Protein AF-A0A2N2A412-F1 (afdb_monomer)

Radius of gyration: 46.53 Å; Cα contacts (8 Å, |Δi|>4): 858; chains: 1; bounding box: 85×71×162 Å

Solvent-accessible surface area (backbone atoms only — not comparable to full-atom values): 24436 Å² total; per-residue (Å²): 136,87,82,82,90,84,81,96,78,81,93,72,87,88,82,90,75,84,87,86,87,90,86,88,86,92,84,86,84,90,85,89,88,82,86,82,78,84,78,79,77,82,75,81,74,80,73,76,74,82,49,76,47,76,49,75,80,42,80,36,63,72,84,63,70,86,76,56,57,92,44,52,41,78,51,91,58,94,54,83,54,59,37,30,27,35,27,17,28,69,79,60,46,82,46,29,35,18,29,21,34,32,41,35,19,53,73,82,41,82,62,61,74,49,73,44,36,29,50,21,45,96,87,46,50,69,40,94,83,56,85,58,65,58,63,75,90,76,54,61,57,12,61,48,50,73,46,82,79,51,85,66,48,32,66,36,91,62,41,45,80,43,98,73,58,28,32,40,35,84,87,73,48,41,27,28,38,21,22,36,96,82,50,82,68,44,46,26,45,27,48,99,84,45,42,45,40,51,6,49,52,73,57,88,68,85,54,58,43,57,45,71,56,76,85,71,76,54,92,47,67,72,40,55,38,38,38,36,17,59,58,38,19,17,36,36,34,30,30,18,52,94,63,35,73,39,88,73,45,72,31,36,17,12,38,16,58,45,82,89,46,32,77,73,49,81,45,38,31,68,47,37,30,60,68,36,78,68,58,66,59,98,90,37,76,26,24,26,46,21,28,36,29,47,54,96,90,32,29,39,20,13,45,50,16,36,76,81,64,29,93,41,61,89,52,15,64,52,15,22,35,42,75,58,53,76,38,54,53,35,66,64,31,94,18,32,41,33,25,49,40,41,54,15,40,46,47,58,74,73,53,54,74,62,30,42,33,39,29,42,75,51,59,51,61,83,38,62,83,77,80,82,86,60,93,43,78,93,41,22,45,100,79,63,53,28,10,48,54,69,53,39,31,54,78,84,44,73,40,52,84,80,45,82,64,95,50,68,58,91,64,84,80,78,68,57,66,66,127

pLDDT: mean 87.72, std 16.96, range [28.75, 98.81]

Sequence (419 aa):
MERKFDWKRILVIALGLALAFALAACSLTAEAPVVEEPTPSPVPIPTAEPVITIGDAVTMPLVDASQVPAAYTRVETEDPNLSLYVFTDADGVLQYRVFGGYTEFTDGVPGEIYTGFYPSDETGAILADAKSFVDPVTEAFGVAAVTPLPDTLRLRAKYTLQENGVITGDDGGTYVYGSFNGGEGAFYLADGSGKMIAGSLPTSENIAVPSYTPDSVPAADGDRMIVTYIGSQSVVVYKAVDGEWTEERVMICSTGRSKDLTPRGTFHLVRQYPYKKMGEIRGENVYSQYASRIVGSYLFHSVPIGGEKRQVQEYGKKQMFVKYYESLGTIASGGCVRLRCVDAYWLYMNCVVGTEIIITDDTGPTPPTPPALIYEEPYMDARHEYGWDPSDPDPENPYHAIYPPEYVLDGPVIDKSKD

Structure (mmCIF, N/CA/C/O backbone):
data_AF-A0A2N2A412-F1
#
_entry.id   AF-A0A2N2A412-F1
#
loop_
_atom_site.group_PDB
_atom_site.id
_atom_site.type_symbol
_atom_site.label_atom_id
_atom_site.label_alt_id
_atom_site.label_comp_id
_atom_site.label_asym_id
_atom_site.label_entity_id
_atom_site.label_seq_id
_atom_site.pdbx_PDB_ins_code
_atom_site.Cartn_x
_atom_site.Cartn_y
_atom_site.Cartn_z
_atom_site.occupancy
_atom_site.B_iso_or_equiv
_atom_site.auth_seq_id
_atom_site.auth_comp_id
_atom_site.auth_asym_id
_atom_site.auth_atom_id
_atom_site.pdbx_PDB_model_num
ATOM 1 N N . MET A 1 1 ? -55.586 -44.632 125.308 1.00 36.00 1 MET A N 1
ATOM 2 C CA . MET A 1 1 ? -55.095 -44.420 123.931 1.00 36.00 1 MET A CA 1
ATOM 3 C C . MET A 1 1 ? -54.338 -43.103 123.942 1.00 36.00 1 MET A C 1
ATOM 5 O O . MET A 1 1 ? -54.967 -42.062 123.970 1.00 36.00 1 MET A O 1
ATOM 9 N N . GLU A 1 2 ? -53.101 -43.112 124.445 1.00 33.56 2 GLU A N 1
ATOM 10 C CA . GLU A 1 2 ? -51.845 -43.282 123.676 1.00 33.56 2 GLU A CA 1
ATOM 11 C C . GLU A 1 2 ? -51.579 -42.068 122.761 1.00 33.56 2 GLU A C 1
ATOM 13 O O . GLU A 1 2 ? -52.364 -41.828 121.862 1.00 33.56 2 GLU A O 1
ATOM 18 N N . ARG A 1 3 ? -50.524 -41.253 122.912 1.00 33.53 3 ARG A N 1
ATOM 19 C CA . ARG A 1 3 ? -49.247 -41.410 123.631 1.00 33.53 3 ARG A CA 1
ATOM 20 C C . ARG A 1 3 ? -48.622 -40.043 123.986 1.00 33.53 3 ARG A C 1
ATOM 22 O O . ARG A 1 3 ? -48.469 -39.187 123.129 1.00 33.53 3 ARG A O 1
ATOM 29 N N . LYS A 1 4 ? -48.218 -3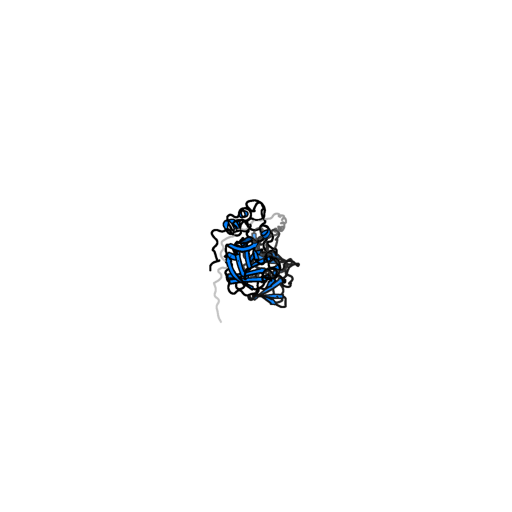9.950 125.259 1.00 35.03 4 LYS A N 1
ATOM 30 C CA . LYS A 1 4 ? -47.007 -39.349 125.859 1.00 35.03 4 LYS A CA 1
ATOM 31 C C . LYS A 1 4 ? -46.501 -37.962 125.416 1.00 35.03 4 LYS A C 1
ATOM 33 O O . LYS A 1 4 ? -45.922 -37.782 124.355 1.00 35.03 4 LYS A O 1
ATOM 38 N N . PHE A 1 5 ? -46.574 -37.070 126.402 1.00 39.25 5 PHE A N 1
ATOM 39 C CA . PHE A 1 5 ? -45.683 -35.946 126.689 1.00 39.25 5 PHE A CA 1
ATOM 40 C C . PHE A 1 5 ? -44.206 -36.391 126.777 1.00 39.25 5 PHE A C 1
ATOM 42 O O . PHE A 1 5 ? -43.929 -37.390 127.445 1.00 39.25 5 PHE A O 1
ATOM 49 N N . ASP A 1 6 ? -43.274 -35.616 126.209 1.00 44.06 6 ASP A N 1
ATOM 50 C CA . ASP A 1 6 ? -41.908 -35.522 126.738 1.00 44.06 6 ASP A CA 1
ATOM 51 C C . ASP A 1 6 ? -41.338 -34.101 126.598 1.00 44.06 6 ASP A C 1
ATOM 53 O O . ASP A 1 6 ? -41.569 -33.365 125.641 1.00 44.06 6 ASP A O 1
ATOM 57 N N . TRP A 1 7 ? -40.648 -33.744 127.665 1.00 41.00 7 TRP A N 1
ATOM 58 C CA . TRP A 1 7 ? -40.154 -32.471 128.143 1.00 41.00 7 TRP A CA 1
ATOM 59 C C . TRP A 1 7 ? -38.788 -32.113 127.510 1.00 41.00 7 TRP A C 1
ATOM 61 O O . TRP A 1 7 ? -38.094 -32.938 126.927 1.00 41.00 7 TRP A O 1
ATOM 71 N N . LYS A 1 8 ? -38.301 -30.900 127.803 1.00 35.06 8 LYS A N 1
ATOM 72 C CA . LYS A 1 8 ? -36.861 -30.615 128.016 1.00 35.06 8 LYS A CA 1
ATOM 73 C C . LYS A 1 8 ? -35.888 -30.457 126.836 1.00 35.06 8 LYS A C 1
ATOM 75 O O . LYS A 1 8 ? -34.694 -30.361 127.106 1.00 35.06 8 LYS A O 1
ATOM 80 N N . ARG A 1 9 ? -36.313 -30.293 125.581 1.00 40.25 9 ARG A N 1
ATOM 81 C CA . ARG A 1 9 ? -35.456 -29.751 124.493 1.00 40.25 9 ARG A CA 1
ATOM 82 C C . ARG A 1 9 ? -36.376 -29.076 123.471 1.00 40.25 9 ARG A C 1
ATOM 84 O O . ARG A 1 9 ? -37.036 -29.766 122.719 1.00 40.25 9 ARG A O 1
ATOM 91 N N . ILE A 1 10 ? -36.608 -27.770 123.465 1.00 41.06 10 ILE A N 1
ATOM 92 C CA . ILE A 1 10 ? -35.721 -26.744 122.906 1.00 41.06 10 ILE A CA 1
ATOM 93 C C . ILE A 1 10 ? -36.170 -25.424 123.556 1.00 41.06 10 ILE A C 1
ATOM 95 O O . ILE A 1 10 ? -36.939 -24.634 123.024 1.00 41.06 10 ILE A O 1
ATOM 99 N N . LEU A 1 11 ? -35.727 -25.264 124.801 1.00 38.91 11 LEU A N 1
ATOM 100 C CA . LEU A 1 11 ? -35.691 -24.016 125.566 1.00 38.91 11 LEU A CA 1
ATOM 101 C C . LEU A 1 11 ? -34.238 -23.499 125.563 1.00 38.91 11 LEU A C 1
ATOM 103 O O . LEU A 1 11 ? -33.710 -23.035 126.563 1.00 38.91 11 LEU A O 1
ATOM 107 N N . VAL A 1 12 ? -33.547 -23.687 124.435 1.00 47.12 12 VAL A N 1
ATOM 108 C CA . VAL A 1 12 ? -32.124 -23.398 124.246 1.00 47.12 12 VAL A CA 1
ATOM 109 C C . VAL A 1 12 ? -31.986 -22.836 122.833 1.00 47.12 12 VAL A C 1
ATOM 111 O O . VAL A 1 12 ? -32.308 -23.539 121.882 1.00 47.12 12 VAL A O 1
ATOM 114 N N . ILE A 1 13 ? -31.533 -21.578 122.747 1.00 41.06 13 ILE A N 1
ATOM 115 C CA . ILE A 1 13 ? -31.083 -20.782 121.576 1.00 41.06 13 ILE A CA 1
ATOM 116 C C . ILE A 1 13 ? -31.861 -19.471 121.317 1.00 41.06 13 ILE A C 1
ATOM 118 O O . ILE A 1 13 ? -31.334 -18.613 120.623 1.00 41.06 13 ILE A O 1
ATOM 122 N N . ALA A 1 14 ? -33.018 -19.198 121.936 1.00 41.41 14 ALA A N 1
ATOM 123 C CA . ALA A 1 14 ? -33.706 -17.916 121.674 1.00 41.41 14 ALA A CA 1
ATOM 124 C C . ALA A 1 14 ? -33.537 -16.814 122.738 1.00 41.41 14 ALA A C 1
ATOM 126 O O . ALA A 1 14 ? -33.780 -15.655 122.421 1.00 41.41 14 ALA A O 1
ATOM 127 N N . LEU A 1 15 ? -33.135 -17.111 123.983 1.00 37.66 15 LEU A N 1
ATOM 128 C CA . LEU A 1 15 ? -33.042 -16.067 125.015 1.00 37.66 15 LEU A CA 1
ATOM 129 C C . LEU A 1 15 ? -32.153 -16.499 126.195 1.00 37.66 15 LEU A C 1
ATOM 131 O O . LEU A 1 15 ? -32.608 -17.194 127.100 1.00 37.66 15 LEU A O 1
ATOM 135 N N . GLY A 1 16 ? -30.875 -16.110 126.189 1.00 28.97 16 GLY A N 1
ATOM 136 C CA . GLY A 1 16 ? -29.989 -16.340 127.334 1.00 28.97 16 GLY A CA 1
ATOM 137 C C . GLY A 1 16 ? -28.505 -16.307 126.997 1.00 28.97 16 GLY A C 1
ATOM 138 O O . GLY A 1 16 ? -27.927 -17.361 126.766 1.00 28.97 16 GLY A O 1
ATOM 139 N N . LEU A 1 17 ? -27.946 -15.092 127.004 1.00 32.28 17 LEU A N 1
ATOM 140 C CA . LEU A 1 17 ? -26.557 -14.659 127.266 1.00 32.28 17 LEU A CA 1
ATOM 141 C C . LEU A 1 17 ? -26.304 -13.444 126.354 1.00 32.28 17 LEU A C 1
ATOM 143 O O . LEU A 1 17 ? -26.089 -13.595 125.162 1.00 32.28 17 LEU A O 1
ATOM 147 N N . ALA A 1 18 ? -26.583 -12.207 126.772 1.00 34.03 18 ALA A N 1
ATOM 148 C CA . ALA A 1 18 ? -25.795 -11.429 127.736 1.00 34.03 18 ALA A CA 1
ATOM 149 C C . ALA A 1 18 ? -24.286 -11.441 127.405 1.00 34.03 18 ALA A C 1
ATOM 151 O O . ALA A 1 18 ? -23.687 -12.510 127.394 1.00 34.03 18 ALA A O 1
ATOM 152 N N . LEU A 1 19 ? -23.717 -10.232 127.238 1.00 34.09 19 LEU A N 1
ATOM 153 C CA . LEU A 1 19 ? -22.356 -9.851 126.789 1.00 34.09 19 LEU A CA 1
ATOM 154 C C . LEU A 1 19 ? -22.154 -9.975 125.269 1.00 34.09 19 LEU A C 1
ATOM 156 O O . LEU A 1 19 ? -22.143 -11.073 124.745 1.00 34.09 19 LEU A O 1
ATOM 160 N N . ALA A 1 20 ? -21.931 -8.939 124.465 1.00 34.91 20 ALA A N 1
ATOM 161 C CA . ALA A 1 20 ? -21.643 -7.517 124.635 1.00 34.91 20 ALA A CA 1
ATOM 162 C C . ALA A 1 20 ? -22.248 -6.835 123.387 1.00 34.91 20 ALA A C 1
ATOM 164 O O . ALA A 1 20 ? -22.207 -7.402 122.304 1.00 34.91 20 ALA A O 1
ATOM 165 N N . PHE A 1 21 ? -22.963 -5.723 123.452 1.00 35.06 21 PHE A N 1
ATOM 166 C CA . PHE A 1 21 ? -22.397 -4.386 123.552 1.00 35.06 21 PHE A CA 1
ATOM 167 C C . PHE A 1 21 ? -23.564 -3.438 123.855 1.00 35.06 21 PHE A C 1
ATOM 169 O O . PHE A 1 21 ? -24.346 -3.086 122.977 1.00 35.06 21 PHE A O 1
ATOM 176 N N . ALA A 1 22 ? -23.691 -3.045 125.118 1.00 31.80 22 ALA A N 1
ATOM 177 C CA . ALA A 1 22 ? -24.456 -1.878 125.523 1.00 31.80 22 ALA A CA 1
ATOM 178 C C . ALA A 1 22 ? -23.434 -0.802 125.893 1.00 31.80 22 ALA A C 1
ATOM 180 O O . ALA A 1 22 ? -22.746 -0.966 126.894 1.00 31.80 22 ALA A O 1
ATOM 181 N N . LEU A 1 23 ? -23.293 0.227 125.053 1.00 34.53 23 LEU A N 1
ATOM 182 C CA . LEU A 1 23 ? -22.714 1.546 125.359 1.00 34.53 23 LEU A CA 1
ATOM 183 C C . LEU A 1 23 ? -22.800 2.415 124.093 1.00 34.53 23 LEU A C 1
ATOM 185 O O . LEU A 1 23 ? -21.810 2.657 123.415 1.00 34.53 23 LEU A O 1
ATOM 189 N N . ALA A 1 24 ? -24.012 2.835 123.731 1.00 36.84 24 ALA A N 1
ATOM 190 C CA . ALA A 1 24 ? -24.222 3.865 122.712 1.00 36.84 24 ALA A CA 1
ATOM 191 C C . ALA A 1 24 ? -25.623 4.474 122.863 1.00 36.84 24 ALA A C 1
ATOM 193 O O . ALA A 1 24 ? -26.505 4.266 122.037 1.00 36.84 24 ALA A O 1
ATOM 194 N N . ALA A 1 25 ? -25.848 5.189 123.964 1.00 32.47 25 ALA A N 1
ATOM 195 C CA . ALA A 1 25 ? -26.981 6.095 124.104 1.00 32.47 25 ALA A CA 1
ATOM 196 C C . ALA A 1 25 ? -26.639 7.171 125.140 1.00 32.47 25 ALA A C 1
ATOM 198 O O . ALA A 1 25 ? -26.439 6.835 126.306 1.00 32.47 25 ALA A O 1
ATOM 199 N N . CYS A 1 26 ? -26.529 8.425 124.683 1.00 28.75 26 CYS A N 1
ATOM 200 C CA . CYS A 1 26 ? -27.066 9.651 125.302 1.00 28.75 26 CYS A CA 1
ATOM 201 C C . CYS A 1 26 ? -26.231 10.897 124.955 1.00 28.75 26 CYS A C 1
ATOM 203 O O . CYS A 1 26 ? -25.237 11.169 125.620 1.00 28.75 26 CYS A O 1
ATOM 205 N N . SER A 1 27 ? -26.713 11.691 123.993 1.00 37.25 27 SER A N 1
ATOM 206 C CA . SER A 1 27 ? -26.733 13.172 124.016 1.00 37.25 27 SER A CA 1
ATOM 207 C C . SER A 1 27 ? -27.412 13.666 122.720 1.00 37.25 27 SER A C 1
ATOM 209 O O . SER A 1 27 ? -26.941 13.382 121.629 1.00 37.25 27 SER A O 1
ATOM 211 N N . LEU A 1 28 ? -28.685 14.076 122.742 1.00 36.84 28 LEU A N 1
ATOM 212 C CA . LEU A 1 28 ? -29.246 15.399 123.088 1.00 36.84 28 LEU A CA 1
ATOM 213 C C . LEU A 1 28 ? -29.001 16.520 122.046 1.00 36.84 28 LEU A C 1
ATOM 215 O O . LEU A 1 28 ? -27.882 16.981 121.865 1.00 36.84 28 LEU A O 1
ATOM 219 N N . THR A 1 29 ? -30.138 16.992 121.503 1.00 36.28 29 THR A N 1
ATOM 220 C CA . THR A 1 29 ? -30.549 18.382 121.165 1.00 36.28 29 THR A CA 1
ATOM 221 C C . THR A 1 29 ? -29.951 19.159 119.974 1.00 36.28 29 THR A C 1
ATOM 223 O O . THR A 1 29 ? -28.800 19.566 120.000 1.00 36.28 29 THR A O 1
ATOM 226 N N . ALA A 1 30 ? -30.849 19.398 118.997 1.00 41.72 30 ALA A N 1
ATOM 227 C CA . ALA A 1 30 ? -31.133 20.567 118.131 1.00 41.72 30 ALA A CA 1
ATOM 228 C C . ALA A 1 30 ? -30.086 21.685 117.915 1.00 41.72 30 ALA A C 1
ATOM 230 O O . ALA A 1 30 ? -29.628 22.241 118.902 1.00 41.72 30 ALA A O 1
ATOM 231 N N . GLU A 1 31 ? -29.867 22.122 116.650 1.00 35.06 31 GLU A N 1
ATOM 232 C CA . GLU A 1 31 ? -30.357 23.418 116.094 1.00 35.06 31 GLU A CA 1
ATOM 233 C C . GLU A 1 31 ? -30.037 23.655 114.582 1.00 35.06 31 GLU A C 1
ATOM 235 O O . GLU A 1 31 ? -28.961 23.307 114.110 1.00 35.06 31 GLU A O 1
ATOM 240 N N . ALA A 1 32 ? -30.989 24.320 113.896 1.00 42.97 32 ALA A N 1
ATOM 241 C CA . ALA A 1 32 ? -30.957 25.178 112.682 1.00 42.97 32 ALA A CA 1
ATOM 242 C C . ALA A 1 32 ? -30.649 24.643 111.243 1.00 42.97 32 ALA A C 1
ATOM 244 O O . ALA A 1 32 ? -29.847 23.732 111.065 1.00 42.97 32 ALA A O 1
ATOM 245 N N . PRO A 1 33 ? -31.302 25.214 110.191 1.00 50.78 33 PRO A N 1
ATOM 246 C CA . PRO A 1 33 ? -31.459 24.596 108.867 1.00 50.78 33 PRO A CA 1
ATOM 247 C C . PRO A 1 33 ? -30.391 25.024 107.844 1.00 50.78 33 PRO A C 1
ATOM 249 O O . PRO A 1 33 ? -29.885 26.144 107.892 1.00 50.78 33 PRO A O 1
ATOM 252 N N . VAL A 1 34 ? -30.117 24.161 106.859 1.00 48.22 34 VAL A N 1
ATOM 253 C CA . VAL A 1 34 ? -29.280 24.477 105.689 1.00 48.22 34 VAL A CA 1
ATOM 254 C C . VAL A 1 34 ? -30.181 24.694 104.472 1.00 48.22 34 VAL A C 1
ATOM 256 O O . VAL A 1 34 ? -31.043 23.874 104.168 1.00 48.22 34 VAL A O 1
ATOM 259 N N . VAL A 1 35 ? -29.986 25.832 103.810 1.00 56.06 35 VAL A N 1
ATOM 260 C CA . VAL A 1 35 ? -30.582 26.192 102.519 1.00 56.06 35 VAL A CA 1
ATOM 261 C C . VAL A 1 35 ? -29.932 25.323 101.437 1.00 56.06 35 VAL A C 1
ATOM 263 O O . VAL A 1 35 ? -28.723 25.408 101.246 1.00 56.06 35 VAL A O 1
ATOM 266 N N . GLU A 1 36 ? -30.707 24.486 100.745 1.00 55.97 36 GLU A N 1
ATOM 267 C CA . GLU A 1 36 ? -30.238 23.786 99.541 1.00 55.97 36 GLU A CA 1
ATOM 268 C C . GLU A 1 36 ? -30.325 24.727 98.331 1.00 55.97 36 GLU A C 1
ATOM 270 O O . GLU A 1 36 ? -31.406 25.190 97.959 1.00 55.97 36 GLU A O 1
ATOM 275 N N . GLU A 1 37 ? -29.180 25.021 97.713 1.00 58.75 37 GLU A N 1
ATOM 276 C CA . GLU A 1 37 ? -29.126 25.647 96.391 1.00 58.75 37 GLU A CA 1
ATOM 277 C C . GLU A 1 37 ? -29.569 24.643 95.309 1.00 58.75 37 GLU A C 1
ATOM 279 O O . GLU A 1 37 ? -29.203 23.465 95.377 1.00 58.75 37 GLU A O 1
ATOM 284 N N . PRO A 1 38 ? -30.332 25.068 94.283 1.00 56.16 38 PRO A N 1
ATOM 285 C CA . PRO A 1 38 ? -30.736 24.178 93.204 1.00 56.16 38 PRO A CA 1
ATOM 286 C C . PRO A 1 38 ? -29.520 23.795 92.352 1.00 56.16 38 PRO A C 1
ATOM 288 O O . PRO A 1 38 ? -28.815 24.649 91.816 1.00 56.16 38 PRO A O 1
ATOM 291 N N . THR A 1 39 ? -29.294 22.493 92.191 1.00 56.19 39 THR A N 1
ATOM 292 C CA . THR A 1 39 ? -28.287 21.958 91.270 1.00 56.19 39 THR A CA 1
ATOM 293 C C . THR A 1 39 ? -28.655 22.318 89.823 1.00 56.19 39 THR A C 1
ATOM 295 O O . THR A 1 39 ? -29.798 22.101 89.408 1.00 56.19 39 THR A O 1
ATOM 298 N N . PRO A 1 40 ? -27.729 22.871 89.015 1.00 55.59 40 PRO A N 1
ATOM 299 C CA . PRO A 1 40 ? -28.011 23.128 87.610 1.00 55.59 40 PRO A CA 1
ATOM 300 C C . PRO A 1 40 ? -28.176 21.793 86.873 1.00 55.59 40 PRO A C 1
ATOM 302 O O . PRO A 1 40 ? -27.334 20.901 86.985 1.00 55.59 40 PRO A O 1
ATOM 305 N N . SER A 1 41 ? -29.262 21.653 86.107 1.00 60.34 41 SER A N 1
ATOM 306 C CA . SER A 1 41 ? -29.414 20.533 85.170 1.00 60.34 41 SER A CA 1
ATOM 307 C C . SER A 1 41 ? -28.258 20.555 84.160 1.00 60.34 41 SER A C 1
ATOM 309 O O . SER A 1 41 ? -27.926 21.638 83.668 1.00 60.34 41 SER A O 1
ATOM 311 N N . PRO A 1 42 ? -27.633 19.407 83.837 1.00 57.38 42 PRO A N 1
ATOM 312 C CA . PRO A 1 42 ? -26.548 19.374 82.869 1.00 57.38 42 PRO A CA 1
ATOM 313 C C . PRO A 1 42 ? -27.075 19.846 81.512 1.00 57.38 42 PRO A C 1
ATOM 315 O O . PRO A 1 42 ? -28.007 19.265 80.955 1.00 57.38 42 PRO A O 1
ATOM 318 N N . VAL A 1 43 ? -26.488 20.922 80.989 1.00 59.41 43 VAL A N 1
ATOM 319 C CA . VAL A 1 43 ? -26.696 21.340 79.601 1.00 59.41 43 VAL A CA 1
ATOM 320 C C . VAL A 1 43 ? -26.102 20.233 78.721 1.00 59.41 43 VAL A C 1
ATOM 322 O O . VAL A 1 43 ? -24.934 19.894 78.927 1.00 59.41 43 VAL A O 1
ATOM 325 N N . PRO A 1 44 ? -26.853 19.629 77.780 1.00 54.75 44 PRO A N 1
ATOM 326 C CA . PRO A 1 44 ? -26.277 18.656 76.863 1.00 54.75 44 PRO A CA 1
ATOM 327 C C . PRO A 1 44 ? -25.170 19.348 76.066 1.00 54.75 44 PRO A C 1
ATOM 329 O O . PRO A 1 44 ? -25.413 20.337 75.374 1.00 54.75 44 PRO A O 1
ATOM 332 N N . ILE A 1 45 ? -23.941 18.855 76.207 1.00 56.00 45 ILE A N 1
ATOM 333 C CA . ILE A 1 45 ? -22.822 19.275 75.365 1.00 56.00 45 ILE A CA 1
ATOM 334 C C . ILE A 1 45 ? -23.187 18.815 73.947 1.00 56.00 45 ILE A C 1
ATOM 336 O O . ILE A 1 45 ? -23.438 17.617 73.780 1.00 56.00 45 ILE A O 1
ATOM 340 N N . PRO A 1 46 ? -23.265 19.703 72.937 1.00 53.41 46 PRO A N 1
ATOM 341 C CA . PRO A 1 46 ? -23.468 19.255 71.568 1.00 53.41 46 PRO A CA 1
ATOM 342 C C . PRO A 1 46 ? -22.298 18.334 71.224 1.00 53.41 46 PRO A C 1
ATOM 344 O O . PRO A 1 46 ? -21.143 18.758 71.223 1.00 53.41 46 PRO A O 1
ATOM 347 N N . THR A 1 47 ? -22.581 17.046 71.027 1.00 59.50 47 THR A N 1
ATOM 348 C CA . THR A 1 47 ? -21.593 16.124 70.464 1.00 59.50 47 THR A CA 1
ATOM 349 C C . THR A 1 47 ? -21.317 16.657 69.067 1.00 59.50 47 THR A C 1
ATOM 351 O O . THR A 1 47 ? -22.265 16.815 68.299 1.00 59.50 47 THR A O 1
ATOM 354 N N . ALA A 1 48 ? -20.074 17.061 68.791 1.00 69.00 48 ALA A N 1
ATOM 355 C CA . ALA A 1 48 ? -19.714 17.551 67.467 1.00 69.00 48 ALA A CA 1
ATOM 356 C C . ALA A 1 48 ? -20.140 16.493 66.444 1.00 69.00 48 ALA A C 1
ATOM 358 O O . ALA A 1 48 ? -19.883 15.306 66.655 1.00 69.00 48 ALA A O 1
ATOM 359 N N . GLU A 1 49 ? -20.865 16.910 65.406 1.00 75.69 49 GLU A N 1
ATOM 360 C CA . GLU A 1 49 ? -21.251 15.988 64.343 1.00 75.69 49 GLU A CA 1
ATOM 361 C C . GLU A 1 49 ? -19.973 15.392 63.727 1.00 75.69 49 GLU A C 1
ATOM 363 O O . GLU A 1 49 ? -19.007 16.138 63.528 1.00 75.69 49 GLU A O 1
ATOM 368 N N . PRO A 1 50 ? -19.938 14.070 63.479 1.00 78.25 50 PRO A N 1
ATOM 369 C CA . PRO A 1 50 ? -18.757 13.412 62.937 1.00 78.25 50 PRO A CA 1
ATOM 370 C C . PRO A 1 50 ? -18.383 14.039 61.593 1.00 78.25 50 PRO A C 1
ATOM 372 O O . PRO A 1 50 ? -19.235 14.219 60.719 1.00 78.25 50 PRO A O 1
ATOM 375 N N . VAL A 1 51 ? -17.106 14.382 61.423 1.00 84.88 51 VAL A N 1
ATOM 376 C CA . VAL A 1 51 ? -16.615 14.997 60.187 1.00 84.88 51 VAL A CA 1
ATOM 377 C C . VAL A 1 51 ? -16.241 13.890 59.213 1.00 84.88 51 VAL A C 1
ATOM 379 O O . VAL A 1 51 ? -15.294 13.138 59.447 1.00 84.88 51 VAL A O 1
ATOM 382 N N . ILE A 1 52 ? -16.983 13.804 58.111 1.00 86.69 52 ILE A N 1
ATOM 383 C CA . ILE A 1 52 ? -16.706 12.865 57.024 1.00 86.69 52 ILE A CA 1
ATOM 384 C C . ILE A 1 52 ? -15.804 13.547 55.988 1.00 86.69 52 ILE A C 1
ATOM 386 O O . ILE A 1 52 ? -16.154 14.603 55.457 1.00 86.69 52 ILE A O 1
ATOM 390 N N . THR A 1 53 ? -14.651 12.947 55.682 1.00 87.88 53 THR A N 1
ATOM 391 C CA . THR A 1 53 ? -13.769 13.374 54.581 1.00 87.88 53 THR A CA 1
ATOM 392 C C . THR A 1 53 ? -13.502 12.227 53.613 1.00 87.88 53 THR A C 1
ATOM 394 O O . THR A 1 53 ? -13.487 11.067 54.006 1.00 87.88 53 THR A O 1
ATOM 397 N N . ILE A 1 54 ? -13.261 12.545 52.343 1.00 88.56 54 ILE A N 1
ATOM 398 C CA . ILE A 1 54 ? -12.999 11.566 51.280 1.00 88.56 54 ILE A CA 1
ATOM 399 C C . ILE A 1 54 ? -11.507 11.599 50.941 1.00 88.56 54 ILE A C 1
ATOM 401 O O . ILE A 1 54 ? -10.945 12.680 50.764 1.00 88.56 54 ILE A O 1
ATOM 405 N N . GLY A 1 55 ? -10.867 10.429 50.904 1.00 86.38 55 GLY A N 1
ATOM 406 C CA . GLY A 1 55 ? -9.487 10.281 50.441 1.00 86.38 55 GLY A CA 1
ATOM 407 C C . GLY A 1 55 ? -9.347 10.451 48.930 1.00 86.38 55 GLY A C 1
ATOM 408 O O . GLY A 1 55 ? -10.335 10.447 48.198 1.00 86.38 55 GLY A O 1
ATOM 409 N N . ASP A 1 56 ? -8.106 10.565 48.465 1.00 89.81 56 ASP A N 1
ATOM 410 C CA . ASP A 1 56 ? -7.820 10.668 47.035 1.00 89.81 56 ASP A CA 1
ATOM 411 C C . ASP A 1 56 ? -8.279 9.409 46.285 1.00 89.81 56 ASP A C 1
ATOM 413 O O . ASP A 1 56 ? -8.183 8.286 46.792 1.00 89.81 56 ASP A O 1
ATOM 417 N N . ALA A 1 57 ? -8.768 9.606 45.061 1.00 92.06 57 ALA A N 1
ATOM 418 C CA . ALA A 1 57 ? -9.130 8.510 44.177 1.00 92.06 57 ALA A CA 1
ATOM 419 C C . ALA A 1 57 ? -7.873 7.750 43.735 1.00 92.06 57 ALA A C 1
ATOM 421 O O . ALA A 1 57 ? -6.886 8.351 43.305 1.00 92.06 57 ALA A O 1
ATOM 422 N N . VAL A 1 58 ? -7.925 6.423 43.811 1.00 91.94 58 VAL A N 1
ATOM 423 C CA . VAL A 1 58 ? -6.828 5.536 43.410 1.00 91.94 58 VAL A CA 1
ATOM 424 C C . VAL A 1 58 ? -7.334 4.436 42.486 1.00 91.94 58 VAL A C 1
ATOM 426 O O . VAL A 1 58 ? -8.477 3.993 42.595 1.00 91.94 58 VAL A O 1
ATOM 429 N N . THR A 1 59 ? -6.483 3.980 41.568 1.00 93.88 59 THR A N 1
ATOM 430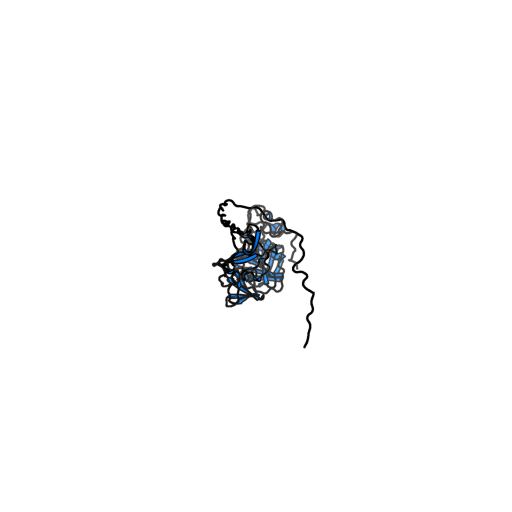 C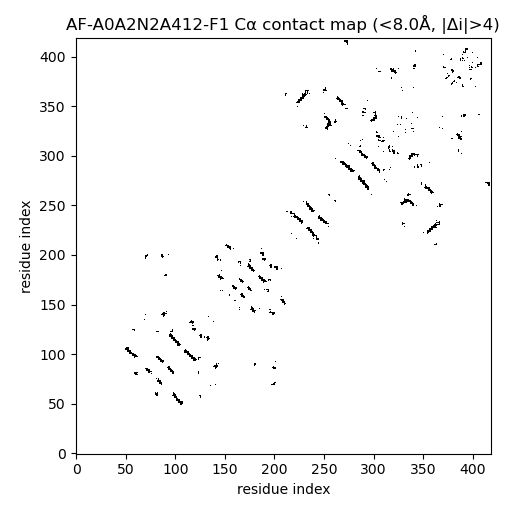 CA . THR A 1 59 ? -6.782 2.828 40.709 1.00 93.88 59 THR A CA 1
ATOM 431 C C . THR A 1 59 ? -6.699 1.529 41.509 1.00 93.88 59 THR A C 1
ATOM 433 O O . THR A 1 59 ? -5.929 1.412 42.466 1.00 93.88 59 THR A O 1
ATOM 436 N N . MET A 1 60 ? -7.527 0.547 41.150 1.00 92.75 60 MET A N 1
ATOM 437 C CA . MET A 1 60 ? -7.620 -0.733 41.853 1.00 92.75 60 MET A CA 1
ATOM 438 C C . MET A 1 60 ? -7.861 -1.882 40.862 1.00 92.75 60 MET A C 1
ATOM 440 O O . MET A 1 60 ? -8.518 -1.678 39.837 1.00 92.75 60 MET A O 1
ATOM 444 N N . PRO A 1 61 ? -7.391 -3.107 41.157 1.00 92.81 61 PRO A N 1
ATOM 445 C CA . PRO A 1 61 ? -7.735 -4.269 40.352 1.00 92.81 61 PRO A CA 1
ATOM 446 C C . PRO A 1 61 ? -9.211 -4.636 40.533 1.00 92.81 61 PRO A C 1
ATOM 448 O O . PRO A 1 61 ? -9.708 -4.735 41.657 1.00 92.81 61 PRO A O 1
ATOM 451 N N . LEU A 1 62 ? -9.902 -4.901 39.426 1.00 92.19 62 LEU A N 1
ATOM 452 C CA . LEU A 1 62 ? -11.243 -5.466 39.434 1.00 92.19 62 LEU A CA 1
ATOM 453 C C . LEU A 1 62 ? -11.158 -6.996 39.442 1.00 92.19 62 LEU A C 1
ATOM 455 O O . LEU A 1 62 ? -10.727 -7.609 38.468 1.00 92.19 62 LEU A O 1
ATOM 459 N N . VAL A 1 63 ? -11.577 -7.609 40.549 1.00 86.00 63 VAL A N 1
ATOM 460 C CA . VAL A 1 63 ? -11.516 -9.071 40.738 1.00 86.00 63 VAL A CA 1
ATOM 461 C C . VAL A 1 63 ? -12.757 -9.773 40.179 1.00 86.00 63 VAL A C 1
ATOM 463 O O . VAL A 1 63 ? -12.662 -10.891 39.676 1.00 86.00 63 VAL A O 1
ATOM 466 N N . ASP A 1 64 ? -13.920 -9.122 40.252 1.00 87.75 64 ASP A N 1
ATOM 467 C CA . ASP A 1 64 ? -15.188 -9.654 39.755 1.00 87.75 64 ASP A CA 1
ATOM 468 C C . ASP A 1 64 ? -15.537 -9.037 38.397 1.00 87.75 64 ASP A C 1
ATOM 470 O O . ASP A 1 64 ? -16.085 -7.938 38.305 1.00 87.75 64 ASP A O 1
ATOM 474 N N . ALA A 1 65 ? -15.234 -9.772 37.327 1.00 83.31 65 ALA A N 1
ATOM 475 C CA . ALA A 1 65 ? -15.508 -9.338 35.962 1.00 83.31 65 ALA A CA 1
ATOM 476 C C . ALA A 1 65 ? -17.010 -9.163 35.660 1.00 83.31 65 ALA A C 1
ATOM 478 O O . ALA A 1 65 ? -17.347 -8.501 34.683 1.00 83.31 65 ALA A O 1
ATOM 479 N N . SER A 1 66 ? -17.923 -9.702 36.482 1.00 87.00 66 SER A N 1
ATOM 480 C CA . SER A 1 66 ? -19.368 -9.500 36.286 1.00 87.00 66 SER A CA 1
ATOM 481 C C . SER A 1 66 ? -19.819 -8.056 36.532 1.00 87.00 66 SER A C 1
ATOM 483 O O . SER A 1 66 ? -20.903 -7.669 36.101 1.00 87.00 66 SER A O 1
ATOM 485 N N . GLN A 1 67 ? -18.972 -7.248 37.178 1.00 86.62 67 GLN A N 1
ATOM 486 C CA . GLN A 1 67 ? -19.193 -5.816 37.373 1.00 86.62 67 GLN A CA 1
ATOM 487 C C . GLN A 1 67 ? -18.833 -4.982 36.135 1.00 86.62 67 GLN A C 1
ATOM 489 O O . GLN A 1 67 ? -19.163 -3.797 36.089 1.00 86.62 67 GLN A O 1
ATOM 494 N N . VAL A 1 68 ? -18.155 -5.569 35.140 1.00 90.00 68 VAL A N 1
ATOM 495 C CA . VAL A 1 68 ? -17.787 -4.867 33.907 1.00 90.00 68 VAL A CA 1
ATOM 496 C C . VAL A 1 68 ? -19.031 -4.699 33.033 1.00 90.00 68 VAL A C 1
ATOM 498 O O . VAL A 1 68 ? -19.671 -5.692 32.676 1.00 90.00 68 VAL A O 1
ATOM 501 N N . PRO A 1 69 ? -19.382 -3.463 32.648 1.00 90.19 69 PRO A N 1
ATOM 502 C CA . PRO A 1 69 ? -20.443 -3.218 31.681 1.00 90.19 69 PRO A CA 1
ATOM 503 C C . PRO A 1 69 ? -20.170 -3.952 30.368 1.00 90.19 69 PRO A C 1
ATOM 505 O O . PRO A 1 69 ? -19.052 -3.928 29.867 1.00 90.19 69 PRO A O 1
ATOM 508 N N . ALA A 1 70 ? -21.194 -4.547 29.755 1.00 87.94 70 ALA A N 1
ATOM 509 C CA . ALA A 1 70 ? -21.017 -5.328 28.525 1.00 87.94 70 ALA A CA 1
ATOM 510 C C . ALA A 1 70 ? -20.416 -4.525 27.351 1.00 87.94 70 ALA A C 1
ATOM 512 O O . ALA A 1 70 ? -19.794 -5.107 26.470 1.00 87.94 70 ALA A O 1
ATOM 513 N N . ALA A 1 71 ? -20.602 -3.201 27.339 1.00 90.81 71 ALA A N 1
ATOM 514 C CA . ALA A 1 71 ? -20.057 -2.302 26.321 1.00 90.81 71 ALA A CA 1
ATOM 515 C C . ALA A 1 71 ? -18.594 -1.887 26.578 1.00 90.81 71 ALA A C 1
ATOM 517 O O . ALA A 1 71 ? -17.982 -1.248 25.725 1.00 90.81 71 ALA A O 1
ATOM 518 N N . TYR A 1 72 ? -18.024 -2.216 27.742 1.00 93.44 72 TYR A N 1
ATOM 519 C CA . TYR A 1 72 ? -16.638 -1.899 28.075 1.00 93.44 72 TYR A CA 1
ATOM 520 C C . TYR A 1 72 ? -15.711 -2.987 27.538 1.00 93.44 72 TYR A C 1
ATOM 522 O O . TYR A 1 72 ? -15.802 -4.153 27.919 1.00 93.44 72 TYR A O 1
ATOM 530 N N . THR A 1 73 ? -14.770 -2.586 26.690 1.00 94.06 73 THR A N 1
ATOM 531 C CA . THR A 1 73 ? -13.714 -3.469 26.191 1.00 94.06 73 THR A CA 1
ATOM 532 C C . THR A 1 73 ? -12.480 -3.307 27.066 1.00 94.06 73 THR A C 1
ATOM 534 O O . THR A 1 73 ? -12.019 -2.187 27.270 1.00 94.06 73 THR A O 1
ATOM 537 N N . ARG A 1 74 ? -11.944 -4.403 27.611 1.00 94.06 74 ARG A N 1
ATOM 538 C CA . ARG A 1 74 ? -10.725 -4.363 28.433 1.00 94.06 74 ARG A CA 1
ATOM 539 C C . ARG A 1 74 ? -9.520 -3.955 27.581 1.00 94.06 74 ARG A C 1
ATOM 541 O O . ARG A 1 74 ? -9.346 -4.471 26.480 1.00 94.06 74 ARG A O 1
ATOM 548 N N . VAL A 1 75 ? -8.690 -3.061 28.112 1.00 94.38 75 VAL A N 1
ATOM 549 C CA . VAL A 1 75 ? -7.403 -2.677 27.523 1.00 94.38 75 VAL A CA 1
ATOM 550 C C . VAL A 1 75 ? -6.303 -3.478 28.212 1.00 94.38 75 VAL A C 1
ATOM 552 O O . VAL A 1 75 ? -6.213 -3.479 29.438 1.00 94.38 75 VAL A O 1
ATOM 555 N N . GLU A 1 76 ? -5.475 -4.171 27.432 1.00 91.81 76 GLU A N 1
ATOM 556 C CA . GLU A 1 76 ? -4.302 -4.871 27.959 1.00 91.81 76 GLU A CA 1
ATOM 557 C C . GLU A 1 76 ? -3.168 -3.872 28.218 1.00 91.81 76 GLU A C 1
ATOM 559 O O . GLU A 1 76 ? -2.801 -3.088 27.341 1.00 91.81 76 GLU A O 1
ATOM 564 N N . THR A 1 77 ? -2.618 -3.896 29.431 1.00 92.12 77 THR A N 1
ATOM 565 C CA . THR A 1 77 ? -1.617 -2.935 29.913 1.00 92.12 77 THR A CA 1
ATOM 566 C C . THR A 1 77 ? -0.408 -3.648 30.508 1.00 92.12 77 THR A C 1
ATOM 568 O O . THR A 1 77 ? -0.499 -4.798 30.935 1.00 92.12 77 THR A O 1
ATOM 571 N N . GLU A 1 78 ? 0.738 -2.962 30.577 1.00 92.25 78 GLU A N 1
ATOM 572 C CA . GLU A 1 78 ? 1.954 -3.521 31.194 1.00 92.25 78 GLU A CA 1
ATOM 573 C C . GLU A 1 78 ? 1.776 -3.815 32.694 1.00 92.25 78 GLU A C 1
ATOM 575 O O . GLU A 1 78 ? 2.371 -4.763 33.209 1.00 92.25 78 GLU A O 1
ATOM 580 N N . ASP A 1 79 ? 0.947 -3.029 33.393 1.00 91.44 79 ASP A N 1
ATOM 581 C CA . ASP A 1 79 ? 0.523 -3.328 34.762 1.00 91.44 79 ASP A CA 1
ATOM 582 C C . ASP A 1 79 ? -0.715 -4.240 34.739 1.00 91.44 79 ASP A C 1
ATOM 584 O O . ASP A 1 79 ? -1.800 -3.777 34.379 1.00 91.44 79 ASP A O 1
ATOM 588 N N . PRO A 1 80 ? -0.608 -5.516 35.152 1.00 86.06 80 PRO A N 1
ATOM 589 C CA . PRO A 1 80 ? -1.738 -6.442 35.145 1.00 86.06 80 PRO A CA 1
ATOM 590 C C . PRO A 1 80 ? -2.809 -6.106 36.196 1.00 86.06 80 PRO A C 1
ATOM 592 O O . PRO A 1 80 ? -3.913 -6.652 36.137 1.00 86.06 80 PRO A O 1
ATOM 595 N N . ASN A 1 81 ? -2.502 -5.241 37.170 1.00 89.56 81 ASN A N 1
ATOM 596 C CA . ASN A 1 81 ? -3.460 -4.818 38.194 1.00 89.56 81 ASN A CA 1
ATOM 597 C C . ASN A 1 81 ? -4.310 -3.629 37.742 1.00 89.56 81 ASN A C 1
ATOM 599 O O . ASN A 1 81 ? -5.339 -3.345 38.361 1.00 89.56 81 ASN A O 1
ATOM 603 N N . LEU A 1 82 ? -3.912 -2.946 36.669 1.00 94.75 82 LEU A N 1
ATOM 604 C CA . LEU A 1 82 ? -4.685 -1.854 36.115 1.00 94.75 82 LEU A CA 1
ATOM 605 C C . LEU A 1 82 ? -5.907 -2.420 35.387 1.00 94.75 82 LEU A C 1
ATOM 607 O O . LEU A 1 82 ? -5.816 -3.247 34.484 1.00 94.75 82 LEU A O 1
ATOM 611 N N . SER A 1 83 ? -7.086 -1.995 35.824 1.00 96.31 83 SER A N 1
ATOM 612 C CA . SER A 1 83 ? -8.357 -2.414 35.236 1.00 96.31 83 SER A CA 1
ATOM 613 C C . SER A 1 83 ? -8.899 -1.286 34.373 1.00 96.31 83 SER A C 1
ATOM 615 O O . SER A 1 83 ? -9.788 -0.545 34.791 1.00 96.31 83 SER A O 1
ATOM 617 N N . LEU A 1 84 ? -8.293 -1.143 33.195 1.00 96.94 84 LEU A N 1
ATOM 618 C CA . LEU A 1 84 ? -8.617 -0.135 32.194 1.00 96.94 84 LEU A CA 1
ATOM 619 C C . LEU A 1 84 ? -9.561 -0.702 31.131 1.00 96.94 84 LEU A C 1
ATOM 621 O O . LEU A 1 84 ? -9.391 -1.823 30.647 1.00 96.94 84 LEU A O 1
ATOM 625 N N . TYR A 1 85 ? -10.543 0.105 30.757 1.00 96.25 85 TYR A N 1
ATOM 626 C CA . TYR A 1 85 ? -11.559 -0.221 29.774 1.00 96.25 85 TYR A CA 1
ATOM 627 C C . TYR A 1 85 ? -11.756 0.936 28.808 1.00 96.25 85 TYR A C 1
ATOM 629 O O . TYR A 1 85 ? -11.544 2.095 29.160 1.00 96.25 85 TYR A O 1
ATOM 637 N N . VAL A 1 86 ? -12.197 0.611 27.602 1.00 97.06 86 VAL A N 1
ATOM 638 C CA . VAL A 1 86 ? -12.459 1.568 26.534 1.00 97.06 86 VAL A CA 1
ATOM 639 C C . VAL A 1 86 ? -13.782 1.247 25.845 1.00 97.06 86 VAL A C 1
ATOM 641 O O . VAL A 1 86 ? -14.198 0.087 25.765 1.00 97.06 86 VAL A O 1
ATOM 644 N N . PHE A 1 87 ? -14.446 2.281 25.347 1.00 96.50 87 PHE A N 1
ATOM 645 C CA . PHE A 1 87 ? -15.618 2.173 24.486 1.00 96.50 87 PHE A CA 1
ATOM 646 C C . PHE A 1 87 ? -15.703 3.388 23.560 1.00 96.50 87 PHE A C 1
ATOM 648 O O . PHE A 1 87 ? -15.039 4.399 23.780 1.00 96.50 87 PHE A O 1
ATOM 655 N N . THR A 1 88 ? -16.532 3.293 22.527 1.00 95.88 88 THR A N 1
ATOM 656 C CA . THR A 1 88 ? -16.834 4.410 21.623 1.00 95.88 88 THR A CA 1
ATOM 657 C C . THR A 1 88 ? -18.101 5.132 22.082 1.00 95.88 88 THR A C 1
ATOM 659 O O . THR A 1 88 ? -19.125 4.488 22.319 1.00 95.88 88 THR A O 1
ATOM 662 N N . ASP A 1 89 ? -18.061 6.454 22.222 1.00 94.69 89 ASP A N 1
ATOM 663 C CA . ASP A 1 89 ? -19.229 7.259 22.591 1.00 94.69 89 ASP A CA 1
ATOM 664 C C . ASP A 1 89 ? -20.140 7.598 21.396 1.00 94.69 89 ASP A C 1
ATOM 666 O O . ASP A 1 89 ? -19.888 7.209 20.254 1.00 94.69 89 ASP A O 1
ATOM 670 N N . ALA A 1 90 ? -21.231 8.319 21.666 1.00 93.00 90 ALA A N 1
ATOM 671 C CA . ALA A 1 90 ? -22.220 8.739 20.673 1.00 93.00 90 ALA A CA 1
ATOM 672 C C . ALA A 1 90 ? -21.643 9.523 19.481 1.00 93.00 90 ALA A C 1
ATOM 674 O O . ALA A 1 90 ? -22.235 9.486 18.401 1.00 93.00 90 ALA A O 1
ATOM 675 N N . ASP A 1 91 ? -20.502 10.191 19.656 1.00 91.81 91 ASP A N 1
ATOM 676 C CA . ASP A 1 91 ? -19.839 10.975 18.616 1.00 91.81 91 ASP A CA 1
ATOM 677 C C . ASP A 1 91 ? -18.752 10.186 17.873 1.00 91.81 91 ASP A C 1
ATOM 679 O O . ASP A 1 91 ? -18.164 10.697 16.915 1.00 91.81 91 ASP A O 1
ATOM 683 N N . GLY A 1 92 ? -18.512 8.931 18.260 1.00 91.75 92 GLY A N 1
ATOM 684 C CA . GLY A 1 92 ? -17.473 8.089 17.679 1.00 91.75 92 GLY A CA 1
ATOM 685 C C . GLY A 1 92 ? -16.108 8.247 18.350 1.00 91.75 92 GLY A C 1
ATOM 686 O O . GLY A 1 92 ? -15.113 7.766 17.807 1.00 91.75 92 GLY A O 1
ATOM 687 N N . VAL A 1 93 ? -16.031 8.924 19.499 1.00 93.50 93 VAL A N 1
ATOM 688 C CA . VAL A 1 93 ? -14.776 9.183 20.213 1.00 93.50 93 VAL A CA 1
ATOM 689 C C . VAL A 1 93 ? -14.529 8.088 21.247 1.00 93.50 93 VAL A C 1
ATOM 691 O O . VAL A 1 93 ? -15.448 7.614 21.915 1.00 93.50 93 VAL A O 1
ATOM 694 N N . LEU A 1 94 ? -13.268 7.667 21.376 1.00 95.00 94 LEU A N 1
ATOM 695 C CA . LEU A 1 94 ? -12.878 6.686 22.383 1.00 95.00 94 LEU A CA 1
ATOM 696 C C . LEU A 1 94 ? -12.878 7.314 23.775 1.00 95.00 94 LEU A C 1
ATOM 698 O O . LEU A 1 94 ? -12.229 8.331 24.018 1.00 95.00 94 LEU A O 1
ATOM 702 N N . GLN A 1 95 ? -13.581 6.664 24.692 1.00 96.25 95 GLN A N 1
ATOM 703 C CA . GLN A 1 95 ? -13.664 7.023 26.097 1.00 96.25 95 GLN A CA 1
ATOM 704 C C . GLN A 1 95 ? -13.024 5.927 26.936 1.00 96.25 95 GLN A C 1
ATOM 706 O O . GLN A 1 95 ? -13.288 4.744 26.715 1.00 96.25 95 GLN A O 1
ATOM 711 N N . TYR A 1 96 ? -12.222 6.321 27.925 1.00 96.88 96 TYR A N 1
ATOM 712 C CA . TYR A 1 96 ? -11.525 5.389 28.807 1.00 96.88 96 TYR A CA 1
ATOM 713 C C . TYR A 1 96 ? -12.081 5.437 30.226 1.00 96.88 96 TYR A C 1
ATOM 715 O O . TYR A 1 96 ? -12.476 6.494 30.738 1.00 96.88 96 TYR A O 1
ATOM 723 N N . ARG A 1 97 ? -12.151 4.265 30.855 1.00 96.38 97 ARG A N 1
ATOM 724 C CA . ARG A 1 97 ? -12.614 4.087 32.227 1.00 96.38 97 ARG A CA 1
ATOM 725 C C . ARG A 1 97 ? -11.668 3.181 32.976 1.00 96.38 97 ARG A C 1
ATOM 727 O O . ARG A 1 97 ? -11.404 2.064 32.541 1.00 96.38 97 ARG A O 1
ATOM 734 N N . VAL A 1 98 ? -11.220 3.631 34.137 1.00 96.38 98 VAL A N 1
ATOM 735 C CA . VAL A 1 98 ? -10.393 2.826 35.032 1.00 96.38 98 VAL A CA 1
ATOM 736 C C . VAL A 1 98 ? -11.193 2.451 36.268 1.00 96.38 98 VAL A C 1
ATOM 738 O O . VAL A 1 98 ? -11.913 3.279 36.830 1.00 96.38 98 VAL A O 1
ATOM 741 N N . PHE A 1 99 ? -11.096 1.195 36.690 1.00 96.25 99 PHE A N 1
ATOM 742 C CA . PHE A 1 99 ? -11.655 0.778 37.967 1.00 96.25 99 PHE A CA 1
ATOM 743 C C . PHE A 1 99 ? -10.767 1.272 39.113 1.00 96.25 99 PHE A C 1
ATOM 745 O O . PHE A 1 99 ? -9.537 1.182 39.069 1.00 96.25 99 PHE A O 1
ATOM 752 N N . GLY A 1 100 ? -11.397 1.813 40.145 1.00 94.69 100 GLY A N 1
ATOM 753 C CA . GLY A 1 100 ? -10.711 2.411 41.274 1.00 94.69 100 GLY A CA 1
ATOM 754 C C . GLY A 1 100 ? -11.610 2.544 42.486 1.00 94.69 100 GLY A C 1
ATOM 755 O O . GLY A 1 100 ? -12.717 2.006 42.531 1.00 94.69 100 GLY A O 1
ATOM 756 N N . GLY A 1 101 ? -11.127 3.281 43.475 1.00 94.06 101 GLY A N 1
ATOM 757 C CA . GLY A 1 101 ? -11.871 3.545 44.690 1.00 94.06 101 GLY A CA 1
ATOM 758 C C . GLY A 1 101 ? -11.298 4.687 45.509 1.00 94.06 101 GLY A C 1
ATOM 759 O O . GLY A 1 101 ? -10.246 5.243 45.195 1.00 94.06 101 GLY A O 1
ATOM 760 N N . TYR A 1 102 ? -12.014 5.018 46.574 1.00 93.44 102 TYR A N 1
ATOM 761 C CA . TYR A 1 102 ? -11.582 5.964 47.593 1.00 93.44 102 TYR A CA 1
ATOM 762 C C . TYR A 1 102 ? -11.984 5.455 48.975 1.00 93.44 102 TYR A C 1
ATOM 764 O O . TYR A 1 102 ? -12.943 4.694 49.128 1.00 93.44 102 TYR A O 1
ATOM 772 N N . THR A 1 103 ? -11.256 5.912 49.989 1.00 94.06 103 THR A N 1
ATOM 773 C CA . THR A 1 103 ? -11.559 5.618 51.392 1.00 94.06 103 THR A CA 1
ATOM 774 C C . THR A 1 103 ? -12.316 6.789 51.999 1.00 94.06 103 THR A C 1
ATOM 776 O O . THR A 1 103 ? -11.871 7.935 51.905 1.00 94.06 103 THR A O 1
ATOM 779 N N . GLU A 1 104 ? -13.450 6.516 52.632 1.00 92.94 104 GLU A N 1
ATOM 780 C CA . GLU A 1 104 ? -14.123 7.492 53.483 1.00 92.94 104 GLU A CA 1
ATOM 781 C C . GLU A 1 104 ? -13.453 7.525 54.858 1.00 92.94 104 GLU A C 1
ATOM 783 O O . GLU A 1 104 ? -13.072 6.490 55.396 1.00 92.94 104 GLU A O 1
ATOM 788 N N . PHE A 1 105 ? -13.300 8.708 55.440 1.00 91.12 105 PHE A N 1
ATOM 789 C CA . PHE A 1 105 ? -12.736 8.892 56.769 1.00 91.12 105 PHE A CA 1
ATOM 790 C C . PHE A 1 105 ? -13.771 9.542 57.674 1.00 91.12 105 PHE A C 1
ATOM 792 O O . PHE A 1 105 ? -14.320 10.586 57.330 1.00 91.12 105 PHE A O 1
ATOM 799 N N . THR A 1 106 ? -13.988 8.970 58.854 1.00 90.81 106 THR A N 1
ATOM 800 C CA . THR A 1 106 ? -14.798 9.581 59.915 1.00 90.81 106 THR A CA 1
ATOM 801 C C . THR A 1 106 ? -13.859 10.075 61.003 1.00 90.81 106 THR A C 1
ATOM 803 O O . THR A 1 106 ? -13.122 9.285 61.590 1.00 90.81 106 THR A O 1
ATOM 806 N N . ASP A 1 107 ? -13.825 11.388 61.231 1.00 89.31 107 ASP A N 1
ATOM 807 C CA . ASP A 1 107 ? -12.913 12.039 62.182 1.00 89.31 107 ASP A CA 1
ATOM 808 C C . ASP A 1 107 ? -11.430 11.660 61.958 1.00 89.31 107 ASP A C 1
ATOM 810 O O . ASP A 1 107 ? -10.643 11.499 62.893 1.00 89.31 107 ASP A O 1
ATOM 814 N N . GLY A 1 108 ? -11.041 11.495 60.687 1.00 85.44 108 GLY A N 1
ATOM 815 C CA . GLY A 1 108 ? -9.685 11.118 60.272 1.00 85.44 108 GLY A CA 1
ATOM 816 C C . GLY A 1 108 ? -9.355 9.625 60.394 1.00 85.44 108 GLY A C 1
ATOM 817 O O . GLY A 1 108 ? -8.236 9.226 60.072 1.00 85.44 108 GLY A O 1
ATOM 818 N N . VAL A 1 109 ? -10.304 8.787 60.821 1.00 88.88 109 VAL A N 1
ATOM 819 C CA . VAL A 1 109 ? -10.147 7.327 60.868 1.00 88.88 109 VAL A CA 1
ATOM 820 C C . VAL A 1 109 ? -10.654 6.719 59.558 1.00 88.88 109 VAL A C 1
ATOM 822 O O . VAL A 1 109 ? -11.794 7.001 59.190 1.00 88.88 109 VAL A O 1
ATOM 825 N N . PRO A 1 110 ? -9.856 5.894 58.851 1.00 89.62 110 PRO A N 1
ATOM 826 C CA . PRO A 1 110 ? -10.298 5.244 57.621 1.00 89.62 110 PRO A CA 1
ATOM 827 C C . PRO A 1 110 ? -11.463 4.292 57.906 1.00 89.62 110 PRO A C 1
ATOM 829 O O . PRO A 1 110 ? -11.381 3.438 58.791 1.00 89.62 110 PRO A O 1
ATOM 832 N N . GLY A 1 111 ? -12.536 4.467 57.150 1.00 89.31 111 GLY A N 1
ATOM 833 C CA . GLY A 1 111 ? -13.763 3.691 57.194 1.00 89.31 111 GLY A CA 1
ATOM 834 C C . GLY A 1 111 ? -13.905 2.804 55.961 1.00 89.31 111 GLY A C 1
ATOM 835 O O . GLY A 1 111 ? -13.001 2.041 55.616 1.00 89.31 111 GLY A O 1
ATOM 836 N N . GLU A 1 112 ? -15.072 2.872 55.328 1.00 91.31 112 GLU A N 1
ATOM 837 C CA . GLU A 1 112 ? -15.424 2.041 54.179 1.00 91.31 112 GLU A CA 1
ATOM 838 C C . GLU A 1 112 ? -14.679 2.477 52.906 1.00 91.31 112 GLU A C 1
ATOM 840 O O . GLU A 1 112 ? -14.407 3.663 52.689 1.00 91.31 112 GLU A O 1
ATOM 845 N N . ILE A 1 113 ? -14.330 1.495 52.071 1.00 91.38 113 ILE A N 1
ATOM 846 C CA . ILE A 1 113 ? -13.767 1.728 50.740 1.00 91.38 113 ILE A CA 1
ATOM 847 C C . ILE A 1 113 ? -14.901 1.595 49.740 1.00 91.38 113 ILE A C 1
ATOM 849 O O . ILE A 1 113 ? -15.513 0.534 49.619 1.00 91.38 113 ILE A O 1
ATOM 853 N N . TYR A 1 114 ? -15.124 2.658 48.985 1.00 92.75 114 TYR A N 1
ATOM 854 C CA . TYR A 1 114 ? -16.061 2.656 47.878 1.00 92.75 114 TYR A CA 1
ATOM 855 C C . TYR A 1 114 ? -15.294 2.419 46.585 1.00 92.75 114 TYR A C 1
ATOM 857 O O . TYR A 1 114 ? -14.192 2.939 46.414 1.00 92.75 114 TYR A O 1
ATOM 865 N N . THR A 1 115 ? -15.870 1.636 45.676 1.00 94.12 115 THR A N 1
ATOM 866 C CA . THR A 1 115 ? -15.235 1.288 44.399 1.00 94.12 115 THR A CA 1
ATOM 867 C C . THR A 1 115 ? -16.176 1.527 43.232 1.00 94.12 115 THR A C 1
ATOM 869 O O . THR A 1 115 ? -17.398 1.498 43.386 1.00 94.12 115 THR A O 1
ATOM 872 N N . GLY A 1 116 ? -15.601 1.785 42.064 1.00 94.31 116 GLY A N 1
ATOM 873 C CA . GLY A 1 116 ? -16.346 2.072 40.850 1.00 94.31 116 GLY A CA 1
ATOM 874 C C . GLY A 1 116 ? -15.434 2.473 39.697 1.00 94.31 116 GLY A C 1
ATOM 875 O O . GLY A 1 116 ? -14.209 2.405 39.790 1.00 94.31 116 GLY A O 1
ATOM 876 N N . PHE A 1 117 ? -16.047 2.892 38.593 1.00 95.56 117 PHE A N 1
ATOM 877 C CA . PHE A 1 117 ? -15.327 3.333 37.402 1.00 95.56 117 PHE A CA 1
ATOM 878 C C . PHE A 1 117 ? -15.144 4.845 37.403 1.00 95.56 117 PHE A C 1
ATOM 880 O O . PHE A 1 117 ? -16.114 5.586 37.546 1.00 95.56 117 PHE A O 1
ATOM 887 N N . TYR A 1 118 ? -13.918 5.299 37.175 1.00 96.25 118 TYR A N 1
ATOM 888 C CA . TYR A 1 118 ? -13.602 6.701 36.931 1.00 96.25 118 TYR A CA 1
ATOM 889 C C . TYR A 1 118 ? -13.364 6.958 35.443 1.00 96.25 118 TYR A C 1
ATOM 891 O O . TYR A 1 118 ? -12.807 6.089 34.769 1.00 96.25 118 TYR A O 1
ATOM 899 N N . PRO A 1 119 ? -13.701 8.155 34.929 1.00 96.19 119 PRO A N 1
ATOM 900 C CA . PRO A 1 119 ? -13.105 8.670 33.704 1.00 96.19 119 PRO A CA 1
ATOM 901 C C . PRO A 1 119 ? -11.581 8.664 33.824 1.00 96.19 119 PRO A C 1
ATOM 903 O O . PRO A 1 119 ? -11.025 9.158 34.810 1.00 96.19 119 PRO A O 1
ATOM 906 N N . SER A 1 120 ? -10.914 8.110 32.820 1.00 96.44 120 SER A N 1
ATOM 907 C CA . SER A 1 120 ? -9.458 8.095 32.730 1.00 96.44 120 SER A CA 1
ATOM 908 C C . SER A 1 120 ? -8.992 8.553 31.357 1.00 96.44 120 SER A C 1
ATOM 910 O O . SER A 1 120 ? -9.791 8.689 30.429 1.00 96.44 120 SER A O 1
ATOM 912 N N . ASP A 1 121 ? -7.690 8.773 31.223 1.00 96.19 121 ASP A N 1
ATOM 913 C CA . ASP A 1 121 ? -7.039 8.777 29.919 1.00 96.19 121 ASP A CA 1
ATOM 914 C C . ASP A 1 121 ? -6.714 7.344 29.448 1.00 96.19 121 ASP A C 1
ATOM 916 O O . ASP A 1 121 ? -7.038 6.352 30.115 1.00 96.19 121 ASP A O 1
ATOM 920 N N . GLU A 1 122 ? -6.072 7.243 28.284 1.00 95.50 122 GLU A N 1
ATOM 921 C CA . GLU A 1 122 ? -5.661 5.982 27.652 1.00 95.50 122 GLU A CA 1
ATOM 922 C C . GLU A 1 122 ? -4.585 5.207 28.427 1.00 95.50 122 GLU A C 1
ATOM 924 O O . GLU A 1 122 ? -4.384 4.022 28.180 1.00 95.50 122 GLU A O 1
ATOM 929 N N . THR A 1 123 ? -3.905 5.851 29.381 1.00 95.50 123 THR A N 1
ATOM 930 C CA . THR A 1 123 ? -2.914 5.208 30.257 1.00 95.50 123 THR A CA 1
ATOM 931 C C . THR A 1 123 ? -3.544 4.658 31.537 1.00 95.50 123 THR A C 1
ATOM 933 O O . THR A 1 123 ? -2.883 3.966 32.309 1.00 95.50 123 THR A O 1
ATOM 936 N N . GLY A 1 124 ? -4.827 4.958 31.767 1.00 94.94 124 GLY A N 1
ATOM 937 C CA . GLY A 1 124 ? -5.555 4.625 32.987 1.00 94.94 124 GLY A CA 1
ATOM 938 C C . GLY A 1 124 ? -5.350 5.620 34.126 1.00 94.94 124 GLY A C 1
ATOM 939 O O . GLY A 1 124 ? -5.768 5.337 35.251 1.00 94.94 124 GLY A O 1
ATOM 940 N N . ALA A 1 125 ? -4.759 6.791 33.867 1.00 95.12 125 ALA A N 1
ATOM 941 C CA . ALA A 1 125 ? -4.708 7.858 34.856 1.00 95.12 125 ALA A CA 1
ATOM 942 C C . ALA A 1 125 ? -6.097 8.494 35.006 1.00 95.12 125 ALA A C 1
ATOM 944 O O . ALA A 1 125 ? -6.732 8.870 34.020 1.00 95.12 125 ALA A O 1
ATOM 945 N N . ILE A 1 126 ? -6.577 8.610 36.246 1.00 96.12 126 ILE A N 1
ATOM 946 C CA . ILE A 1 126 ? -7.871 9.233 36.554 1.00 96.12 126 ILE A CA 1
ATOM 947 C C . ILE A 1 126 ? -7.824 10.707 36.138 1.00 96.12 126 ILE A C 1
ATOM 949 O O . ILE A 1 126 ? -6.886 11.426 36.494 1.00 96.12 126 ILE A O 1
ATOM 953 N N . LEU A 1 127 ? -8.833 11.162 35.390 1.00 95.31 127 LEU A N 1
ATOM 954 C CA . LEU A 1 127 ? -8.886 12.549 34.927 1.00 95.31 127 LEU A CA 1
ATOM 955 C C . LEU A 1 127 ? -8.988 13.515 36.114 1.00 95.31 127 LEU A C 1
ATOM 957 O O . LEU A 1 127 ? -9.693 13.262 37.087 1.00 95.31 127 LEU A O 1
ATOM 961 N N . ALA A 1 128 ? -8.311 14.661 36.034 1.00 90.50 128 ALA A N 1
ATOM 962 C CA . ALA A 1 128 ? -8.243 15.613 37.148 1.00 90.50 128 ALA A CA 1
ATOM 963 C C . ALA A 1 128 ? -9.613 16.204 37.551 1.00 90.50 128 ALA A C 1
ATOM 965 O O . ALA A 1 128 ? -9.787 16.677 38.674 1.00 90.50 128 ALA A O 1
ATOM 966 N N . ASP A 1 129 ? -10.582 16.207 36.637 1.00 89.75 129 ASP A N 1
ATOM 967 C CA . ASP A 1 129 ? -11.954 16.662 36.851 1.00 89.75 129 ASP A CA 1
ATOM 968 C C . ASP A 1 129 ? -12.929 15.533 37.237 1.00 89.75 129 ASP A C 1
ATOM 970 O O . ASP A 1 129 ? -14.079 15.818 37.586 1.00 89.75 129 ASP A O 1
ATOM 974 N N . ALA A 1 130 ? -12.478 14.274 37.261 1.00 89.38 130 ALA A N 1
ATOM 975 C CA . ALA A 1 130 ? -13.256 13.129 37.716 1.00 89.38 130 ALA A CA 1
ATOM 976 C C . ALA A 1 130 ? -13.433 13.143 39.242 1.00 89.38 130 ALA A C 1
ATOM 978 O O . ALA A 1 130 ? -12.612 12.632 40.002 1.00 89.38 130 ALA A O 1
ATOM 979 N N . LYS A 1 131 ? -14.540 13.728 39.707 1.00 84.00 131 LYS A N 1
ATOM 980 C CA . LYS A 1 131 ? -14.845 13.860 41.146 1.00 84.00 131 LYS A CA 1
ATOM 981 C C . LYS A 1 131 ? -15.639 12.696 41.738 1.00 84.00 131 LYS A C 1
ATOM 983 O O . LYS A 1 131 ? -15.789 12.628 42.954 1.00 84.00 131 LYS A O 1
ATOM 988 N N . SER A 1 132 ? -16.186 11.819 40.905 1.00 88.81 132 SER A N 1
ATOM 989 C CA . SER A 1 132 ? -17.043 10.709 41.325 1.00 88.81 132 SER A CA 1
ATOM 990 C C . SER A 1 132 ? -16.951 9.547 40.346 1.00 88.81 132 SER A C 1
ATOM 992 O O . SER A 1 132 ? -16.498 9.720 39.212 1.00 88.81 132 SER A O 1
ATOM 994 N N . PHE A 1 133 ? -17.433 8.380 40.773 1.00 94.06 133 PHE A N 1
ATOM 995 C CA . PHE A 1 133 ? -17.654 7.267 39.859 1.00 94.06 133 PHE A CA 1
ATOM 996 C C . PHE A 1 133 ? -18.683 7.640 38.792 1.00 94.06 133 PHE A C 1
ATOM 998 O O . PHE A 1 133 ? -19.581 8.453 39.035 1.00 94.06 133 PHE A O 1
ATOM 1005 N N . VAL A 1 134 ? -18.565 7.007 37.632 1.00 93.00 134 VAL A N 1
ATOM 1006 C CA . VAL A 1 134 ? -19.599 7.039 36.601 1.00 93.00 134 VAL A CA 1
ATOM 1007 C C . VAL A 1 134 ? -20.535 5.859 36.797 1.00 93.00 134 VAL A C 1
ATOM 1009 O O . VAL A 1 134 ? -20.086 4.757 37.113 1.00 93.00 134 VAL A O 1
ATOM 1012 N N . ASP A 1 135 ? -21.829 6.090 36.588 1.00 89.94 135 ASP A N 1
ATOM 1013 C CA . ASP A 1 135 ? -22.804 5.018 36.425 1.00 89.94 135 ASP A CA 1
ATOM 1014 C C . ASP A 1 135 ? -22.789 4.562 34.957 1.00 89.94 135 ASP A C 1
ATOM 1016 O O . ASP A 1 135 ? -23.239 5.320 34.087 1.00 89.94 135 ASP A O 1
ATOM 1020 N N . PRO A 1 136 ? -22.319 3.338 34.656 1.00 84.69 136 PRO A N 1
ATOM 1021 C CA . PRO A 1 136 ? -22.247 2.849 33.286 1.00 84.69 136 PRO A CA 1
ATOM 1022 C C . PRO A 1 136 ? -23.592 2.798 32.559 1.00 84.69 136 PRO A C 1
ATOM 1024 O O . PRO A 1 136 ? -23.621 2.790 31.334 1.00 84.69 136 PRO A O 1
ATOM 1027 N N . VAL A 1 137 ? -24.718 2.771 33.281 1.00 85.25 137 VAL A N 1
ATOM 1028 C CA . VAL A 1 137 ? -26.062 2.782 32.678 1.00 85.25 137 VAL A CA 1
ATOM 1029 C C . VAL A 1 137 ? -26.392 4.147 32.062 1.00 85.25 137 VAL A C 1
ATOM 1031 O O . VAL A 1 137 ? -27.234 4.240 31.170 1.00 85.25 137 VAL A O 1
ATOM 1034 N N . THR A 1 138 ? -25.728 5.207 32.525 1.00 87.81 138 THR A N 1
ATOM 1035 C CA . THR A 1 138 ? -25.913 6.578 32.029 1.00 87.81 138 THR A CA 1
ATOM 1036 C C . THR A 1 138 ? -24.952 6.954 30.902 1.00 87.81 138 THR A C 1
ATOM 1038 O O . THR A 1 138 ? -25.098 8.025 30.313 1.00 87.81 138 THR A O 1
ATOM 1041 N N . GLU A 1 139 ? -23.991 6.083 30.586 1.00 90.00 139 GLU A N 1
ATOM 1042 C CA . GLU A 1 139 ? -23.010 6.310 29.527 1.00 90.00 139 GLU A CA 1
ATOM 1043 C C . GLU A 1 139 ? -23.672 6.316 28.146 1.00 90.00 139 GLU A C 1
ATOM 1045 O O . GLU A 1 139 ? -24.496 5.463 27.802 1.00 90.00 139 GLU A O 1
ATOM 1050 N N . ALA A 1 140 ? -23.279 7.282 27.319 1.00 90.19 140 ALA A N 1
ATOM 1051 C CA . ALA A 1 140 ? -23.786 7.432 25.962 1.00 90.19 140 ALA A CA 1
ATOM 1052 C C . ALA A 1 140 ? -22.995 6.547 24.985 1.00 90.19 140 ALA A C 1
ATOM 1054 O O . ALA A 1 140 ? -22.209 7.046 24.181 1.00 90.19 140 ALA A O 1
ATOM 1055 N N . PHE A 1 141 ? -23.190 5.228 25.064 1.00 94.81 141 PHE A N 1
ATOM 1056 C CA . PHE A 1 141 ? -22.541 4.278 24.157 1.00 94.81 141 PHE A CA 1
ATOM 1057 C C . PHE A 1 141 ? -22.932 4.526 22.697 1.00 94.81 141 PHE A C 1
ATOM 1059 O O . PHE A 1 141 ? -24.113 4.553 22.342 1.00 94.81 141 PHE A O 1
ATOM 1066 N N . GLY A 1 142 ? -21.923 4.674 21.844 1.00 93.94 142 GLY A N 1
ATOM 1067 C CA . GLY A 1 142 ? -22.090 4.980 20.434 1.00 93.94 142 GLY A CA 1
ATOM 1068 C C . GLY A 1 142 ? -22.589 3.814 19.604 1.00 93.94 142 GLY A C 1
ATOM 1069 O O . GLY A 1 142 ? -22.210 2.665 19.825 1.00 93.94 142 GLY A O 1
ATOM 1070 N N . VAL A 1 143 ? -23.399 4.129 18.595 1.00 95.00 143 VAL A N 1
ATOM 1071 C CA . VAL A 1 143 ? -23.811 3.196 17.542 1.00 95.00 143 VAL A CA 1
ATOM 1072 C C . VAL A 1 143 ? -23.606 3.891 16.201 1.00 95.00 143 VAL A C 1
ATOM 1074 O O . VAL A 1 143 ? -24.319 4.843 15.881 1.00 95.00 143 VAL A O 1
ATOM 1077 N N . ALA A 1 144 ? -22.636 3.418 15.420 1.00 94.06 144 ALA A N 1
ATOM 1078 C CA . ALA A 1 144 ? -22.373 3.928 14.082 1.00 94.06 144 ALA A CA 1
ATOM 1079 C C . ALA A 1 144 ? -23.595 3.727 13.178 1.00 94.06 144 ALA A C 1
ATOM 1081 O O . ALA A 1 144 ? -24.297 2.711 13.255 1.00 94.06 144 ALA A O 1
ATOM 1082 N N . ALA A 1 145 ? -23.819 4.673 12.269 1.00 93.44 145 ALA A N 1
ATOM 1083 C CA . ALA A 1 145 ? -24.777 4.473 11.198 1.00 93.44 145 ALA A CA 1
ATOM 1084 C C . ALA A 1 145 ? -24.198 3.442 10.225 1.00 93.44 145 ALA A C 1
ATOM 1086 O O . ALA A 1 145 ? -23.147 3.672 9.628 1.00 93.44 145 ALA A O 1
ATOM 1087 N N . VAL A 1 146 ? -24.880 2.306 10.071 1.00 92.44 146 VAL A N 1
ATOM 1088 C CA . VAL A 1 146 ? -24.490 1.278 9.100 1.00 92.44 146 VAL A CA 1
ATOM 1089 C C . VAL A 1 146 ? -24.654 1.844 7.695 1.00 92.44 146 VAL A C 1
ATOM 1091 O O . VAL A 1 146 ? -25.721 2.349 7.335 1.00 92.44 146 VAL A O 1
ATOM 1094 N N . THR A 1 147 ? -23.590 1.761 6.906 1.00 91.50 147 THR A N 1
ATOM 1095 C CA . THR A 1 147 ? -23.542 2.237 5.525 1.00 91.50 147 THR A CA 1
ATOM 1096 C C . THR A 1 147 ? -23.159 1.087 4.593 1.00 91.50 147 THR A C 1
ATOM 1098 O O . THR A 1 147 ? -22.539 0.114 5.026 1.00 91.50 147 THR A O 1
ATOM 1101 N N . PRO A 1 148 ? -23.536 1.147 3.303 1.00 90.94 148 PRO A N 1
ATOM 1102 C CA . PRO A 1 148 ? -23.052 0.176 2.329 1.00 90.94 148 PRO A CA 1
ATOM 1103 C C . PRO A 1 148 ? -21.521 0.157 2.282 1.00 90.94 148 PRO A C 1
ATOM 1105 O O . PRO A 1 148 ? -20.886 1.210 2.377 1.00 90.94 148 PRO A O 1
ATOM 1108 N N . LEU A 1 149 ? -20.939 -1.031 2.090 1.00 93.62 149 LEU A N 1
ATOM 1109 C CA . LEU A 1 149 ? -19.505 -1.160 1.841 1.00 93.62 149 LEU A CA 1
ATOM 1110 C C . LEU A 1 149 ? -19.152 -0.355 0.574 1.00 93.62 149 LEU A C 1
ATOM 1112 O O . LEU A 1 149 ? -19.808 -0.551 -0.452 1.00 93.62 149 LEU A O 1
ATOM 1116 N N . PRO A 1 150 ? -18.168 0.558 0.620 1.00 93.38 150 PRO A N 1
ATOM 1117 C CA . PRO A 1 150 ? -17.818 1.372 -0.534 1.00 93.38 150 PRO A CA 1
ATOM 1118 C C . PRO A 1 150 ? -17.191 0.514 -1.637 1.00 93.38 150 PRO A C 1
ATOM 1120 O O . PRO A 1 150 ? -16.441 -0.414 -1.349 1.00 93.38 150 PRO A O 1
ATOM 1123 N N . ASP A 1 151 ? -17.404 0.892 -2.901 1.00 93.12 151 ASP A N 1
ATOM 1124 C CA . ASP A 1 151 ? -16.849 0.192 -4.077 1.00 93.12 151 ASP A CA 1
ATOM 1125 C C . ASP A 1 151 ? -15.305 0.175 -4.115 1.00 93.12 151 ASP A C 1
ATOM 1127 O O . ASP A 1 151 ? -14.688 -0.556 -4.892 1.00 93.12 151 ASP A O 1
ATOM 1131 N N . THR A 1 152 ? -14.652 0.995 -3.286 1.00 92.25 152 THR A N 1
ATOM 1132 C CA . THR A 1 152 ? -13.195 1.010 -3.091 1.00 92.25 152 THR A CA 1
ATOM 1133 C C . THR A 1 152 ? -12.693 -0.133 -2.210 1.00 92.25 152 THR A C 1
ATOM 1135 O O . THR A 1 152 ? -11.485 -0.355 -2.148 1.00 92.25 152 THR A O 1
ATOM 1138 N N . LEU A 1 153 ? -13.588 -0.860 -1.539 1.00 94.69 153 LEU A N 1
ATOM 1139 C CA . LEU A 1 153 ? -13.276 -1.995 -0.681 1.00 94.69 153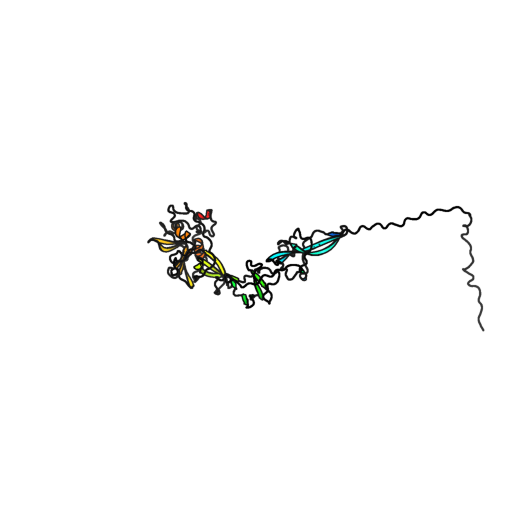 LEU A CA 1
ATOM 1140 C C . LEU A 1 153 ? -13.929 -3.269 -1.214 1.00 94.69 153 LEU A C 1
ATOM 1142 O O . LEU A 1 153 ? -15.039 -3.271 -1.740 1.00 94.69 153 LEU A O 1
ATOM 1146 N N . ARG A 1 154 ? -13.233 -4.384 -1.026 1.00 93.50 154 ARG A N 1
ATOM 1147 C CA . ARG A 1 154 ? -13.723 -5.732 -1.294 1.00 93.50 154 ARG A CA 1
ATOM 1148 C C . ARG A 1 154 ? -13.487 -6.586 -0.061 1.00 93.50 154 ARG A C 1
ATOM 1150 O O . ARG A 1 154 ? -12.406 -6.541 0.520 1.00 93.50 154 ARG A O 1
ATOM 1157 N N . LEU A 1 155 ? -14.484 -7.373 0.333 1.00 94.38 155 LEU A N 1
ATOM 1158 C CA . LEU A 1 155 ? -14.318 -8.322 1.431 1.00 94.38 155 LEU A CA 1
ATOM 1159 C C . LEU A 1 155 ? -13.255 -9.369 1.088 1.00 94.38 155 LEU A C 1
ATOM 1161 O O . LEU A 1 155 ? -13.166 -9.839 -0.052 1.00 94.38 155 LEU A O 1
ATOM 1165 N N . ARG A 1 156 ? -12.455 -9.731 2.091 1.00 92.12 156 ARG A N 1
ATOM 1166 C CA . ARG A 1 156 ? -11.568 -10.897 2.012 1.00 92.12 156 ARG A CA 1
ATOM 1167 C C . ARG A 1 156 ? -12.387 -12.179 1.919 1.00 92.12 156 ARG A C 1
ATOM 1169 O O . ARG A 1 156 ? -13.552 -12.196 2.310 1.00 92.12 156 ARG A O 1
ATOM 1176 N N . ALA A 1 157 ? -11.783 -13.250 1.409 1.00 88.81 157 ALA A N 1
ATOM 1177 C CA . ALA A 1 157 ? -12.516 -14.461 1.041 1.00 88.81 157 ALA A CA 1
ATOM 1178 C C . ALA A 1 157 ? -13.216 -15.124 2.240 1.00 88.81 157 ALA A C 1
ATOM 1180 O O . ALA A 1 157 ? -14.281 -15.712 2.071 1.00 88.81 157 ALA A O 1
ATOM 1181 N N . LYS A 1 158 ? -12.652 -14.967 3.447 1.00 90.38 158 LYS A N 1
ATOM 1182 C CA . LYS A 1 158 ? -13.216 -15.484 4.705 1.00 90.38 158 LYS A CA 1
ATOM 1183 C C . LYS A 1 158 ? -14.446 -14.727 5.226 1.00 90.38 158 LYS A C 1
ATOM 1185 O O . LYS A 1 158 ? -14.971 -15.096 6.274 1.00 90.38 158 LYS A O 1
ATOM 1190 N N . TYR A 1 159 ? -14.877 -13.652 4.557 1.00 93.75 159 TYR A N 1
ATOM 1191 C CA . TYR A 1 159 ? -16.042 -12.868 4.965 1.00 93.75 159 TYR A CA 1
ATOM 1192 C C . TYR A 1 159 ? -17.118 -12.841 3.892 1.00 93.75 159 TYR A C 1
ATOM 1194 O O . TYR A 1 159 ? -16.854 -12.674 2.703 1.00 93.75 159 TYR A O 1
ATOM 1202 N N . THR A 1 160 ? -18.366 -12.925 4.340 1.00 94.31 160 THR A N 1
ATOM 1203 C CA . THR A 1 160 ? -19.546 -12.877 3.476 1.00 94.31 160 THR A CA 1
ATOM 1204 C C . THR A 1 160 ? -20.440 -11.711 3.873 1.00 94.31 160 THR A C 1
ATOM 1206 O O . THR A 1 160 ? -20.813 -11.590 5.039 1.00 94.31 160 THR A O 1
ATOM 1209 N N . LEU A 1 161 ? -20.812 -10.873 2.899 1.00 93.94 161 LEU A N 1
ATOM 1210 C CA . LEU A 1 161 ? -21.833 -9.839 3.070 1.00 93.94 161 LEU A CA 1
ATOM 1211 C C . LEU A 1 161 ? -23.226 -10.451 2.885 1.00 93.94 161 LEU A C 1
ATOM 1213 O O . LEU A 1 161 ? -23.534 -11.004 1.831 1.00 93.94 161 LEU A O 1
ATOM 1217 N N . GLN A 1 162 ? -24.067 -10.324 3.901 1.00 91.25 162 GLN A N 1
ATOM 1218 C CA . GLN A 1 162 ? -25.461 -10.756 3.904 1.00 91.25 162 GLN A CA 1
ATOM 1219 C C . GLN A 1 162 ? -26.378 -9.645 3.363 1.00 91.25 162 GLN A C 1
ATOM 1221 O O . GLN A 1 162 ? -26.042 -8.460 3.407 1.00 91.25 162 GLN A O 1
ATOM 1226 N N . GLU A 1 163 ? -27.583 -10.003 2.906 1.00 85.19 163 GLU A N 1
ATOM 1227 C CA . GLU A 1 163 ? -28.551 -9.043 2.337 1.00 85.19 163 GLU A CA 1
ATOM 1228 C C . GLU A 1 163 ? -28.970 -7.927 3.312 1.00 85.19 163 GLU A C 1
ATOM 1230 O O . GLU A 1 163 ? -29.345 -6.836 2.888 1.00 85.19 163 GLU A O 1
ATOM 1235 N N . ASN A 1 164 ? -28.894 -8.179 4.620 1.00 82.19 164 ASN A N 1
ATOM 1236 C CA . ASN A 1 164 ? -29.213 -7.210 5.670 1.00 82.19 164 ASN A CA 1
ATOM 1237 C C . ASN A 1 164 ? -28.033 -6.285 6.043 1.00 82.19 164 ASN A C 1
ATOM 1239 O O . ASN A 1 164 ? -28.152 -5.529 7.003 1.00 82.19 164 ASN A O 1
ATOM 1243 N N . GLY A 1 165 ? -26.908 -6.347 5.319 1.00 83.94 165 GLY A N 1
ATOM 1244 C CA . GLY A 1 165 ? -25.712 -5.533 5.570 1.00 83.94 165 GLY A CA 1
ATOM 1245 C C . GLY A 1 165 ? -24.754 -6.102 6.623 1.00 83.94 165 GLY A C 1
ATOM 1246 O O . GLY A 1 165 ? -23.708 -5.506 6.873 1.00 83.94 165 GLY A O 1
ATOM 1247 N N . VAL A 1 166 ? -25.082 -7.253 7.220 1.00 92.81 166 VAL A N 1
ATOM 1248 C CA . VAL A 1 166 ? -24.195 -7.975 8.140 1.00 92.81 166 VAL A CA 1
ATOM 1249 C C . VAL A 1 166 ? -23.046 -8.615 7.370 1.00 92.81 166 VAL A C 1
ATOM 1251 O O . VAL A 1 166 ? -23.255 -9.241 6.336 1.00 92.81 166 VAL A O 1
ATOM 1254 N N . ILE A 1 167 ? -21.842 -8.526 7.918 1.00 96.06 167 ILE A N 1
ATOM 1255 C CA . ILE A 1 167 ? -20.653 -9.224 7.444 1.00 96.06 167 ILE A CA 1
ATOM 1256 C C . ILE A 1 167 ? -20.344 -10.347 8.432 1.00 96.06 167 ILE A C 1
ATOM 1258 O O . ILE A 1 167 ? -20.101 -10.089 9.607 1.00 96.06 167 ILE A O 1
ATOM 1262 N N . THR A 1 168 ? -20.350 -11.592 7.969 1.00 94.94 168 THR A N 1
ATOM 1263 C CA . THR A 1 168 ? -20.011 -12.763 8.793 1.00 94.94 168 THR A CA 1
ATOM 1264 C C . THR A 1 168 ? -18.653 -13.312 8.394 1.00 94.94 168 THR A C 1
ATOM 1266 O O . THR A 1 168 ? -18.423 -13.506 7.199 1.00 94.94 168 THR A O 1
ATOM 1269 N N . GLY A 1 169 ? -17.784 -13.566 9.371 1.00 91.31 169 GLY A N 1
ATOM 1270 C CA . GLY A 1 169 ? -16.505 -14.247 9.176 1.00 91.31 169 GLY A CA 1
ATOM 1271 C C . GLY A 1 169 ? -16.586 -15.747 9.466 1.00 91.31 169 GLY A C 1
ATOM 1272 O O . GLY A 1 169 ? -17.418 -16.194 10.258 1.00 91.31 169 GLY A O 1
ATOM 1273 N N . ASP A 1 170 ? -15.693 -16.528 8.858 1.00 87.06 170 ASP A N 1
ATOM 1274 C CA . ASP A 1 170 ? -15.537 -17.965 9.148 1.00 87.06 170 ASP A CA 1
ATOM 1275 C C . ASP A 1 170 ? -15.087 -18.251 10.598 1.00 87.06 170 ASP A C 1
ATOM 1277 O O . ASP A 1 170 ? -15.223 -19.369 11.096 1.00 87.06 170 ASP A O 1
ATOM 1281 N N . ASP A 1 171 ? -14.581 -17.233 11.297 1.00 80.56 171 ASP A N 1
ATOM 1282 C CA . ASP A 1 171 ? -14.256 -17.237 12.729 1.00 80.56 171 ASP A CA 1
ATOM 1283 C C . ASP A 1 171 ? -15.495 -17.162 13.644 1.00 80.56 171 ASP A C 1
ATOM 1285 O O . ASP A 1 171 ? -15.376 -17.283 14.865 1.00 80.56 171 ASP A O 1
ATOM 1289 N N . GLY A 1 172 ? -16.689 -16.987 13.068 1.00 84.44 172 GLY A N 1
ATOM 1290 C CA . GLY A 1 172 ? -17.939 -16.779 13.795 1.00 84.44 172 GLY A CA 1
ATOM 1291 C C . GLY A 1 172 ? -18.180 -15.323 14.206 1.00 84.44 172 GLY A C 1
ATOM 1292 O O . GLY A 1 172 ? -19.182 -15.039 14.866 1.00 84.44 172 GLY A O 1
ATOM 1293 N N . GLY A 1 173 ? -17.297 -14.400 13.815 1.00 89.88 173 GLY A N 1
ATOM 1294 C CA . GLY A 1 173 ? -17.454 -12.968 14.027 1.00 89.88 173 GLY A CA 1
ATOM 1295 C C . GLY A 1 173 ? -18.573 -12.379 13.167 1.00 89.88 173 GLY A C 1
ATOM 1296 O O . GLY A 1 173 ? -18.825 -12.810 12.039 1.00 89.88 173 GLY A O 1
ATOM 1297 N N . THR A 1 174 ? -19.268 -11.381 13.712 1.00 95.12 174 THR A N 1
ATOM 1298 C CA . THR A 1 174 ? -20.336 -10.642 13.028 1.00 95.12 174 THR A CA 1
ATOM 1299 C C . THR A 1 174 ? -19.999 -9.159 13.064 1.00 95.12 174 THR A C 1
ATOM 1301 O O . THR A 1 174 ? -19.739 -8.607 14.133 1.00 95.12 174 THR A O 1
ATOM 1304 N N . TYR A 1 175 ? -19.992 -8.518 11.899 1.00 96.38 175 TYR A N 1
ATOM 1305 C CA . TYR A 1 175 ? -19.520 -7.151 11.718 1.00 96.38 175 TYR A CA 1
ATOM 1306 C C . TYR A 1 175 ? -20.467 -6.341 10.833 1.00 96.38 175 TYR A C 1
ATOM 1308 O O . TYR A 1 175 ? -21.263 -6.889 10.074 1.00 96.38 175 TYR A O 1
ATOM 1316 N N . VAL A 1 176 ? -20.350 -5.021 10.897 1.00 96.25 176 VAL A N 1
ATOM 1317 C CA . VAL A 1 176 ? -20.966 -4.075 9.957 1.00 96.25 176 VAL A CA 1
ATOM 1318 C C . VAL A 1 176 ? -19.945 -3.023 9.558 1.00 96.25 176 VAL A C 1
ATOM 1320 O O . VAL A 1 176 ? -19.052 -2.698 10.339 1.00 96.25 176 VAL A O 1
ATOM 1323 N N . TYR A 1 177 ? -20.093 -2.475 8.356 1.00 96.38 177 TYR A N 1
ATOM 1324 C CA . TYR A 1 177 ? -19.399 -1.255 7.960 1.00 96.38 177 TYR A CA 1
ATOM 1325 C C . TYR A 1 177 ? -20.293 -0.050 8.269 1.00 96.38 177 TYR A C 1
ATOM 1327 O O . TYR A 1 177 ? -21.494 -0.069 7.990 1.00 96.38 177 TYR A O 1
ATOM 1335 N N . GLY A 1 178 ? -19.738 0.988 8.879 1.00 95.00 178 GLY A N 1
ATOM 1336 C CA . GLY A 1 178 ? -20.513 2.167 9.245 1.00 95.00 178 GLY A CA 1
ATOM 1337 C C . GLY A 1 178 ? -19.640 3.343 9.630 1.00 95.00 178 GLY A C 1
ATOM 1338 O O . GLY A 1 178 ? -18.426 3.209 9.752 1.00 95.00 178 GLY A O 1
ATOM 1339 N N . SER A 1 179 ? -20.259 4.503 9.826 1.00 95.00 179 SER A N 1
ATOM 1340 C CA . SER A 1 179 ? -19.558 5.703 10.281 1.00 95.00 179 SER A CA 1
ATOM 1341 C C . SER A 1 179 ? -20.348 6.484 11.326 1.00 95.00 179 SER A C 1
ATOM 1343 O O . SER A 1 179 ? -21.579 6.424 11.403 1.00 95.00 179 SER A O 1
ATOM 1345 N N . PHE A 1 180 ? -19.615 7.237 12.141 1.00 94.31 180 PHE A N 1
ATOM 1346 C CA . PHE A 1 180 ? -20.171 8.224 13.060 1.00 94.31 180 PHE A CA 1
ATOM 1347 C C . PHE A 1 180 ? -20.224 9.585 12.375 1.00 94.31 180 PHE A C 1
ATOM 1349 O O . PHE A 1 180 ? -19.276 9.977 11.695 1.00 94.31 180 PHE A O 1
ATOM 1356 N N . ASN A 1 181 ? -21.339 10.304 12.529 1.00 90.25 181 ASN A N 1
ATOM 1357 C CA . ASN A 1 181 ? -21.504 11.682 12.050 1.00 90.25 181 ASN A CA 1
ATOM 1358 C C . ASN A 1 181 ? -21.148 11.908 10.557 1.00 90.25 181 ASN A C 1
ATOM 1360 O O . ASN A 1 181 ? -20.787 13.013 10.159 1.00 90.25 181 ASN A O 1
ATOM 1364 N N . GLY A 1 182 ? -21.260 10.869 9.715 1.00 86.50 182 GLY A N 1
ATOM 1365 C CA . GLY A 1 182 ? -20.898 10.930 8.292 1.00 86.50 182 GLY A CA 1
ATOM 1366 C C . GLY A 1 182 ? -19.391 11.008 8.013 1.00 86.50 182 GLY A C 1
ATOM 1367 O O . GLY A 1 182 ? -19.008 11.383 6.907 1.00 86.50 182 GLY A O 1
ATOM 1368 N N . GLY A 1 183 ? -18.552 10.688 9.001 1.00 89.38 183 GLY A N 1
ATOM 1369 C CA . GLY A 1 183 ? -17.101 10.600 8.864 1.00 89.38 183 GLY A CA 1
ATOM 1370 C C . GLY A 1 183 ? -16.634 9.373 8.073 1.00 89.38 183 GLY A C 1
ATOM 1371 O O . GLY A 1 183 ? -17.422 8.696 7.405 1.00 89.38 183 GLY A O 1
ATOM 1372 N N . GLU A 1 184 ? -15.334 9.089 8.160 1.00 90.00 184 GLU A N 1
ATOM 1373 C CA . GLU A 1 184 ? -14.732 7.893 7.567 1.00 90.00 184 GLU A CA 1
ATOM 1374 C C . GLU A 1 184 ? -15.347 6.626 8.171 1.00 90.00 184 GLU A C 1
ATOM 1376 O O . GLU A 1 184 ? -15.580 6.544 9.379 1.00 90.00 184 GLU A O 1
ATOM 1381 N N . GLY A 1 185 ? -15.678 5.662 7.314 1.00 93.38 185 GLY A N 1
ATOM 1382 C CA . GLY A 1 185 ? -16.300 4.424 7.757 1.00 93.38 185 GLY A CA 1
ATOM 1383 C C . GLY A 1 185 ? -15.275 3.397 8.216 1.00 93.38 185 GLY A C 1
ATOM 1384 O O . GLY A 1 185 ? -14.204 3.264 7.625 1.00 93.38 185 GLY A O 1
ATOM 1385 N N . ALA A 1 186 ? -15.646 2.630 9.233 1.00 95.62 186 ALA A N 1
ATOM 1386 C CA . ALA A 1 186 ? -14.867 1.531 9.775 1.00 95.62 186 ALA A CA 1
ATOM 1387 C C . ALA A 1 186 ? -15.748 0.292 9.969 1.00 95.62 186 ALA A C 1
ATOM 1389 O O . ALA A 1 186 ? -16.977 0.346 9.860 1.00 95.62 186 ALA A O 1
ATOM 1390 N N . PHE A 1 187 ? -15.105 -0.838 10.246 1.00 96.50 187 PHE A N 1
ATOM 1391 C CA . PHE A 1 187 ? -15.804 -2.065 10.599 1.00 96.50 187 PHE A CA 1
ATOM 1392 C C . PHE A 1 187 ? -15.983 -2.152 12.113 1.00 96.50 187 PHE A C 1
ATOM 1394 O O . PHE A 1 187 ? -15.033 -1.941 12.866 1.00 96.50 187 PHE A O 1
ATOM 1401 N N . TYR A 1 188 ? -17.183 -2.504 12.557 1.00 95.56 188 TYR A N 1
ATOM 1402 C CA . TYR A 1 188 ? -17.530 -2.642 13.971 1.00 95.56 188 TYR A CA 1
ATOM 1403 C C . TYR A 1 188 ? -18.177 -3.996 14.224 1.00 95.56 188 TYR A C 1
ATOM 1405 O O . TYR A 1 188 ? -18.837 -4.537 13.336 1.00 95.56 188 TYR A O 1
ATOM 1413 N N . LEU A 1 189 ? -18.030 -4.521 15.443 1.00 94.44 189 LEU A N 1
ATOM 1414 C CA . LEU A 1 189 ? -18.789 -5.693 15.878 1.00 94.44 189 LEU A CA 1
ATOM 1415 C C . LEU A 1 189 ? -20.289 -5.408 15.810 1.00 94.44 189 LEU A C 1
ATOM 1417 O O . LEU A 1 189 ? -20.746 -4.322 16.176 1.00 94.44 189 LEU A O 1
ATOM 1421 N N . ALA A 1 190 ? -21.048 -6.398 15.358 1.00 93.88 190 ALA A N 1
ATOM 1422 C CA . ALA A 1 190 ? -22.478 -6.288 15.145 1.00 93.88 190 ALA A CA 1
ATOM 1423 C C . ALA A 1 190 ? -23.256 -7.416 15.817 1.00 93.88 190 ALA A C 1
ATOM 1425 O O . ALA A 1 190 ? -22.765 -8.530 15.993 1.00 93.88 190 ALA A O 1
ATOM 1426 N N . ASP A 1 191 ? -24.499 -7.114 16.178 1.00 89.12 191 ASP A N 1
ATOM 1427 C CA . ASP A 1 191 ? -25.457 -8.119 16.606 1.00 89.12 191 ASP A CA 1
ATOM 1428 C C . ASP A 1 191 ? -26.059 -8.866 15.400 1.00 89.12 191 ASP A C 1
ATOM 1430 O O . ASP A 1 191 ? -25.924 -8.467 14.239 1.00 89.12 191 ASP A O 1
ATOM 1434 N N . GLY A 1 192 ? -26.788 -9.953 15.671 1.00 81.38 192 GLY A N 1
ATOM 1435 C CA . GLY A 1 192 ? -27.453 -10.743 14.627 1.00 81.38 192 GLY A CA 1
ATOM 1436 C C . GLY A 1 192 ? -28.557 -9.997 13.859 1.00 81.38 192 GLY A C 1
ATOM 1437 O O . GLY A 1 192 ? -29.112 -10.550 12.912 1.00 81.38 192 GLY A O 1
ATOM 1438 N N . SER A 1 193 ? -28.898 -8.764 14.253 1.00 85.75 193 SER A N 1
ATOM 1439 C CA . SER A 1 193 ? -29.867 -7.913 13.555 1.00 85.75 193 SER A CA 1
ATOM 1440 C C . SER A 1 193 ? -29.226 -6.974 12.528 1.00 85.75 193 SER A C 1
ATOM 1442 O O . SER A 1 193 ? -29.955 -6.344 11.762 1.00 85.75 193 SER A O 1
ATOM 1444 N N . GLY A 1 194 ? -27.890 -6.897 12.480 1.00 86.06 194 GLY A N 1
ATOM 1445 C CA . GLY A 1 194 ? -27.165 -5.993 11.584 1.00 86.06 194 GLY A CA 1
ATOM 1446 C C . GLY A 1 194 ? -26.997 -4.585 12.117 1.00 86.06 194 GLY A C 1
ATOM 1447 O O . GLY A 1 194 ? -26.865 -3.645 11.337 1.00 86.06 194 GLY A O 1
ATOM 1448 N N . LYS A 1 195 ? -26.981 -4.428 13.441 1.00 90.88 195 LYS A N 1
ATOM 1449 C CA . LYS A 1 195 ? -26.584 -3.180 14.091 1.00 90.88 195 LYS A CA 1
ATOM 1450 C C . LYS A 1 195 ? -25.242 -3.348 14.771 1.00 90.88 195 LYS A C 1
ATOM 1452 O O . LYS A 1 195 ? -24.969 -4.397 15.347 1.00 90.88 195 LYS A O 1
ATOM 1457 N N . MET A 1 196 ? -24.441 -2.286 14.750 1.00 94.12 196 MET A N 1
ATOM 1458 C CA . MET A 1 196 ? -23.254 -2.194 15.592 1.00 94.12 196 MET A CA 1
ATOM 1459 C C . MET A 1 196 ? -23.645 -2.423 17.059 1.00 94.12 196 MET A C 1
ATOM 1461 O O . MET A 1 196 ? -24.609 -1.829 17.549 1.00 94.12 196 MET A O 1
ATOM 1465 N N . ILE A 1 197 ? -22.883 -3.260 17.762 1.00 93.94 197 ILE A N 1
ATOM 1466 C CA . ILE A 1 197 ? -23.009 -3.419 19.211 1.00 93.94 197 ILE A CA 1
ATOM 1467 C C . ILE A 1 197 ? -22.566 -2.104 19.859 1.00 93.94 197 ILE A C 1
ATOM 1469 O O . ILE A 1 197 ? -21.451 -1.636 19.617 1.00 93.94 197 ILE A O 1
ATOM 1473 N N . ALA A 1 198 ? -23.438 -1.504 20.669 1.00 94.50 198 ALA A N 1
ATOM 1474 C CA . ALA A 1 198 ? -23.203 -0.186 21.252 1.00 94.50 198 ALA A CA 1
ATOM 1475 C C . ALA A 1 198 ? -21.884 -0.130 22.039 1.00 94.50 198 ALA A C 1
ATOM 1477 O O . ALA A 1 198 ? -21.584 -1.028 22.823 1.00 94.50 198 ALA A O 1
ATOM 1478 N N . GLY A 1 199 ? -21.101 0.925 21.818 1.00 94.75 199 GLY A N 1
ATOM 1479 C CA . GLY A 1 199 ? -19.807 1.125 22.468 1.00 94.75 199 GLY A CA 1
ATOM 1480 C C . GLY A 1 199 ? -18.641 0.356 21.843 1.00 94.75 199 GLY A C 1
ATOM 1481 O O . GLY A 1 199 ? -17.501 0.588 22.243 1.00 94.75 199 GLY A O 1
ATOM 1482 N N . SER A 1 200 ? -18.885 -0.509 20.850 1.00 94.88 200 SER A N 1
ATOM 1483 C CA . SER A 1 200 ? -17.817 -1.295 20.221 1.00 94.88 200 SER A CA 1
ATOM 1484 C C . SER A 1 200 ? -16.760 -0.415 19.567 1.00 94.88 200 SER A C 1
ATOM 1486 O O . SER A 1 200 ? -17.055 0.628 18.989 1.00 94.88 200 SER A O 1
ATOM 1488 N N . LEU A 1 201 ? -15.517 -0.870 19.623 1.00 95.12 201 LEU A N 1
ATOM 1489 C CA . LEU A 1 201 ? -14.404 -0.238 18.927 1.00 95.12 201 LEU A CA 1
ATOM 1490 C C . LEU A 1 201 ? -14.427 -0.599 17.434 1.00 95.12 201 LEU A C 1
ATOM 1492 O O . LEU A 1 201 ? -14.969 -1.653 17.070 1.00 95.12 201 LEU A O 1
ATOM 1496 N N . PRO A 1 202 ? -13.792 0.215 16.573 1.00 94.06 202 PRO A N 1
ATOM 1497 C CA . PRO A 1 202 ? -13.360 -0.254 15.266 1.00 94.06 202 PRO A CA 1
ATOM 1498 C C . PRO A 1 202 ? -12.55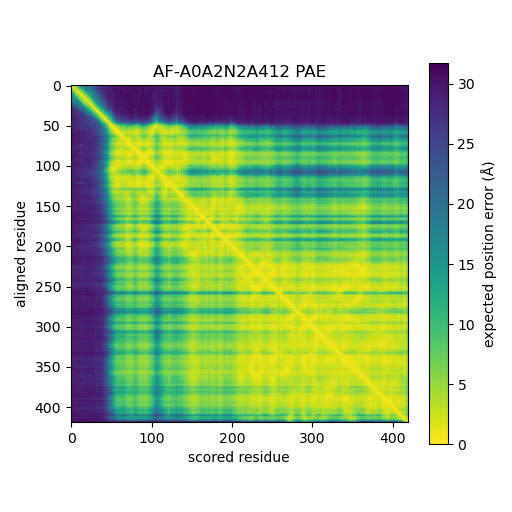0 -1.543 15.431 1.00 94.06 202 PRO A C 1
ATOM 1500 O O . PRO A 1 202 ? -11.638 -1.613 16.257 1.00 94.06 202 PRO A O 1
ATOM 1503 N N . THR A 1 203 ? -12.898 -2.580 14.680 1.00 92.56 203 THR A N 1
ATOM 1504 C CA . THR A 1 203 ? -12.178 -3.850 14.757 1.00 92.56 203 THR A CA 1
ATOM 1505 C C . THR A 1 203 ? -10.793 -3.734 14.123 1.00 92.56 203 THR A C 1
ATOM 1507 O O . THR A 1 203 ? -10.615 -3.073 13.100 1.00 92.56 203 THR A O 1
ATOM 1510 N N . SER A 1 204 ? -9.814 -4.412 14.719 1.00 90.06 204 SER A N 1
ATOM 1511 C CA . SER A 1 204 ? -8.492 -4.633 14.127 1.00 90.06 204 SER A CA 1
ATOM 1512 C C . SER A 1 204 ? -8.478 -5.783 13.119 1.00 90.06 204 SER A C 1
ATOM 1514 O O . SER A 1 204 ? -7.440 -6.053 12.517 1.00 90.06 204 SER A O 1
ATOM 1516 N N . GLU A 1 205 ? -9.598 -6.493 12.957 1.00 90.56 205 GLU A N 1
ATOM 1517 C CA . GLU A 1 205 ? -9.702 -7.564 11.979 1.00 90.56 205 GLU A CA 1
ATOM 1518 C C . GLU A 1 205 ? -9.545 -7.013 10.564 1.00 90.56 205 GLU A C 1
ATOM 1520 O O . GLU A 1 205 ? -10.222 -6.075 10.137 1.00 90.56 205 GLU A O 1
ATOM 1525 N N . ASN A 1 206 ? -8.674 -7.657 9.792 1.00 89.88 206 ASN A N 1
ATOM 1526 C CA . ASN A 1 206 ? -8.536 -7.380 8.373 1.00 89.88 206 ASN A CA 1
ATOM 1527 C C . ASN A 1 206 ? -9.764 -7.950 7.657 1.00 89.88 206 ASN A C 1
ATOM 1529 O O . ASN A 1 206 ? -9.742 -9.105 7.247 1.00 89.88 206 ASN A O 1
ATOM 1533 N N . ILE A 1 207 ? -10.852 -7.182 7.567 1.00 93.75 207 ILE A N 1
ATOM 1534 C CA . ILE A 1 207 ? -12.129 -7.637 6.982 1.00 93.75 207 ILE A CA 1
ATOM 1535 C C . ILE A 1 207 ? -12.173 -7.454 5.465 1.00 93.75 207 ILE A C 1
ATOM 1537 O O . ILE A 1 207 ? -12.698 -8.291 4.726 1.00 93.75 207 ILE A O 1
ATOM 1541 N N . ALA A 1 208 ? -11.584 -6.365 4.987 1.00 94.31 208 ALA A N 1
ATOM 1542 C CA . ALA A 1 208 ? -11.576 -6.003 3.582 1.00 94.31 208 ALA A CA 1
ATOM 1543 C C . ALA A 1 208 ? -10.164 -5.675 3.092 1.00 94.31 208 ALA A C 1
ATOM 1545 O O . ALA A 1 208 ? -9.233 -5.456 3.868 1.00 94.31 208 ALA A O 1
ATOM 1546 N N . VAL A 1 209 ? -10.033 -5.647 1.774 1.00 93.56 209 VAL A N 1
ATOM 1547 C CA . VAL A 1 209 ? -8.879 -5.161 1.020 1.00 93.56 209 VAL A CA 1
ATOM 1548 C C . VAL A 1 209 ? -9.340 -4.082 0.045 1.00 93.56 209 VAL A C 1
ATOM 1550 O O . VAL A 1 209 ? -10.529 -4.037 -0.292 1.00 93.56 209 VAL A O 1
ATOM 1553 N N . PRO A 1 210 ? -8.437 -3.222 -0.453 1.00 94.19 210 PRO A N 1
ATOM 1554 C CA . PRO A 1 210 ? -8.760 -2.350 -1.572 1.00 94.19 210 PRO A CA 1
ATOM 1555 C C . PRO A 1 210 ? -9.315 -3.158 -2.749 1.00 94.19 210 PRO A C 1
ATOM 1557 O O . PRO A 1 210 ? -8.781 -4.220 -3.078 1.00 94.19 210 PRO A O 1
ATOM 1560 N N . SER A 1 211 ? -10.372 -2.672 -3.396 1.00 94.00 211 SER A N 1
ATOM 1561 C CA . SER A 1 211 ? -11.108 -3.433 -4.415 1.00 94.00 211 SER A CA 1
ATOM 1562 C C . SER A 1 211 ? -10.288 -3.785 -5.657 1.00 94.00 211 SER A C 1
ATOM 1564 O O . SER A 1 211 ? -10.593 -4.776 -6.315 1.00 94.00 211 SER A O 1
ATOM 1566 N N . TYR A 1 212 ? -9.212 -3.043 -5.936 1.00 93.56 212 TYR A N 1
ATOM 1567 C CA . TYR A 1 212 ? -8.264 -3.361 -7.005 1.00 93.56 212 TYR A CA 1
ATOM 1568 C C . TYR A 1 212 ? -7.368 -4.573 -6.691 1.00 93.56 212 TYR A C 1
ATOM 1570 O O . TYR A 1 212 ? -6.742 -5.106 -7.599 1.00 93.56 212 TYR A O 1
ATOM 1578 N N . THR A 1 213 ? -7.285 -5.027 -5.434 1.00 94.00 213 THR A N 1
ATOM 1579 C CA . THR A 1 213 ? -6.467 -6.189 -5.041 1.00 94.00 213 THR A CA 1
ATOM 1580 C C . THR A 1 213 ? -6.915 -7.440 -5.805 1.00 94.00 213 THR A C 1
ATOM 1582 O O . THR A 1 213 ? -8.122 -7.714 -5.805 1.00 94.00 213 THR A O 1
ATOM 1585 N N . PRO A 1 214 ? -5.992 -8.239 -6.385 1.00 92.44 214 PRO A N 1
ATOM 1586 C CA . PRO A 1 214 ? -6.331 -9.445 -7.139 1.00 92.44 214 PRO A CA 1
ATOM 1587 C C . PRO A 1 214 ? -7.282 -10.387 -6.395 1.00 92.44 214 PRO A C 1
ATOM 1589 O O . PRO A 1 214 ? -7.128 -10.640 -5.199 1.00 92.44 214 PRO A O 1
ATOM 1592 N N . ASP A 1 215 ? -8.273 -10.910 -7.112 1.00 89.62 215 ASP A N 1
ATOM 1593 C CA . ASP A 1 215 ? -9.280 -11.853 -6.610 1.00 89.62 215 ASP A CA 1
ATOM 1594 C C . ASP A 1 215 ? -8.877 -13.326 -6.784 1.00 89.62 215 ASP A C 1
ATOM 1596 O O . ASP A 1 215 ? -9.483 -14.212 -6.183 1.00 89.62 215 ASP A O 1
ATOM 1600 N N . SER A 1 216 ? -7.833 -13.589 -7.574 1.00 91.69 216 SER A N 1
ATOM 1601 C CA . SER A 1 216 ? -7.234 -14.916 -7.720 1.00 91.69 216 SER A CA 1
ATOM 1602 C C . SER A 1 216 ? -6.744 -15.478 -6.383 1.00 91.69 216 SER A C 1
ATOM 1604 O O . SER A 1 216 ? -6.252 -14.741 -5.528 1.00 91.69 216 SER A O 1
ATOM 1606 N N . VAL A 1 217 ? -6.813 -16.799 -6.232 1.00 89.62 217 VAL A N 1
ATOM 1607 C CA . VAL A 1 217 ? -6.273 -17.500 -5.062 1.00 89.62 217 VAL A CA 1
ATOM 1608 C C . VAL A 1 217 ? -4.781 -17.784 -5.294 1.00 89.62 217 VAL A C 1
ATOM 1610 O O . VAL A 1 217 ? -4.453 -18.392 -6.318 1.00 89.62 217 VAL A O 1
ATOM 1613 N N . PRO A 1 218 ? -3.874 -17.367 -4.390 1.00 93.31 218 PRO A N 1
ATOM 1614 C CA . PRO A 1 218 ? -2.462 -17.728 -4.468 1.00 93.31 218 PRO A CA 1
ATOM 1615 C C . PRO A 1 218 ? -2.242 -19.245 -4.453 1.00 93.31 218 PRO A C 1
ATOM 1617 O O . PRO A 1 218 ? -2.980 -19.984 -3.802 1.00 93.31 218 PRO A O 1
ATOM 1620 N N . ALA A 1 219 ? -1.204 -19.722 -5.143 1.00 92.56 219 ALA A N 1
ATOM 1621 C CA . ALA A 1 219 ? -0.887 -21.150 -5.177 1.00 92.56 219 ALA A CA 1
ATOM 1622 C C . ALA A 1 219 ? -0.184 -21.622 -3.892 1.00 92.56 219 ALA A C 1
ATOM 1624 O O . ALA A 1 219 ? -0.495 -22.703 -3.385 1.00 92.56 219 ALA A O 1
ATOM 1625 N N . ALA A 1 220 ? 0.747 -20.824 -3.365 1.00 94.69 220 ALA A N 1
ATOM 1626 C CA . ALA A 1 220 ? 1.416 -21.064 -2.094 1.00 94.69 220 ALA A CA 1
ATOM 1627 C C . ALA A 1 220 ? 1.785 -19.751 -1.387 1.00 94.69 220 ALA A C 1
ATOM 1629 O O . ALA A 1 220 ? 2.028 -18.726 -2.024 1.00 94.69 220 ALA A O 1
ATOM 1630 N N . ASP A 1 221 ? 1.888 -19.796 -0.059 1.00 95.56 221 ASP A N 1
ATOM 1631 C CA . ASP A 1 221 ? 2.399 -18.667 0.719 1.00 95.56 221 ASP A CA 1
ATOM 1632 C C . ASP A 1 221 ? 3.831 -18.309 0.313 1.00 95.56 221 ASP A C 1
ATOM 1634 O O . ASP A 1 221 ? 4.678 -19.166 0.051 1.00 95.56 221 ASP A O 1
ATOM 1638 N N . GLY A 1 222 ? 4.113 -17.009 0.286 1.00 94.81 222 GLY A N 1
ATOM 1639 C CA . GLY A 1 222 ? 5.378 -16.465 -0.191 1.00 94.81 222 GLY A CA 1
ATOM 1640 C C . GLY A 1 222 ? 5.469 -16.288 -1.708 1.00 94.81 222 GLY A C 1
ATOM 1641 O O . GLY A 1 222 ? 6.389 -15.591 -2.148 1.00 94.81 222 GLY A O 1
ATOM 1642 N N . ASP A 1 223 ? 4.527 -16.830 -2.490 1.00 96.31 223 ASP A N 1
ATOM 1643 C CA . ASP A 1 223 ? 4.413 -16.516 -3.914 1.00 96.31 223 ASP A CA 1
ATOM 1644 C C . ASP A 1 223 ? 4.196 -15.017 -4.120 1.00 96.31 223 ASP A C 1
ATOM 1646 O O . ASP A 1 223 ? 3.673 -14.306 -3.258 1.00 96.31 223 ASP A O 1
ATOM 1650 N N . ARG A 1 224 ? 4.605 -14.528 -5.290 1.00 97.94 224 ARG A N 1
ATOM 1651 C CA . ARG A 1 224 ? 4.441 -13.129 -5.679 1.00 97.94 224 ARG A CA 1
ATOM 1652 C C . ARG A 1 224 ? 3.672 -13.009 -6.979 1.00 97.94 224 ARG A C 1
ATOM 1654 O O . ARG A 1 224 ? 3.830 -13.841 -7.872 1.00 97.94 224 ARG A O 1
ATOM 1661 N N . MET A 1 225 ? 2.921 -11.922 -7.094 1.00 98.25 225 MET A N 1
ATOM 1662 C CA . MET A 1 225 ? 2.247 -11.484 -8.312 1.00 98.25 225 MET A CA 1
ATOM 1663 C C . MET A 1 225 ? 2.579 -10.016 -8.564 1.00 98.25 225 MET A C 1
ATOM 1665 O O . MET A 1 225 ? 2.605 -9.209 -7.638 1.00 98.25 225 MET A O 1
ATOM 1669 N N . ILE A 1 226 ? 2.821 -9.658 -9.821 1.00 98.69 226 ILE A N 1
ATOM 1670 C CA . ILE A 1 226 ? 3.059 -8.276 -10.239 1.00 98.69 226 ILE A CA 1
ATOM 1671 C C . ILE A 1 226 ? 1.822 -7.785 -10.984 1.00 98.69 226 ILE A C 1
ATOM 1673 O O . ILE A 1 226 ? 1.457 -8.354 -12.007 1.00 98.69 226 ILE A O 1
ATOM 1677 N N . VAL A 1 227 ? 1.212 -6.691 -10.547 1.00 98.69 227 VAL A N 1
ATOM 1678 C CA . VAL A 1 227 ? 0.096 -6.060 -11.260 1.00 98.69 227 VAL A CA 1
ATOM 1679 C C . VAL A 1 227 ? 0.492 -4.660 -11.696 1.00 98.69 227 VAL A C 1
ATOM 1681 O O . VAL A 1 227 ? 0.939 -3.847 -10.896 1.00 98.69 227 VAL A O 1
ATOM 1684 N N . THR A 1 228 ? 0.351 -4.368 -12.985 1.00 98.62 228 THR A N 1
ATOM 1685 C CA . THR A 1 228 ? 0.528 -3.029 -13.551 1.00 98.62 228 THR A CA 1
ATOM 1686 C C . THR A 1 228 ? -0.838 -2.414 -13.812 1.00 98.62 228 THR A C 1
ATOM 1688 O O . THR A 1 228 ? -1.556 -2.857 -14.712 1.00 98.62 228 THR A O 1
ATOM 1691 N N . TYR A 1 229 ? -1.156 -1.367 -13.060 1.00 98.00 229 TYR A N 1
ATOM 1692 C CA . TYR A 1 229 ? -2.366 -0.568 -13.204 1.00 98.00 229 TYR A CA 1
ATOM 1693 C C . TYR A 1 229 ? -2.077 0.639 -14.095 1.00 98.00 229 TYR A C 1
ATOM 1695 O O . TYR A 1 229 ? -1.435 1.611 -13.682 1.00 98.00 229 TYR A O 1
ATOM 1703 N N . ILE A 1 230 ? -2.527 0.583 -15.350 1.00 97.12 230 ILE A N 1
ATOM 1704 C CA . ILE A 1 230 ? -2.319 1.678 -16.305 1.00 97.12 230 ILE A CA 1
ATOM 1705 C C . ILE A 1 230 ? -3.117 2.920 -15.877 1.00 97.12 230 ILE A C 1
ATOM 1707 O O . ILE A 1 230 ? -2.623 4.031 -16.066 1.00 97.12 230 ILE A O 1
ATOM 1711 N N . GLY A 1 231 ? -4.293 2.767 -15.257 1.00 95.88 231 GLY A N 1
ATOM 1712 C CA . GLY A 1 231 ? -5.125 3.896 -14.826 1.00 95.88 231 GLY A CA 1
ATOM 1713 C C . GLY A 1 231 ? -4.427 4.829 -13.830 1.00 95.88 231 GLY A C 1
ATOM 1714 O O . GLY A 1 231 ? -4.536 6.048 -13.945 1.00 95.88 231 GLY A O 1
ATOM 1715 N N . SER A 1 232 ? -3.642 4.267 -12.909 1.00 97.19 232 SER A N 1
ATOM 1716 C CA . SER A 1 232 ? -2.896 4.991 -11.865 1.00 97.19 232 SER A CA 1
ATOM 1717 C C . SER A 1 232 ? -1.397 5.147 -12.151 1.00 97.19 232 SER A C 1
ATOM 1719 O O . SER A 1 232 ? -0.701 5.793 -11.371 1.00 97.19 232 SER A O 1
ATOM 1721 N N . GLN A 1 233 ? -0.878 4.545 -13.231 1.00 98.25 233 GLN A N 1
ATOM 1722 C CA . GLN A 1 233 ? 0.567 4.421 -13.490 1.00 98.25 233 GLN A CA 1
ATOM 1723 C C . GLN A 1 233 ? 1.337 3.859 -12.281 1.00 98.25 233 GLN A C 1
ATOM 1725 O O . GLN A 1 233 ? 2.418 4.337 -11.919 1.00 98.25 233 GLN A O 1
ATOM 1730 N N . SER A 1 234 ? 0.778 2.812 -11.671 1.00 98.44 234 SER A N 1
ATOM 1731 C CA . SER A 1 234 ? 1.403 2.085 -10.568 1.00 98.44 234 SER A CA 1
ATOM 1732 C C . SER A 1 234 ? 1.667 0.627 -10.931 1.00 98.44 234 SER A C 1
ATOM 1734 O O . SER A 1 234 ? 0.902 -0.018 -11.648 1.00 98.44 234 SER A O 1
ATOM 1736 N N . VAL A 1 235 ? 2.798 0.110 -10.460 1.00 98.81 235 VAL A N 1
ATOM 1737 C CA . VAL A 1 235 ? 3.079 -1.327 -10.411 1.00 98.81 235 VAL A CA 1
ATOM 1738 C C . VAL A 1 235 ? 3.011 -1.745 -8.955 1.00 98.81 235 VAL A C 1
ATOM 1740 O O . VAL A 1 235 ? 3.700 -1.167 -8.119 1.00 98.81 235 VAL A O 1
ATOM 1743 N N . VAL A 1 236 ? 2.188 -2.738 -8.654 1.00 98.75 236 VAL A N 1
ATOM 1744 C CA . VAL A 1 236 ? 2.059 -3.309 -7.317 1.00 98.75 236 VAL A CA 1
ATOM 1745 C C . VAL A 1 236 ? 2.586 -4.728 -7.347 1.00 98.75 236 VAL A C 1
ATOM 1747 O O . VAL A 1 236 ? 2.233 -5.511 -8.228 1.00 98.75 236 VAL A O 1
ATOM 1750 N N . VAL A 1 237 ? 3.441 -5.057 -6.391 1.00 98.62 237 VAL A N 1
ATOM 1751 C CA . VAL A 1 237 ? 3.819 -6.437 -6.118 1.00 98.62 237 VAL A CA 1
ATOM 1752 C C . VAL A 1 237 ? 3.032 -6.898 -4.910 1.00 98.62 237 VAL A C 1
ATOM 1754 O O . VAL A 1 237 ? 3.116 -6.290 -3.841 1.00 98.62 237 VAL A O 1
ATOM 1757 N N . TYR A 1 238 ? 2.267 -7.962 -5.104 1.00 98.25 238 TYR A N 1
ATOM 1758 C CA . TYR A 1 238 ? 1.561 -8.668 -4.050 1.00 98.25 238 TYR A CA 1
ATOM 1759 C C . TYR A 1 238 ? 2.371 -9.884 -3.627 1.00 98.25 238 TYR A C 1
ATOM 1761 O O . TYR A 1 238 ? 3.011 -10.529 -4.461 1.00 98.25 238 TYR A O 1
ATOM 1769 N N . LYS A 1 239 ? 2.294 -10.215 -2.343 1.00 97.62 239 LYS A N 1
ATOM 1770 C CA . LYS A 1 239 ? 2.836 -11.434 -1.758 1.00 97.62 239 LYS A CA 1
ATOM 1771 C C . LYS A 1 239 ? 1.709 -12.240 -1.130 1.00 97.62 239 LYS A C 1
ATOM 1773 O O . LYS A 1 239 ? 0.851 -11.677 -0.452 1.00 97.62 239 LYS A O 1
ATOM 1778 N N . ALA A 1 240 ? 1.730 -13.544 -1.352 1.00 96.50 240 ALA A N 1
ATOM 1779 C CA . ALA A 1 240 ? 0.824 -14.479 -0.713 1.00 96.50 240 ALA A CA 1
ATOM 1780 C C . ALA A 1 240 ? 1.169 -14.609 0.778 1.00 96.50 240 ALA A C 1
ATOM 1782 O O . ALA A 1 240 ? 2.310 -14.934 1.129 1.00 96.50 240 ALA A O 1
ATOM 1783 N N . VAL A 1 241 ? 0.198 -14.321 1.639 1.00 92.88 241 VAL A N 1
ATOM 1784 C CA . VAL A 1 241 ? 0.281 -14.456 3.096 1.00 92.88 241 VAL A CA 1
ATOM 1785 C C . VAL A 1 241 ? -1.037 -15.053 3.570 1.00 92.88 241 VAL A C 1
ATOM 1787 O O . VAL A 1 241 ? -2.094 -14.503 3.259 1.00 92.88 241 VAL A O 1
ATOM 1790 N N . ASP A 1 242 ? -0.970 -16.173 4.288 1.00 89.56 242 ASP A N 1
ATOM 1791 C CA . ASP A 1 242 ? -2.131 -16.895 4.816 1.00 89.56 242 ASP A CA 1
ATOM 1792 C C . ASP A 1 242 ? -3.180 -17.222 3.733 1.00 89.56 242 ASP A C 1
ATOM 1794 O O . ASP A 1 242 ? -4.388 -17.122 3.949 1.00 89.56 242 ASP A O 1
ATOM 1798 N N . GLY A 1 243 ? -2.717 -17.595 2.535 1.00 88.38 243 GLY A N 1
ATOM 1799 C CA . GLY A 1 243 ? -3.580 -17.937 1.403 1.00 88.38 243 GLY A CA 1
ATOM 1800 C C . GLY A 1 243 ? -4.259 -16.750 0.707 1.00 88.38 243 GLY A C 1
ATOM 1801 O O . GLY A 1 243 ? -5.113 -16.975 -0.149 1.00 88.38 243 GLY A O 1
ATOM 1802 N N . GLU A 1 244 ? -3.886 -15.502 1.012 1.00 91.31 244 GLU A N 1
ATOM 1803 C CA . GLU A 1 244 ? -4.412 -14.300 0.352 1.00 91.31 244 GLU A CA 1
ATOM 1804 C C . GLU A 1 244 ? -3.303 -13.375 -0.176 1.00 91.31 244 GLU A C 1
ATOM 1806 O O . GLU A 1 244 ? -2.174 -13.353 0.314 1.00 91.31 244 GLU A O 1
ATOM 1811 N N . TRP A 1 245 ? -3.629 -12.563 -1.186 1.00 95.06 245 TRP A N 1
ATOM 1812 C CA . TRP A 1 245 ? -2.721 -11.540 -1.704 1.00 95.06 245 TRP A CA 1
ATOM 1813 C C . TRP A 1 245 ? -2.673 -10.321 -0.780 1.00 95.06 245 TRP A C 1
ATOM 1815 O O . TRP A 1 245 ? -3.689 -9.675 -0.528 1.00 95.06 245 TRP A O 1
ATOM 1825 N N . THR A 1 246 ? -1.471 -9.972 -0.326 1.00 93.69 246 THR A N 1
ATOM 1826 C CA . THR A 1 246 ? -1.192 -8.766 0.464 1.00 93.69 246 THR A CA 1
ATOM 18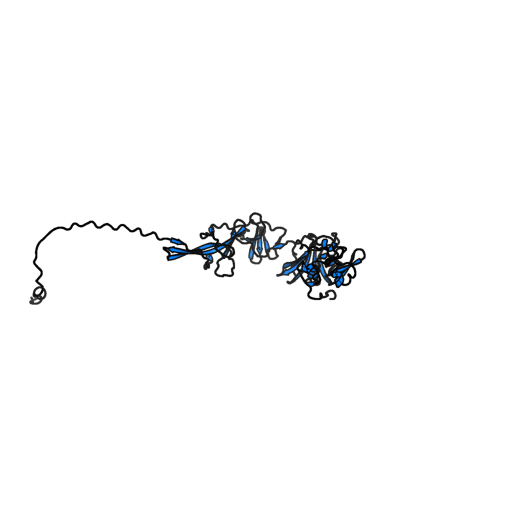27 C C . THR A 1 246 ? -0.211 -7.869 -0.283 1.00 93.69 246 THR A C 1
ATOM 1829 O O . THR A 1 246 ? 0.740 -8.357 -0.892 1.00 93.69 246 THR A O 1
ATOM 1832 N N . GLU A 1 247 ? -0.434 -6.555 -0.264 1.00 95.88 247 GLU A N 1
ATOM 1833 C CA . GLU A 1 247 ? 0.473 -5.588 -0.890 1.00 95.88 247 GLU A CA 1
ATOM 1834 C C . GLU A 1 247 ? 1.854 -5.614 -0.229 1.00 95.88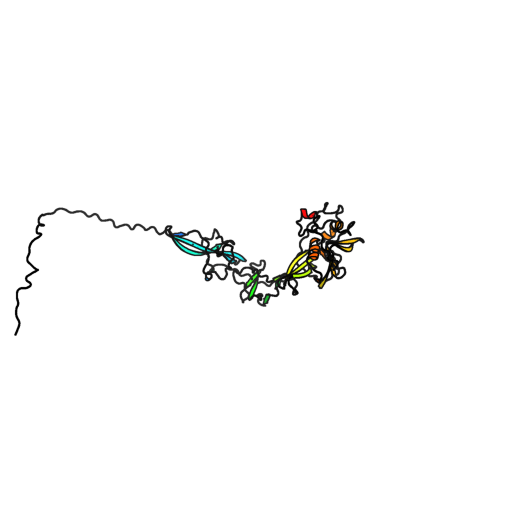 247 GLU A C 1
ATOM 1836 O O . GLU A 1 247 ? 1.988 -5.384 0.970 1.00 95.88 247 GLU A O 1
ATOM 1841 N N . GLU A 1 248 ? 2.893 -5.881 -1.019 1.00 97.25 248 GLU A N 1
ATOM 1842 C CA . GLU A 1 248 ? 4.283 -5.879 -0.554 1.00 97.25 248 GLU A CA 1
ATOM 1843 C C . GLU A 1 248 ? 5.017 -4.612 -1.003 1.00 97.25 248 GLU A C 1
ATOM 1845 O O . GLU A 1 248 ? 5.841 -4.071 -0.264 1.00 97.25 248 GLU A O 1
ATOM 1850 N N . ARG A 1 249 ? 4.733 -4.119 -2.218 1.00 97.69 249 ARG A N 1
ATOM 1851 C CA . ARG A 1 249 ? 5.366 -2.900 -2.735 1.00 97.69 249 ARG A CA 1
ATOM 1852 C C . ARG A 1 249 ? 4.537 -2.205 -3.805 1.00 97.69 249 ARG A C 1
ATOM 1854 O O . ARG A 1 249 ? 4.122 -2.840 -4.768 1.00 97.69 249 ARG A O 1
ATOM 1861 N N . VAL A 1 250 ? 4.412 -0.884 -3.692 1.00 98.38 250 VAL A N 1
ATOM 1862 C CA . VAL A 1 250 ? 3.835 -0.006 -4.719 1.00 98.38 250 VAL A CA 1
ATOM 1863 C C . VAL A 1 250 ? 4.948 0.818 -5.364 1.00 98.38 250 VAL A C 1
ATOM 1865 O O . VAL A 1 250 ? 5.751 1.443 -4.677 1.00 98.38 250 VAL A O 1
ATOM 1868 N N . MET A 1 251 ? 5.003 0.820 -6.693 1.00 98.56 251 MET A N 1
ATOM 1869 C CA . MET A 1 251 ? 6.047 1.460 -7.491 1.00 98.56 251 MET A CA 1
ATOM 1870 C C . MET A 1 251 ? 5.421 2.419 -8.498 1.00 98.56 251 MET A C 1
ATOM 1872 O O . MET A 1 251 ? 4.426 2.088 -9.147 1.00 98.56 251 MET A O 1
ATOM 1876 N N . ILE A 1 252 ? 6.036 3.586 -8.682 1.00 98.62 252 ILE A N 1
ATOM 1877 C CA . ILE A 1 252 ? 5.678 4.490 -9.777 1.00 98.62 252 ILE A CA 1
ATOM 1878 C C . ILE A 1 252 ? 6.177 3.929 -11.103 1.00 98.62 252 ILE A C 1
ATOM 1880 O O . ILE A 1 252 ? 7.315 3.459 -11.200 1.00 98.62 252 ILE A O 1
ATOM 1884 N N . CYS A 1 253 ? 5.347 4.002 -12.142 1.00 98.50 253 CYS A N 1
ATOM 1885 C CA . CYS A 1 253 ? 5.746 3.564 -13.466 1.00 98.50 253 CYS A CA 1
ATOM 1886 C C . CYS A 1 253 ? 5.380 4.551 -14.577 1.00 98.50 253 CYS A C 1
ATOM 1888 O O . CYS A 1 253 ? 4.659 5.525 -14.384 1.00 98.50 253 CYS A O 1
ATOM 1890 N N . SER A 1 254 ? 5.920 4.297 -15.765 1.00 98.38 254 SER A N 1
ATOM 1891 C CA . SER A 1 254 ? 5.448 4.885 -17.015 1.00 98.38 254 SER A CA 1
ATOM 1892 C C . SER A 1 254 ? 5.263 3.797 -18.054 1.00 98.38 254 SER A C 1
ATOM 1894 O O . SER A 1 254 ? 6.225 3.171 -18.511 1.00 98.38 254 SER A O 1
ATOM 1896 N N . THR A 1 255 ? 4.015 3.607 -18.455 1.00 98.06 255 THR A N 1
ATOM 1897 C CA . THR A 1 255 ? 3.587 2.672 -19.500 1.00 98.06 255 THR A CA 1
ATOM 1898 C C . THR A 1 255 ? 3.581 3.342 -20.878 1.00 98.06 255 THR A C 1
ATOM 1900 O O . THR A 1 255 ? 3.936 4.515 -21.023 1.00 98.06 255 THR A O 1
ATOM 1903 N N . GLY A 1 256 ? 3.268 2.581 -21.924 1.00 96.00 256 GLY A N 1
ATOM 1904 C CA . GLY A 1 256 ? 3.363 3.000 -23.317 1.00 96.00 256 GLY A CA 1
ATOM 1905 C C . GLY A 1 256 ? 2.443 4.168 -23.645 1.00 96.00 256 GLY A C 1
ATOM 1906 O O . GLY A 1 256 ? 1.252 4.081 -23.394 1.00 96.00 256 GLY A O 1
ATOM 1907 N N . ARG A 1 257 ? 2.989 5.218 -24.277 1.00 93.50 257 ARG A N 1
ATOM 1908 C CA . ARG A 1 257 ? 2.349 6.518 -24.609 1.00 93.50 257 ARG A CA 1
ATOM 1909 C C . ARG A 1 257 ? 1.014 6.477 -25.373 1.00 93.50 257 ARG A C 1
ATOM 1911 O O . ARG A 1 257 ? 0.431 7.519 -25.647 1.00 93.50 257 ARG A O 1
ATOM 1918 N N . SER A 1 258 ? 0.558 5.304 -25.783 1.00 88.88 258 SER A N 1
ATOM 1919 C CA . SER A 1 258 ? -0.763 5.079 -26.357 1.00 88.88 258 SER A CA 1
ATOM 1920 C C . SER A 1 258 ? -1.273 3.730 -25.886 1.00 88.88 258 SER A C 1
ATOM 1922 O O . SER A 1 258 ? -0.471 2.829 -25.627 1.00 88.88 258 SER A O 1
ATOM 1924 N N . LYS A 1 259 ? -2.603 3.588 -25.840 1.00 79.38 259 LYS A N 1
ATOM 1925 C CA . LYS A 1 259 ? -3.285 2.394 -25.335 1.00 79.38 259 LYS A CA 1
ATOM 1926 C C . LYS A 1 259 ? -2.624 1.115 -25.850 1.00 79.38 259 LYS A C 1
ATOM 1928 O O . LYS A 1 259 ? -2.147 0.324 -25.054 1.00 79.38 259 LYS A O 1
ATOM 1933 N N . ASP A 1 260 ? -2.433 0.987 -27.156 1.00 84.31 260 ASP A N 1
ATOM 1934 C CA . ASP A 1 260 ? -2.002 -0.272 -27.779 1.00 84.31 260 ASP A CA 1
ATOM 1935 C C . ASP A 1 260 ? -0.505 -0.613 -27.638 1.00 84.31 260 ASP A C 1
ATOM 1937 O O . ASP A 1 260 ? -0.061 -1.633 -28.160 1.00 84.31 260 ASP A O 1
ATOM 1941 N N . LEU A 1 261 ? 0.303 0.220 -26.967 1.00 93.81 261 LEU A N 1
ATOM 1942 C CA . LEU A 1 261 ? 1.747 -0.023 -26.875 1.00 93.81 261 LEU A CA 1
ATOM 1943 C C . LEU A 1 261 ? 2.118 -1.012 -25.775 1.00 93.81 261 LEU A C 1
ATOM 1945 O O . LEU A 1 261 ? 2.849 -1.956 -26.059 1.00 93.81 261 LEU A O 1
ATOM 1949 N N . THR A 1 262 ? 1.668 -0.801 -24.536 1.00 96.88 262 THR A N 1
ATOM 1950 C CA . THR A 1 262 ? 1.898 -1.773 -23.455 1.00 96.88 262 THR A CA 1
ATOM 1951 C C . THR A 1 262 ? 0.844 -2.875 -23.557 1.00 96.88 262 THR A C 1
ATOM 1953 O O . THR A 1 262 ? -0.343 -2.554 -23.587 1.00 96.88 262 THR A O 1
ATOM 1956 N N . PRO A 1 263 ? 1.228 -4.159 -23.645 1.00 96.56 263 PRO A N 1
ATOM 1957 C CA . PRO A 1 263 ? 0.266 -5.242 -23.811 1.00 96.56 263 PRO A CA 1
ATOM 1958 C C . PRO A 1 263 ? -0.568 -5.429 -22.538 1.00 96.56 263 PRO A C 1
ATOM 1960 O O . PRO A 1 263 ? -0.060 -5.253 -21.436 1.00 96.56 263 PRO A O 1
ATOM 1963 N N . ARG A 1 264 ? -1.841 -5.799 -22.699 1.00 97.12 264 ARG A N 1
ATOM 1964 C CA . ARG A 1 264 ? -2.761 -6.133 -21.597 1.00 97.12 264 ARG A CA 1
ATOM 1965 C C . ARG A 1 264 ? -2.928 -7.635 -21.475 1.00 97.12 264 ARG A C 1
ATOM 1967 O O . ARG A 1 264 ? -2.813 -8.347 -22.473 1.00 97.12 264 ARG A O 1
ATOM 1974 N N . GLY A 1 265 ? -3.269 -8.075 -20.274 1.00 96.88 265 GLY A N 1
ATOM 1975 C CA . GLY A 1 265 ? -3.549 -9.469 -19.961 1.00 96.88 265 GLY A CA 1
ATOM 1976 C C . GLY A 1 265 ? -2.562 -10.052 -18.961 1.00 96.88 265 GLY A C 1
ATOM 1977 O O . GLY A 1 265 ? -1.842 -9.320 -18.278 1.00 96.88 265 GLY A O 1
ATOM 1978 N N . THR A 1 266 ? -2.563 -11.379 -18.896 1.00 98.06 266 THR A N 1
ATOM 1979 C CA . THR A 1 266 ? -1.760 -12.160 -17.958 1.00 98.06 266 THR A CA 1
ATOM 1980 C C . THR A 1 266 ? -0.525 -12.720 -18.654 1.00 98.06 266 THR A C 1
ATOM 1982 O O . THR A 1 266 ? -0.604 -13.340 -19.717 1.00 98.06 266 THR A O 1
ATOM 1985 N N . PHE A 1 267 ? 0.630 -12.503 -18.042 1.00 98.31 267 PHE A N 1
ATOM 1986 C CA . PHE A 1 267 ? 1.948 -12.925 -18.497 1.00 98.31 267 PHE A CA 1
ATOM 1987 C C . PHE A 1 267 ? 2.703 -13.567 -17.337 1.00 98.31 267 PHE A C 1
ATOM 1989 O O . PHE A 1 267 ? 2.228 -13.601 -16.209 1.00 98.31 267 PHE A O 1
ATOM 1996 N N . HIS A 1 268 ? 3.898 -14.069 -17.620 1.00 97.69 268 HIS A N 1
ATOM 1997 C CA . HIS A 1 268 ? 4.794 -14.608 -16.606 1.00 97.69 268 HIS A CA 1
ATOM 1998 C C . HIS A 1 268 ? 6.185 -14.043 -16.843 1.00 97.69 268 HIS A C 1
ATOM 2000 O O . HIS A 1 268 ? 6.601 -13.882 -17.993 1.00 97.69 268 HIS A O 1
ATOM 2006 N N . LEU A 1 269 ? 6.905 -13.733 -15.770 1.00 96.94 269 LEU A N 1
ATOM 2007 C CA . LEU A 1 269 ? 8.243 -13.175 -15.870 1.00 96.94 269 LEU A CA 1
ATOM 2008 C C . LEU A 1 269 ? 9.174 -14.167 -16.577 1.00 96.94 269 LEU A C 1
ATOM 2010 O O . LEU A 1 269 ? 9.360 -15.284 -16.110 1.00 96.94 269 LEU A O 1
ATOM 2014 N N . VAL A 1 270 ? 9.768 -13.771 -17.705 1.00 95.12 270 VAL A N 1
ATOM 2015 C CA . VAL A 1 270 ? 10.480 -14.707 -18.598 1.00 95.12 270 VAL A CA 1
ATOM 2016 C C . VAL A 1 270 ? 11.975 -14.773 -18.312 1.00 95.12 270 VAL A C 1
ATOM 2018 O O . VAL A 1 270 ? 12.592 -15.830 -18.411 1.00 95.12 270 VAL A O 1
ATOM 2021 N N . ARG A 1 271 ? 12.598 -13.619 -18.064 1.00 94.94 271 ARG A N 1
ATOM 2022 C CA . ARG A 1 271 ? 14.048 -13.497 -17.866 1.00 94.94 271 ARG A CA 1
ATOM 2023 C C . ARG A 1 271 ? 14.390 -12.148 -17.264 1.00 94.94 271 ARG A C 1
ATOM 2025 O O . ARG A 1 271 ? 13.720 -11.165 -17.567 1.00 94.94 271 ARG A O 1
ATOM 2032 N N . GLN A 1 272 ? 15.473 -12.082 -16.505 1.00 96.25 272 GLN A N 1
ATOM 2033 C CA . GLN A 1 272 ? 15.949 -10.849 -15.894 1.00 96.25 272 GLN A CA 1
ATOM 2034 C C . GLN A 1 272 ? 17.394 -10.551 -16.310 1.00 96.25 272 GLN A C 1
ATOM 2036 O O . GLN A 1 272 ? 18.144 -11.450 -16.682 1.00 96.25 272 GLN A O 1
ATOM 2041 N N . TYR A 1 273 ? 17.776 -9.276 -16.307 1.00 95.75 273 TYR A N 1
ATOM 2042 C CA . TYR A 1 273 ? 19.093 -8.803 -16.721 1.00 95.75 273 TYR A CA 1
ATOM 2043 C C . TYR A 1 273 ? 19.566 -7.681 -15.791 1.00 95.75 273 TYR A C 1
ATOM 2045 O O . TYR A 1 273 ? 18.841 -6.694 -15.648 1.00 95.75 273 TYR A O 1
ATOM 2053 N N . PRO A 1 274 ? 20.783 -7.753 -15.229 1.00 95.50 274 PRO A N 1
ATOM 2054 C CA . PRO A 1 274 ? 21.308 -6.665 -14.405 1.00 95.50 274 PRO A CA 1
ATOM 2055 C C . PRO A 1 274 ? 21.557 -5.401 -15.244 1.00 95.50 274 PRO A C 1
ATOM 2057 O O . PRO A 1 274 ? 21.283 -4.291 -14.798 1.00 95.50 274 PRO A O 1
ATOM 2060 N N . TYR A 1 275 ? 21.992 -5.571 -16.497 1.00 96.06 275 TYR A N 1
ATOM 2061 C CA . TYR A 1 275 ? 22.186 -4.486 -17.455 1.00 96.06 275 TYR A CA 1
ATOM 2062 C C . TYR A 1 275 ? 21.809 -4.945 -18.865 1.00 96.06 275 TYR A C 1
ATOM 2064 O O . TYR A 1 275 ? 22.314 -5.960 -19.353 1.00 96.06 275 TYR A O 1
ATOM 2072 N N . LYS A 1 276 ? 20.906 -4.228 -19.543 1.00 95.12 276 LYS A N 1
ATOM 2073 C CA . LYS A 1 276 ? 20.345 -4.686 -20.822 1.00 95.12 276 LYS A CA 1
ATOM 2074 C C . LYS A 1 276 ? 20.335 -3.596 -21.879 1.00 95.12 276 LYS A C 1
ATOM 2076 O O . LYS A 1 276 ? 19.779 -2.525 -21.681 1.00 95.12 276 LYS A O 1
ATOM 2081 N N . LYS A 1 277 ? 20.865 -3.923 -23.063 1.00 95.62 277 LYS A N 1
ATOM 2082 C CA . LYS A 1 277 ? 20.585 -3.173 -24.295 1.00 95.62 277 LYS A CA 1
ATOM 2083 C C . LYS A 1 277 ? 19.101 -3.308 -24.640 1.00 95.62 277 LYS A C 1
ATOM 2085 O O . LYS A 1 277 ? 18.635 -4.433 -24.848 1.00 95.62 277 LYS A O 1
ATOM 2090 N N . MET A 1 278 ? 18.399 -2.190 -24.732 1.00 90.44 278 MET A N 1
ATOM 2091 C CA . MET A 1 278 ? 16.963 -2.130 -24.989 1.00 90.44 278 MET A CA 1
ATOM 2092 C C . MET A 1 278 ? 16.726 -1.979 -26.498 1.00 90.44 278 MET A C 1
ATOM 2094 O O . MET A 1 278 ? 16.994 -2.913 -27.253 1.00 90.44 278 MET A O 1
ATOM 2098 N N . GLY A 1 279 ? 16.275 -0.808 -26.944 1.00 88.38 279 GLY A N 1
ATOM 2099 C CA . GLY A 1 279 ? 16.130 -0.448 -28.354 1.00 88.38 279 GLY A CA 1
ATOM 2100 C C . GLY A 1 279 ? 16.967 0.775 -28.704 1.00 88.38 279 GLY A C 1
ATOM 2101 O O . GLY A 1 279 ? 18.037 0.987 -28.132 1.00 88.38 279 GLY A O 1
ATOM 2102 N N . GLU A 1 280 ? 16.452 1.593 -29.616 1.00 90.31 280 GLU A N 1
ATOM 2103 C CA . GLU A 1 280 ? 17.086 2.840 -30.032 1.00 90.31 280 GLU A CA 1
ATOM 2104 C C . GLU A 1 280 ? 16.200 4.051 -29.731 1.00 90.31 280 GLU A C 1
ATOM 2106 O O . GLU A 1 280 ? 14.975 4.002 -29.849 1.00 90.31 280 GLU A O 1
ATOM 2111 N N . ILE A 1 281 ? 16.832 5.161 -29.361 1.00 86.25 281 ILE A N 1
ATOM 2112 C CA . ILE A 1 281 ? 16.206 6.472 -29.204 1.00 86.25 281 ILE A CA 1
ATOM 2113 C C . ILE A 1 281 ? 17.003 7.433 -30.076 1.00 86.25 281 ILE A C 1
ATOM 2115 O O . ILE A 1 281 ? 18.210 7.551 -29.911 1.00 86.25 281 ILE A O 1
ATOM 2119 N N . ARG A 1 282 ? 16.338 8.102 -31.029 1.00 86.38 282 ARG A N 1
ATOM 2120 C CA . ARG A 1 282 ? 16.988 8.991 -32.017 1.00 86.38 282 ARG A CA 1
ATOM 2121 C C . ARG A 1 282 ? 18.117 8.305 -32.818 1.00 86.38 282 ARG A C 1
ATOM 2123 O O . ARG A 1 282 ? 19.112 8.938 -33.140 1.00 86.38 282 ARG A O 1
ATOM 2130 N N . GLY A 1 283 ? 17.950 7.020 -33.146 1.00 86.94 283 GLY A N 1
ATOM 2131 C CA . GLY A 1 283 ? 18.943 6.229 -33.894 1.00 86.94 283 GLY A CA 1
ATOM 2132 C C . GLY A 1 283 ? 20.127 5.741 -33.054 1.00 86.94 283 GLY A C 1
ATOM 2133 O O . GLY A 1 283 ? 21.083 5.190 -33.589 1.00 86.94 283 GLY A O 1
ATOM 2134 N N . GLU A 1 284 ? 20.078 5.933 -31.735 1.00 88.75 284 GLU A N 1
ATOM 2135 C CA . GLU A 1 284 ? 21.125 5.509 -30.818 1.00 88.75 284 GLU A CA 1
ATOM 2136 C C . GLU A 1 284 ? 20.638 4.419 -29.874 1.00 88.75 284 GLU A C 1
ATOM 2138 O O . GLU A 1 284 ? 19.607 4.562 -29.221 1.00 88.75 284 GLU A O 1
ATOM 2143 N N . ASN A 1 285 ? 21.415 3.340 -29.754 1.00 93.88 285 ASN A N 1
ATOM 2144 C CA . ASN A 1 285 ? 21.132 2.267 -28.801 1.00 93.88 285 ASN A CA 1
ATOM 2145 C C . ASN A 1 285 ? 21.050 2.799 -27.371 1.00 93.88 285 ASN A C 1
ATOM 2147 O O . ASN A 1 285 ? 21.967 3.489 -26.940 1.00 93.88 285 ASN A O 1
ATOM 2151 N N . VAL A 1 286 ? 20.026 2.398 -26.625 1.00 95.81 286 VAL A N 1
ATOM 2152 C CA . VAL A 1 286 ? 19.871 2.731 -25.205 1.00 95.81 286 VAL A CA 1
ATOM 2153 C C . VAL A 1 286 ? 19.920 1.482 -24.336 1.00 95.81 286 VAL A C 1
ATOM 2155 O O . VAL A 1 286 ? 19.674 0.363 -24.800 1.00 95.81 286 VAL A O 1
ATOM 2158 N N . TYR A 1 287 ? 20.261 1.683 -23.071 1.00 97.50 287 TYR A N 1
ATOM 2159 C CA . TYR A 1 287 ? 20.428 0.626 -22.080 1.00 97.50 287 TYR A CA 1
ATOM 2160 C C . TYR A 1 287 ? 19.496 0.859 -20.891 1.00 97.50 287 TYR A C 1
ATOM 2162 O O . TYR A 1 287 ? 18.858 1.904 -20.785 1.00 97.50 287 TYR A O 1
ATOM 2170 N N . SER A 1 288 ? 19.384 -0.123 -20.012 1.00 97.06 288 SER A N 1
ATOM 2171 C CA . SER A 1 288 ? 18.712 0.018 -18.724 1.00 97.06 288 SER A CA 1
ATOM 2172 C C . SER A 1 288 ? 19.395 -0.850 -17.679 1.00 97.06 288 SER A C 1
ATOM 2174 O O . SER A 1 288 ? 19.948 -1.906 -18.010 1.00 97.06 288 SER A O 1
ATOM 2176 N N . GLN A 1 289 ? 19.280 -0.433 -16.425 1.00 97.19 289 GLN A N 1
ATOM 2177 C CA . GLN A 1 289 ? 19.600 -1.250 -15.264 1.00 97.19 289 GLN A CA 1
ATOM 2178 C C . GLN A 1 289 ? 18.377 -2.095 -14.891 1.00 97.19 289 GLN A C 1
ATOM 2180 O O . GLN A 1 289 ? 17.232 -1.683 -15.109 1.00 97.19 289 GLN A O 1
ATOM 2185 N N . TYR A 1 290 ? 18.635 -3.297 -14.379 1.00 97.31 290 TYR A N 1
ATOM 2186 C CA . TYR A 1 290 ? 17.647 -4.178 -13.750 1.00 97.31 290 TYR A CA 1
ATOM 2187 C C . TYR A 1 290 ? 16.397 -4.425 -14.611 1.00 97.31 290 TYR A C 1
ATOM 2189 O O . TYR A 1 290 ? 15.271 -4.087 -14.252 1.00 97.31 290 TYR A O 1
ATOM 2197 N N . ALA A 1 291 ? 16.590 -5.001 -15.798 1.00 97.31 291 ALA A N 1
ATOM 2198 C CA . ALA A 1 291 ? 15.500 -5.267 -16.729 1.00 97.31 291 ALA A CA 1
ATOM 2199 C C . ALA A 1 291 ? 14.862 -6.643 -16.482 1.00 97.31 291 ALA A C 1
ATOM 2201 O O . ALA A 1 291 ? 15.556 -7.654 -16.440 1.00 97.31 291 ALA A O 1
ATOM 2202 N N . SER A 1 292 ? 13.536 -6.697 -16.420 1.00 97.81 292 SER A N 1
ATOM 2203 C CA . SER A 1 292 ? 12.723 -7.884 -16.137 1.00 97.81 292 SER A CA 1
ATOM 2204 C C . SER A 1 292 ? 11.722 -8.101 -17.281 1.00 97.81 292 SER A C 1
ATOM 2206 O O . SER A 1 292 ? 10.861 -7.264 -17.534 1.00 97.81 292 SER A O 1
ATOM 2208 N N . ARG A 1 293 ? 11.868 -9.181 -18.056 1.00 97.25 293 ARG A N 1
ATOM 2209 C CA . ARG A 1 293 ? 11.125 -9.417 -19.308 1.00 97.25 293 ARG A CA 1
ATOM 2210 C C . ARG A 1 293 ? 9.720 -9.943 -19.051 1.00 97.25 293 ARG A C 1
ATOM 2212 O O . ARG A 1 293 ? 9.573 -11.005 -18.458 1.00 97.25 293 ARG A O 1
ATOM 2219 N N . ILE A 1 294 ? 8.737 -9.244 -19.615 1.00 97.44 294 ILE A N 1
ATOM 2220 C CA . ILE A 1 294 ? 7.314 -9.596 -19.573 1.00 97.44 294 ILE A CA 1
ATOM 2221 C C . ILE A 1 294 ? 6.991 -10.554 -20.724 1.00 97.44 294 ILE A C 1
ATOM 2223 O O . ILE A 1 294 ? 6.697 -11.721 -20.517 1.00 97.44 294 ILE A O 1
ATOM 2227 N N . VAL A 1 295 ? 7.082 -10.072 -21.966 1.00 95.06 295 VAL A N 1
ATOM 2228 C CA . VAL A 1 295 ? 6.766 -10.840 -23.180 1.00 95.06 295 VAL A CA 1
ATOM 2229 C C . VAL A 1 295 ? 7.421 -10.175 -24.386 1.00 95.06 295 VAL A C 1
ATOM 2231 O O . VAL A 1 295 ? 7.495 -8.950 -24.452 1.00 95.06 295 VAL A O 1
ATOM 2234 N N . GLY A 1 296 ? 7.919 -10.952 -25.353 1.00 92.81 296 GLY A N 1
ATOM 2235 C CA . GLY A 1 296 ? 8.556 -10.403 -26.557 1.00 92.81 296 GLY A CA 1
ATOM 2236 C C . GLY A 1 296 ? 9.648 -9.370 -26.230 1.00 92.81 296 GLY A C 1
ATOM 2237 O O . GLY A 1 296 ? 10.641 -9.691 -25.572 1.00 92.81 296 GLY A O 1
ATOM 2238 N N . SER A 1 297 ? 9.457 -8.128 -26.687 1.00 91.94 297 SER A N 1
ATOM 2239 C CA . SER A 1 297 ? 10.340 -6.982 -26.417 1.00 91.94 297 SER A CA 1
ATOM 2240 C C . SER A 1 297 ? 9.941 -6.130 -25.202 1.00 91.94 297 SER A C 1
ATOM 2242 O O . SER A 1 297 ? 10.623 -5.148 -24.919 1.00 91.94 297 SER A O 1
ATOM 2244 N N . TYR A 1 298 ? 8.855 -6.462 -24.502 1.00 95.88 298 TYR A N 1
ATOM 2245 C CA . TYR A 1 298 ? 8.323 -5.693 -23.376 1.00 95.88 298 TYR A CA 1
ATOM 2246 C C . TYR A 1 298 ? 8.981 -6.097 -22.058 1.00 95.88 298 TYR A C 1
ATOM 2248 O O . TYR A 1 298 ? 9.082 -7.282 -21.728 1.00 95.88 298 TYR A O 1
ATOM 2256 N N . LEU A 1 299 ? 9.444 -5.101 -21.308 1.00 97.50 299 LEU A N 1
ATOM 2257 C CA . LEU A 1 299 ? 10.221 -5.264 -20.081 1.00 97.50 299 LEU A CA 1
ATOM 2258 C C . LEU A 1 299 ? 9.706 -4.298 -19.007 1.00 97.50 299 LEU A C 1
ATOM 2260 O O . LEU A 1 299 ? 9.302 -3.184 -19.337 1.00 97.50 299 LEU A O 1
ATOM 2264 N N . PHE A 1 300 ? 9.803 -4.694 -17.742 1.00 98.62 300 PHE A N 1
ATOM 2265 C CA . PHE A 1 300 ? 10.009 -3.761 -16.637 1.00 98.62 300 PHE A CA 1
ATOM 2266 C C . PHE A 1 300 ? 11.480 -3.344 -16.635 1.00 98.62 300 PHE A C 1
ATOM 2268 O O . PHE A 1 300 ? 12.344 -4.206 -16.805 1.00 98.62 300 PHE A O 1
ATOM 2275 N N . HIS A 1 301 ? 11.797 -2.059 -16.496 1.00 98.12 301 HIS A N 1
ATOM 2276 C CA . HIS A 1 301 ? 13.194 -1.607 -16.478 1.00 98.12 301 HIS A CA 1
ATOM 2277 C C . HIS A 1 301 ? 13.365 -0.223 -15.837 1.00 98.12 301 HIS A C 1
ATOM 2279 O O . HIS A 1 301 ? 12.413 0.558 -15.802 1.00 98.12 301 HIS A O 1
ATOM 2285 N N . SER A 1 302 ? 14.589 0.108 -15.402 1.00 98.50 302 SER A N 1
ATOM 2286 C CA . SER A 1 302 ? 14.948 1.461 -14.943 1.00 98.50 302 SER A CA 1
ATOM 2287 C C . SER A 1 302 ? 14.728 2.513 -16.033 1.00 98.50 302 SER A C 1
ATOM 2289 O O . SER A 1 302 ? 14.639 2.189 -17.218 1.00 98.50 302 SER A O 1
ATOM 2291 N N . VAL A 1 303 ? 14.744 3.799 -15.697 1.00 98.25 303 VAL A N 1
ATOM 2292 C CA . VAL A 1 303 ? 14.762 4.859 -16.716 1.00 98.25 303 VAL A CA 1
ATOM 2293 C C . VAL A 1 303 ? 15.890 4.613 -17.749 1.00 98.25 303 VAL A C 1
ATOM 2295 O O . VAL A 1 303 ? 16.985 4.190 -17.364 1.00 98.25 303 VAL A O 1
ATOM 2298 N N . PRO A 1 304 ? 15.633 4.791 -19.067 1.00 97.50 304 PRO A N 1
ATOM 2299 C CA . PRO A 1 304 ? 16.624 4.498 -20.098 1.00 97.50 304 PRO A CA 1
ATOM 2300 C C . PRO A 1 304 ? 17.923 5.286 -19.922 1.00 97.50 304 PRO A C 1
ATOM 2302 O O . PRO A 1 304 ? 17.903 6.462 -19.559 1.00 97.50 304 PRO A O 1
ATOM 2305 N N . ILE A 1 305 ? 19.028 4.641 -20.277 1.00 97.88 305 ILE A N 1
ATOM 2306 C CA . ILE A 1 305 ? 20.390 5.165 -20.222 1.00 97.88 305 ILE A CA 1
ATOM 2307 C C . ILE A 1 305 ? 20.893 5.435 -21.643 1.00 97.88 305 ILE A C 1
ATOM 2309 O O . ILE A 1 305 ? 20.805 4.567 -22.524 1.00 97.88 305 ILE A O 1
ATOM 2313 N N . GLY A 1 306 ? 21.410 6.644 -21.856 1.00 95.38 306 GLY A N 1
ATOM 2314 C CA . GLY A 1 306 ? 22.029 7.102 -23.102 1.00 95.38 306 GLY A CA 1
ATOM 2315 C C . GLY A 1 306 ? 23.459 7.586 -22.867 1.00 95.38 306 GLY A C 1
ATOM 2316 O O . GLY A 1 306 ? 24.110 7.099 -21.958 1.00 95.38 306 GLY A O 1
ATOM 2317 N N . GLY A 1 307 ? 23.956 8.509 -23.695 1.00 92.94 307 GLY A N 1
ATOM 2318 C CA . GLY A 1 307 ? 25.287 9.104 -23.514 1.00 92.94 307 GLY A CA 1
ATOM 2319 C C . GLY A 1 307 ? 26.462 8.256 -24.023 1.00 92.94 307 GLY A C 1
ATOM 2320 O O . GLY A 1 307 ? 26.298 7.159 -24.565 1.00 92.94 307 GLY A O 1
ATOM 2321 N N . GLU A 1 308 ? 27.676 8.795 -23.925 1.00 92.19 308 GLU A N 1
ATOM 2322 C CA . GLU A 1 308 ? 28.892 8.101 -24.362 1.00 92.19 308 GLU A CA 1
ATOM 2323 C C . GLU A 1 308 ? 29.268 6.960 -23.415 1.00 92.19 308 GLU A C 1
ATOM 2325 O O . GLU A 1 308 ? 29.158 7.086 -22.201 1.00 92.19 308 GLU A O 1
ATOM 2330 N N . LYS A 1 309 ? 29.787 5.852 -23.961 1.00 93.88 309 LYS A N 1
ATOM 2331 C CA . LYS A 1 309 ? 30.180 4.646 -23.200 1.00 93.88 309 LYS A CA 1
ATOM 2332 C C . LYS A 1 309 ? 29.045 3.959 -22.429 1.00 93.88 309 LYS A C 1
ATOM 2334 O O . LYS A 1 309 ? 29.323 3.025 -21.686 1.00 93.88 309 LYS A O 1
ATOM 2339 N N . ARG A 1 310 ? 27.786 4.317 -22.680 1.00 94.44 310 ARG A N 1
ATOM 2340 C CA . ARG A 1 310 ? 26.564 3.701 -22.128 1.00 94.44 310 ARG A CA 1
ATOM 2341 C C . ARG A 1 310 ? 26.506 2.174 -22.132 1.00 94.44 310 ARG A C 1
ATOM 2343 O O . ARG A 1 310 ? 25.815 1.584 -21.314 1.00 94.44 310 ARG A O 1
ATOM 2350 N N . GLN A 1 311 ? 27.211 1.504 -23.040 1.00 94.50 311 GLN A N 1
ATOM 2351 C CA . GLN A 1 311 ? 27.313 0.043 -23.058 1.00 94.50 311 GLN A CA 1
ATOM 2352 C C . GLN A 1 311 ? 28.106 -0.536 -21.874 1.00 94.50 311 GLN A C 1
ATOM 2354 O O . GLN A 1 311 ? 28.023 -1.733 -21.617 1.00 94.50 311 GLN A O 1
ATOM 2359 N N . VAL A 1 312 ? 28.884 0.296 -21.181 1.00 95.44 312 VAL A N 1
ATOM 2360 C CA . VAL A 1 312 ? 29.643 -0.037 -19.977 1.00 95.44 312 VAL A CA 1
ATOM 2361 C C . VAL A 1 312 ? 28.863 0.485 -18.772 1.00 95.44 312 VAL A C 1
ATOM 2363 O O . VAL A 1 312 ? 28.716 1.696 -18.613 1.00 95.44 312 VAL A O 1
ATOM 2366 N N . GLN A 1 313 ? 28.375 -0.425 -17.927 1.00 93.38 313 GLN A N 1
ATOM 2367 C CA . GLN A 1 313 ? 27.486 -0.113 -16.798 1.00 93.38 313 GLN A CA 1
ATOM 2368 C C . GLN A 1 313 ? 28.040 0.981 -15.872 1.00 93.38 313 GLN A C 1
ATOM 2370 O O . GLN A 1 313 ? 27.302 1.890 -15.507 1.00 93.38 313 GLN A O 1
ATOM 2375 N N . GLU A 1 314 ? 29.343 0.950 -15.581 1.00 94.06 314 GLU A N 1
ATOM 2376 C CA . GLU A 1 314 ? 30.012 1.933 -14.714 1.00 94.06 314 GLU A CA 1
ATOM 2377 C C . GLU A 1 314 ? 29.875 3.385 -15.209 1.00 94.06 314 GLU A C 1
ATOM 2379 O O . GLU A 1 314 ? 29.767 4.315 -14.414 1.00 94.06 314 GLU A O 1
ATOM 2384 N N . TYR A 1 315 ? 29.829 3.590 -16.528 1.00 94.62 315 TYR A N 1
ATOM 2385 C CA . TYR A 1 315 ? 29.558 4.907 -17.108 1.00 94.62 315 TYR A CA 1
ATOM 2386 C C . TYR A 1 315 ? 28.055 5.154 -17.260 1.00 94.62 315 TYR A C 1
ATOM 2388 O O . TYR A 1 315 ? 27.576 6.247 -16.972 1.00 94.62 315 TYR A O 1
ATOM 2396 N N . GLY A 1 316 ? 27.307 4.132 -17.685 1.00 96.44 316 GLY A N 1
ATOM 2397 C CA . GLY A 1 316 ? 25.879 4.241 -17.969 1.00 96.44 316 GLY A CA 1
ATOM 2398 C C . GLY A 1 316 ? 25.010 4.569 -16.752 1.00 96.44 316 GLY A C 1
ATOM 2399 O O . GLY A 1 316 ? 24.041 5.312 -16.895 1.00 96.44 316 GLY A O 1
ATOM 2400 N N . LYS A 1 317 ? 25.366 4.097 -15.550 1.00 95.25 317 LYS A N 1
ATOM 2401 C CA . LYS A 1 317 ? 24.621 4.388 -14.305 1.00 95.25 317 LYS A CA 1
ATOM 2402 C C . LYS A 1 317 ? 24.486 5.892 -14.006 1.00 95.25 317 LYS A C 1
ATOM 2404 O O . LYS A 1 317 ? 23.529 6.321 -13.374 1.00 95.25 317 LYS A O 1
ATOM 2409 N N . LYS A 1 318 ? 25.396 6.704 -14.558 1.00 96.25 318 LYS A N 1
ATOM 2410 C CA . LYS A 1 318 ? 25.463 8.172 -14.417 1.00 96.25 318 LYS A CA 1
ATOM 2411 C C . LYS A 1 318 ? 24.782 8.906 -15.587 1.00 96.25 318 LYS A C 1
ATOM 2413 O O . LYS A 1 318 ? 24.949 10.113 -15.736 1.00 96.25 318 LYS A O 1
ATOM 2418 N N . GLN A 1 319 ? 24.105 8.172 -16.480 1.00 97.06 319 GLN A N 1
ATOM 2419 C CA . GLN A 1 319 ? 23.626 8.664 -17.778 1.00 97.06 319 GLN A CA 1
ATOM 2420 C C . GLN A 1 319 ? 22.153 8.324 -18.067 1.00 97.06 319 GLN A C 1
ATOM 2422 O O . GLN A 1 319 ? 21.755 8.085 -19.215 1.00 97.06 319 GLN A O 1
ATOM 2427 N N . MET A 1 320 ? 21.319 8.309 -17.030 1.00 97.50 320 MET A N 1
ATOM 2428 C CA . MET A 1 320 ? 19.868 8.243 -17.167 1.00 97.50 320 MET A CA 1
ATOM 2429 C C . MET A 1 320 ? 19.351 9.461 -17.943 1.00 97.50 320 MET A C 1
ATOM 2431 O O . MET A 1 320 ? 19.728 10.588 -17.642 1.00 97.50 320 MET A O 1
ATOM 2435 N N . PHE A 1 321 ? 18.438 9.268 -18.898 1.00 97.69 321 PHE A N 1
ATOM 2436 C CA . PHE A 1 321 ? 17.750 10.387 -19.554 1.00 97.69 321 PHE A CA 1
ATOM 2437 C C . PHE A 1 321 ? 16.865 11.167 -18.567 1.00 97.69 321 PHE A C 1
ATOM 2439 O O . PHE A 1 321 ? 15.817 10.669 -18.146 1.00 97.69 321 PHE A O 1
ATOM 2446 N N . VAL A 1 322 ? 17.224 12.426 -18.312 1.00 97.31 322 VAL A N 1
ATOM 2447 C CA . VAL A 1 322 ? 16.542 13.345 -17.378 1.00 97.31 322 VAL A CA 1
ATOM 2448 C C . VAL A 1 322 ? 15.050 13.465 -17.693 1.00 97.31 322 VAL A C 1
ATOM 2450 O O . VAL A 1 322 ? 14.203 13.070 -16.894 1.00 97.31 322 VAL A O 1
ATOM 2453 N N . LYS A 1 323 ? 14.718 13.838 -18.934 1.00 96.88 323 LYS A N 1
ATOM 2454 C CA . LYS A 1 323 ? 13.327 13.986 -19.406 1.00 96.88 323 LYS A CA 1
ATOM 2455 C C . LYS A 1 323 ? 12.443 12.742 -19.223 1.00 96.88 323 LYS A C 1
ATOM 2457 O O . LYS A 1 323 ? 11.221 12.837 -19.252 1.00 96.88 323 LYS A O 1
ATOM 2462 N N . TYR A 1 324 ? 13.037 11.545 -19.156 1.00 97.38 324 TYR A N 1
ATOM 2463 C CA . TYR A 1 324 ? 12.285 10.296 -19.006 1.00 97.38 324 TYR A CA 1
ATOM 2464 C C . TYR A 1 324 ? 12.026 9.946 -17.549 1.00 97.38 324 TYR A C 1
ATOM 2466 O O . TYR A 1 324 ? 11.023 9.278 -17.284 1.00 97.38 324 TYR A O 1
ATOM 2474 N N . TYR A 1 325 ? 12.889 10.403 -16.646 1.00 98.31 325 TYR A N 1
ATOM 2475 C CA . TYR A 1 325 ? 12.653 10.361 -15.212 1.00 98.31 325 TYR A CA 1
ATOM 2476 C C . TYR A 1 325 ? 11.556 11.346 -14.815 1.00 98.31 325 TYR A C 1
ATOM 2478 O O . TYR A 1 325 ? 10.602 10.959 -14.154 1.00 98.31 325 TYR A O 1
ATOM 2486 N N . GLU A 1 326 ? 11.610 12.580 -15.320 1.00 97.62 326 GLU A N 1
ATOM 2487 C CA . GLU A 1 326 ? 10.578 13.597 -15.057 1.00 97.62 326 GLU A CA 1
ATOM 2488 C C . GLU A 1 326 ? 9.179 13.181 -15.534 1.00 97.62 326 GLU A C 1
ATOM 2490 O O . GLU A 1 326 ? 8.173 13.653 -15.018 1.00 97.62 326 GLU A O 1
ATOM 2495 N N . SER A 1 327 ? 9.107 12.279 -16.517 1.00 97.31 327 SER A N 1
ATOM 2496 C CA . SER A 1 327 ? 7.842 11.730 -17.014 1.00 97.31 327 SER A CA 1
ATOM 2497 C C . SER A 1 327 ? 7.302 10.537 -16.210 1.00 97.31 327 SER A C 1
ATOM 2499 O O . SER A 1 327 ? 6.256 10.005 -16.586 1.00 97.31 327 SER A O 1
ATOM 2501 N N . LEU A 1 328 ? 7.994 10.074 -15.159 1.00 98.19 328 LEU A N 1
ATOM 2502 C CA . LEU A 1 328 ? 7.504 8.986 -14.301 1.00 98.19 328 LEU A CA 1
ATOM 2503 C C . LEU A 1 328 ? 6.125 9.331 -13.721 1.00 98.19 328 LEU A C 1
ATOM 2505 O O . LEU A 1 328 ? 5.863 10.473 -13.357 1.00 98.19 328 LEU A O 1
ATOM 2509 N N . GLY A 1 329 ? 5.225 8.346 -13.675 1.00 97.12 329 GLY A N 1
ATOM 2510 C CA . GLY A 1 329 ? 3.824 8.550 -13.285 1.00 97.12 329 GLY A CA 1
ATOM 2511 C C . GLY A 1 329 ? 2.926 9.014 -14.430 1.00 97.12 329 GLY A C 1
ATOM 2512 O O . GLY A 1 329 ? 1.733 9.224 -14.235 1.00 97.12 329 GLY A O 1
ATOM 2513 N N . THR A 1 330 ? 3.470 9.153 -15.643 1.00 96.19 330 THR A N 1
ATOM 2514 C CA . THR A 1 330 ? 2.696 9.460 -16.851 1.00 96.19 330 THR A CA 1
ATOM 2515 C C . THR A 1 330 ? 2.845 8.372 -17.911 1.00 96.19 330 THR A C 1
ATOM 2517 O O . THR A 1 330 ? 3.845 7.649 -17.970 1.00 96.19 330 THR A O 1
ATOM 2520 N N . ILE A 1 331 ? 1.855 8.283 -18.798 1.00 94.88 331 ILE A N 1
ATOM 2521 C CA . ILE A 1 331 ? 1.863 7.384 -19.952 1.00 94.88 331 ILE A CA 1
ATOM 2522 C C . ILE A 1 331 ? 2.852 7.931 -21.008 1.00 94.88 331 ILE A C 1
ATOM 2524 O O . ILE A 1 331 ? 2.494 8.763 -21.841 1.00 94.88 331 ILE A O 1
ATOM 2528 N N . ALA A 1 332 ? 4.111 7.477 -20.983 1.00 95.25 332 ALA A N 1
ATOM 2529 C CA . ALA A 1 332 ? 5.210 8.113 -21.731 1.00 95.25 332 ALA A CA 1
ATOM 2530 C C . ALA A 1 332 ? 6.186 7.160 -22.451 1.00 95.25 332 ALA A C 1
ATOM 2532 O O . ALA A 1 332 ? 7.073 7.601 -23.192 1.00 95.25 332 ALA A O 1
ATOM 2533 N N . SER A 1 333 ? 6.089 5.849 -22.245 1.00 91.94 333 SER A N 1
ATOM 2534 C CA . SER A 1 333 ? 7.083 4.896 -22.745 1.00 91.94 333 SER A CA 1
ATOM 2535 C C . SER A 1 333 ? 6.835 4.477 -24.206 1.00 91.94 333 SER A C 1
ATOM 2537 O O . SER A 1 333 ? 5.835 4.830 -24.832 1.00 91.94 333 SER A O 1
ATOM 2539 N N . GLY A 1 334 ? 7.770 3.712 -24.780 1.00 90.62 334 GLY A N 1
ATOM 2540 C CA . GLY A 1 334 ? 7.589 3.054 -26.082 1.00 90.62 334 GLY A CA 1
ATOM 2541 C C . GLY A 1 334 ? 6.793 1.742 -26.027 1.00 90.62 334 GLY A C 1
ATOM 2542 O O . GLY A 1 334 ? 6.649 1.103 -27.061 1.00 90.62 334 GLY A O 1
ATOM 2543 N N . GLY A 1 335 ? 6.324 1.328 -24.845 1.00 93.12 335 GLY A N 1
ATOM 2544 C CA . GLY A 1 335 ? 5.567 0.093 -24.609 1.00 93.12 335 GLY A CA 1
ATOM 2545 C C . GLY A 1 335 ? 6.056 -0.711 -23.402 1.00 93.12 335 GLY A C 1
ATOM 2546 O O . GLY A 1 335 ? 5.267 -1.402 -22.765 1.00 93.12 335 GLY A O 1
ATOM 2547 N N . CYS A 1 336 ? 7.335 -0.599 -23.039 1.00 96.44 336 CYS A N 1
ATOM 2548 C CA . CYS A 1 336 ? 7.858 -1.167 -21.792 1.00 96.44 336 CYS A CA 1
ATOM 2549 C C . CYS A 1 336 ? 7.273 -0.467 -20.552 1.00 96.44 336 CYS A C 1
ATOM 2551 O O . CYS A 1 336 ? 6.780 0.655 -20.647 1.00 96.44 336 CYS A O 1
ATOM 2553 N N . VAL A 1 337 ? 7.371 -1.092 -19.384 1.00 98.38 337 VAL A N 1
ATOM 2554 C CA . VAL A 1 337 ? 6.989 -0.476 -18.110 1.00 98.38 337 VAL A CA 1
ATOM 2555 C C . VAL A 1 337 ? 8.249 0.106 -17.471 1.00 98.38 337 VAL A C 1
ATOM 2557 O O . VAL A 1 337 ? 9.111 -0.617 -16.974 1.00 98.38 337 VAL A O 1
ATOM 2560 N N . ARG A 1 338 ? 8.403 1.428 -17.560 1.00 98.44 338 ARG A N 1
ATOM 2561 C CA . ARG A 1 338 ? 9.559 2.144 -17.003 1.00 98.44 338 ARG A CA 1
ATOM 2562 C C . ARG A 1 338 ? 9.345 2.390 -15.515 1.00 98.44 338 ARG A C 1
ATOM 2564 O O . ARG A 1 338 ? 8.256 2.803 -15.143 1.00 98.44 338 ARG A O 1
ATOM 2571 N N . LEU A 1 339 ? 10.382 2.199 -14.711 1.00 98.75 339 LEU A N 1
ATOM 2572 C CA . LEU A 1 339 ? 10.384 2.371 -13.259 1.00 98.75 339 LEU A CA 1
ATOM 2573 C C . LEU A 1 339 ? 11.557 3.259 -12.823 1.00 98.75 339 LEU A C 1
ATOM 2575 O O . LEU A 1 339 ? 12.493 3.487 -13.599 1.00 98.75 339 LEU A O 1
ATOM 2579 N N . ARG A 1 340 ? 11.529 3.702 -11.562 1.00 98.25 340 ARG A N 1
ATOM 2580 C CA . ARG A 1 340 ? 12.727 4.189 -10.860 1.00 98.25 340 ARG A CA 1
ATOM 2581 C C . ARG A 1 340 ? 13.788 3.085 -10.810 1.00 98.25 340 ARG A C 1
ATOM 2583 O O . ARG A 1 340 ? 13.447 1.897 -10.805 1.00 98.25 340 ARG A O 1
ATOM 2590 N N . CYS A 1 341 ? 15.066 3.450 -10.753 1.00 98.38 341 CYS A N 1
ATOM 2591 C CA . CYS A 1 341 ? 16.153 2.472 -10.694 1.00 98.38 341 CYS A CA 1
ATOM 2592 C C . CYS A 1 341 ? 16.014 1.512 -9.496 1.00 98.38 341 CYS A C 1
ATOM 2594 O O . CYS A 1 341 ? 16.121 0.297 -9.680 1.00 98.38 341 CYS A O 1
ATOM 2596 N N . VAL A 1 342 ? 15.659 2.023 -8.308 1.00 98.06 342 VAL A N 1
ATOM 2597 C CA . VAL A 1 342 ? 15.450 1.187 -7.110 1.00 98.06 342 VAL A CA 1
ATOM 2598 C C . VAL A 1 342 ? 14.299 0.195 -7.244 1.00 98.06 342 VAL A C 1
ATOM 2600 O O . VAL A 1 342 ? 14.396 -0.936 -6.781 1.00 98.06 342 VAL A O 1
ATOM 2603 N N . ASP A 1 343 ? 13.212 0.588 -7.907 1.00 98.56 343 ASP A N 1
ATOM 2604 C CA . ASP A 1 343 ? 12.031 -0.260 -8.087 1.00 98.56 343 ASP A CA 1
ATOM 2605 C C . ASP A 1 343 ? 12.324 -1.387 -9.081 1.00 98.56 343 ASP A C 1
ATOM 2607 O O . ASP A 1 343 ? 11.966 -2.545 -8.855 1.00 98.56 343 ASP A O 1
ATOM 2611 N N . ALA A 1 344 ? 13.048 -1.063 -10.156 1.00 98.44 344 ALA A N 1
ATOM 2612 C CA . ALA A 1 344 ? 13.545 -2.050 -11.104 1.00 98.44 344 ALA A CA 1
ATOM 2613 C C . ALA A 1 344 ? 14.513 -3.039 -10.429 1.00 98.44 344 ALA A C 1
ATOM 2615 O O . ALA A 1 344 ? 14.397 -4.249 -10.641 1.00 98.44 344 ALA A O 1
ATOM 2616 N N . TYR A 1 345 ? 15.417 -2.545 -9.574 1.00 97.94 345 TYR A N 1
ATOM 2617 C CA . TYR A 1 345 ? 16.298 -3.378 -8.752 1.00 97.94 345 TYR A CA 1
ATOM 2618 C C . TYR A 1 345 ? 15.507 -4.280 -7.799 1.00 97.94 345 TYR A C 1
ATOM 2620 O O . TYR A 1 345 ? 15.761 -5.482 -7.723 1.00 97.94 345 TYR A O 1
ATOM 2628 N N . TRP A 1 346 ? 14.502 -3.736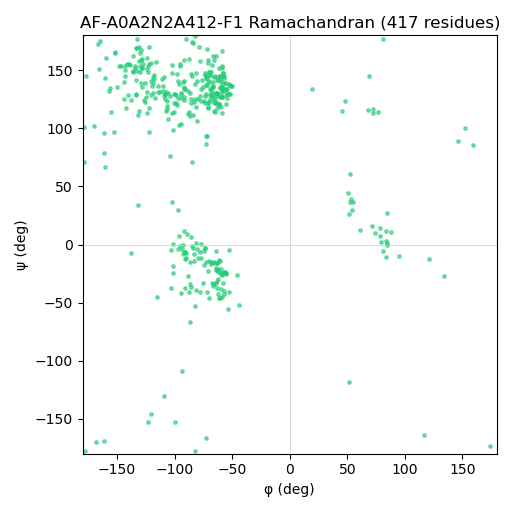 -7.115 1.00 97.75 346 TRP A N 1
ATOM 2629 C CA . TRP A 1 346 ? 13.686 -4.498 -6.179 1.00 97.75 346 TRP A CA 1
ATOM 2630 C C . TRP A 1 346 ? 12.950 -5.643 -6.882 1.00 97.75 346 TRP A C 1
ATOM 2632 O O . TRP A 1 346 ? 13.013 -6.780 -6.412 1.00 97.75 346 TRP A O 1
ATOM 2642 N N . LEU A 1 347 ? 12.318 -5.386 -8.037 1.00 97.62 347 LEU A N 1
ATOM 2643 C CA . LEU A 1 347 ? 11.702 -6.438 -8.860 1.00 97.62 347 LEU A CA 1
ATOM 2644 C C . LEU A 1 347 ? 12.731 -7.481 -9.286 1.00 97.62 347 LEU A C 1
ATOM 2646 O O . LEU A 1 347 ? 12.469 -8.681 -9.199 1.00 97.62 347 LEU A O 1
ATOM 2650 N N . TYR A 1 348 ? 13.901 -7.020 -9.733 1.00 96.62 348 TYR A N 1
ATOM 2651 C CA . TYR A 1 348 ? 14.998 -7.885 -10.140 1.00 96.62 348 TYR A CA 1
ATOM 2652 C C . TYR A 1 348 ? 15.417 -8.839 -9.021 1.00 96.62 348 TYR A C 1
ATOM 2654 O O . TYR A 1 348 ? 15.672 -10.009 -9.286 1.00 96.62 348 TYR A O 1
ATOM 2662 N N . MET A 1 349 ? 15.459 -8.375 -7.772 1.00 95.19 349 MET A N 1
ATOM 2663 C CA . MET A 1 349 ? 15.894 -9.184 -6.635 1.00 95.19 349 MET A CA 1
ATOM 2664 C C . MET A 1 349 ? 14.798 -10.097 -6.082 1.00 95.19 349 MET A C 1
ATOM 2666 O O . MET A 1 349 ? 15.101 -11.244 -5.756 1.00 95.19 349 MET A O 1
ATOM 2670 N N . ASN A 1 350 ? 13.550 -9.626 -6.026 1.00 96.12 350 ASN A N 1
ATOM 2671 C CA . ASN A 1 350 ? 12.477 -10.277 -5.268 1.00 96.12 350 ASN A CA 1
ATOM 2672 C C . ASN A 1 350 ? 11.507 -11.110 -6.117 1.00 96.12 350 ASN A C 1
ATOM 2674 O O . ASN A 1 350 ? 10.888 -12.033 -5.592 1.00 96.12 350 ASN A O 1
ATOM 2678 N N . CYS A 1 351 ? 11.364 -10.829 -7.411 1.00 96.75 351 CYS A N 1
ATOM 2679 C CA . CYS A 1 351 ? 10.478 -11.599 -8.288 1.00 96.75 351 CYS A CA 1
ATOM 2680 C C . CYS A 1 351 ? 11.292 -12.610 -9.098 1.00 96.75 351 CYS A C 1
ATOM 2682 O O . CYS A 1 351 ? 12.296 -12.248 -9.716 1.00 96.75 351 CYS A O 1
ATOM 2684 N N . VAL A 1 352 ? 10.869 -13.873 -9.087 1.00 94.31 352 VAL A N 1
ATOM 2685 C CA . VAL A 1 352 ? 11.550 -14.971 -9.788 1.00 94.31 352 VAL A CA 1
ATOM 2686 C C . VAL A 1 352 ? 10.981 -15.152 -11.195 1.00 94.31 352 VAL A C 1
ATOM 2688 O O . VAL A 1 352 ? 9.864 -14.734 -11.498 1.00 94.31 352 VAL A O 1
ATOM 2691 N N . VAL A 1 353 ? 11.744 -15.786 -12.088 1.00 95.44 353 VAL A N 1
ATOM 2692 C CA . VAL A 1 353 ? 11.207 -16.228 -13.385 1.00 95.44 353 VAL A CA 1
ATOM 2693 C C . VAL A 1 353 ? 10.007 -17.146 -13.133 1.00 95.44 353 VAL A C 1
ATOM 2695 O O . VAL A 1 353 ? 10.073 -18.035 -12.290 1.00 95.44 353 VAL A O 1
ATOM 2698 N N . GLY A 1 354 ? 8.909 -16.909 -13.848 1.00 95.88 354 GLY A N 1
ATOM 2699 C CA . GLY A 1 354 ? 7.624 -17.566 -13.617 1.00 95.88 354 GLY A CA 1
ATOM 2700 C C . GLY A 1 354 ? 6.659 -16.791 -12.716 1.00 95.88 354 GLY A C 1
ATOM 2701 O O . GLY A 1 354 ? 5.492 -17.152 -12.693 1.00 95.88 354 GLY A O 1
ATOM 2702 N N . THR A 1 355 ? 7.079 -15.711 -12.041 1.00 97.75 355 THR A N 1
ATOM 2703 C CA . THR A 1 355 ? 6.150 -14.819 -11.323 1.00 97.75 355 THR A CA 1
ATOM 2704 C C . THR A 1 355 ? 5.059 -14.312 -12.271 1.00 97.75 355 THR A C 1
ATOM 2706 O O . THR A 1 355 ? 5.372 -13.804 -13.353 1.00 97.75 355 THR A O 1
ATOM 2709 N N . GLU A 1 356 ? 3.794 -14.449 -11.868 1.00 98.19 356 GLU A N 1
ATOM 2710 C CA . GLU A 1 356 ? 2.651 -13.987 -12.655 1.00 98.19 356 GLU A CA 1
ATOM 2711 C C . GLU A 1 356 ? 2.639 -12.456 -12.749 1.00 98.19 356 GLU A C 1
ATOM 2713 O O . GLU A 1 356 ? 2.960 -11.741 -11.796 1.00 98.19 356 GLU A O 1
ATOM 2718 N N . ILE A 1 357 ? 2.293 -11.956 -13.933 1.00 98.62 357 ILE A N 1
ATOM 2719 C CA . ILE A 1 357 ? 2.203 -10.535 -14.246 1.00 98.62 357 ILE A CA 1
ATOM 2720 C C . ILE A 1 357 ? 0.824 -10.252 -14.833 1.00 98.62 357 ILE A C 1
ATOM 2722 O O . ILE A 1 357 ? 0.481 -10.804 -15.875 1.00 98.62 357 ILE A O 1
ATOM 2726 N N . ILE A 1 358 ? 0.079 -9.324 -14.247 1.00 98.44 358 ILE A N 1
ATOM 2727 C CA . ILE A 1 358 ? -1.173 -8.805 -14.798 1.00 98.44 358 ILE A CA 1
ATOM 2728 C C . ILE A 1 358 ? -0.942 -7.366 -15.253 1.00 98.44 358 ILE A C 1
ATOM 2730 O O . ILE A 1 358 ? -0.382 -6.554 -14.521 1.00 98.44 358 ILE A O 1
ATOM 2734 N N . ILE A 1 359 ? -1.366 -7.027 -16.469 1.00 98.31 359 ILE A N 1
ATOM 2735 C CA . ILE A 1 359 ? -1.371 -5.643 -16.958 1.00 98.31 359 ILE A CA 1
ATOM 2736 C C . ILE A 1 359 ? -2.796 -5.268 -17.349 1.00 98.31 359 ILE A C 1
ATOM 2738 O O . ILE A 1 359 ? -3.360 -5.861 -18.275 1.00 98.31 359 ILE A O 1
ATOM 2742 N N . THR A 1 360 ? -3.355 -4.269 -16.667 1.00 96.81 360 THR A N 1
ATOM 2743 C CA . THR A 1 360 ? -4.759 -3.854 -16.795 1.00 96.81 360 THR A CA 1
ATOM 2744 C C . THR A 1 360 ? -4.906 -2.341 -16.995 1.00 96.81 360 THR A C 1
ATOM 2746 O O . THR A 1 360 ? -4.015 -1.563 -16.653 1.00 96.81 360 THR A O 1
ATOM 2749 N N . ASP A 1 361 ? -6.039 -1.927 -17.571 1.00 96.00 361 ASP A N 1
ATOM 2750 C CA . ASP A 1 361 ? -6.451 -0.520 -17.677 1.00 96.00 361 ASP A CA 1
ATOM 2751 C C . ASP A 1 361 ? -7.030 0.029 -16.356 1.00 96.00 361 ASP A C 1
ATOM 2753 O O . ASP A 1 361 ? -7.276 1.231 -16.262 1.00 96.00 361 ASP A O 1
ATOM 2757 N N . ASP A 1 362 ? -7.220 -0.825 -15.345 1.00 95.25 362 ASP A N 1
ATOM 2758 C CA . ASP A 1 362 ? -7.768 -0.432 -14.046 1.00 95.25 362 ASP A CA 1
ATOM 2759 C C . ASP A 1 362 ? -6.859 0.553 -13.295 1.00 95.25 362 ASP A C 1
ATOM 2761 O O . ASP A 1 362 ? -5.660 0.702 -13.573 1.00 95.25 362 ASP A O 1
ATOM 2765 N N . THR A 1 363 ? -7.457 1.220 -12.311 1.00 95.94 363 THR A N 1
ATOM 2766 C CA . THR A 1 363 ? -6.784 2.137 -11.391 1.00 95.94 363 THR A CA 1
ATOM 2767 C C . THR A 1 363 ? -6.462 1.396 -10.099 1.00 95.94 363 THR A C 1
ATOM 2769 O O . THR A 1 363 ? -7.364 0.903 -9.427 1.00 95.94 363 THR A O 1
ATOM 2772 N N . GLY A 1 364 ? -5.178 1.330 -9.759 1.00 96.12 364 GLY A N 1
ATOM 2773 C CA . GLY A 1 364 ? -4.686 0.781 -8.499 1.00 96.12 364 GLY A CA 1
ATOM 2774 C C . GLY A 1 364 ? -4.365 1.882 -7.482 1.00 96.12 364 GLY A C 1
ATOM 2775 O O . GLY A 1 364 ? -4.926 2.979 -7.558 1.00 96.12 364 GLY A O 1
ATOM 2776 N N . PRO A 1 365 ? -3.431 1.637 -6.547 1.00 96.56 365 PRO A N 1
ATOM 2777 C CA . PRO A 1 365 ? -3.036 2.638 -5.567 1.00 96.56 365 PRO A CA 1
ATOM 2778 C C . PRO A 1 365 ? -2.308 3.805 -6.230 1.00 96.56 365 PRO A C 1
ATOM 2780 O O . PRO A 1 365 ? -1.646 3.644 -7.266 1.00 96.56 365 PRO A O 1
ATOM 2783 N N . THR A 1 366 ? -2.371 4.966 -5.578 1.00 96.75 366 THR A N 1
ATOM 2784 C CA . THR A 1 366 ? -1.529 6.119 -5.907 1.00 96.75 366 THR A CA 1
ATOM 2785 C C . THR A 1 366 ? -0.058 5.742 -5.704 1.00 96.75 366 THR A C 1
ATOM 2787 O O . THR A 1 366 ? 0.319 5.369 -4.591 1.00 96.75 366 THR A O 1
ATOM 2790 N N . PRO A 1 367 ? 0.791 5.816 -6.744 1.00 97.12 367 PRO A N 1
ATOM 2791 C CA . PRO A 1 367 ? 2.200 5.480 -6.606 1.00 97.12 367 PRO A CA 1
ATOM 2792 C C . PRO A 1 367 ? 2.971 6.530 -5.787 1.00 97.12 367 PRO A C 1
ATOM 2794 O O . PRO A 1 367 ? 2.548 7.687 -5.713 1.00 97.12 367 PRO A O 1
ATOM 2797 N N . PRO A 1 368 ? 4.133 6.169 -5.212 1.00 96.19 368 PRO A N 1
ATOM 2798 C CA . PRO A 1 368 ? 4.977 7.122 -4.498 1.00 96.19 368 PRO A CA 1
ATOM 2799 C C . PRO A 1 368 ? 5.544 8.197 -5.436 1.00 96.19 368 PRO A C 1
ATOM 2801 O O . PRO A 1 368 ? 5.918 7.918 -6.577 1.00 96.19 368 PRO A O 1
ATOM 2804 N N . THR A 1 369 ? 5.679 9.424 -4.929 1.00 96.06 369 THR A N 1
ATOM 2805 C CA . THR A 1 369 ? 6.331 10.523 -5.655 1.00 96.06 369 THR A CA 1
ATOM 2806 C C . THR A 1 369 ? 7.841 10.261 -5.773 1.00 96.06 369 THR A C 1
ATOM 2808 O O . THR A 1 369 ? 8.490 9.995 -4.758 1.00 96.06 369 THR A O 1
ATOM 2811 N N . PRO A 1 370 ? 8.439 10.341 -6.976 1.00 95.56 370 PRO A N 1
ATOM 2812 C CA . PRO A 1 370 ? 9.875 10.148 -7.150 1.00 95.56 370 PRO A CA 1
ATOM 2813 C C . PRO A 1 370 ? 10.664 11.329 -6.545 1.00 95.56 370 PRO A C 1
ATOM 2815 O O . PRO A 1 370 ? 10.174 12.461 -6.586 1.00 95.56 370 PRO A O 1
ATOM 2818 N N . PRO A 1 371 ? 11.888 11.114 -6.017 1.00 96.06 371 PRO A N 1
ATOM 2819 C CA . PRO A 1 371 ? 12.725 12.215 -5.541 1.00 96.06 371 PRO A CA 1
ATOM 2820 C C . PRO A 1 371 ? 12.994 13.248 -6.641 1.00 96.06 371 PRO A C 1
ATOM 2822 O O . PRO A 1 371 ? 13.131 12.891 -7.816 1.00 96.06 371 PRO A O 1
ATOM 2825 N N . ALA A 1 372 ? 13.081 14.523 -6.259 1.00 96.44 372 ALA A N 1
ATOM 2826 C CA . ALA A 1 372 ? 13.327 15.610 -7.199 1.00 96.44 372 ALA A CA 1
ATOM 2827 C C . ALA A 1 372 ? 14.761 15.567 -7.753 1.00 96.44 372 ALA A C 1
ATOM 2829 O O . ALA A 1 372 ? 15.699 15.153 -7.071 1.00 96.44 372 ALA A O 1
ATOM 2830 N N . LEU A 1 373 ? 14.925 16.015 -8.999 1.00 97.31 373 LEU A N 1
ATOM 2831 C CA . LEU A 1 373 ? 16.236 16.132 -9.634 1.00 97.31 373 LEU A CA 1
ATOM 2832 C C . LEU A 1 373 ? 16.952 17.418 -9.205 1.00 97.31 373 LEU A C 1
ATOM 2834 O O . LEU A 1 373 ? 16.324 18.459 -9.007 1.00 97.31 373 LEU A O 1
ATOM 2838 N N . ILE A 1 374 ? 18.277 17.333 -9.128 1.00 96.75 374 ILE A N 1
ATOM 2839 C CA . ILE A 1 374 ? 19.208 18.435 -8.878 1.00 96.75 374 ILE A CA 1
ATOM 2840 C C . ILE A 1 374 ? 19.969 18.694 -10.184 1.00 96.75 374 ILE A C 1
ATOM 2842 O O . ILE A 1 374 ? 20.495 17.762 -10.793 1.00 96.75 374 ILE A O 1
ATOM 2846 N N . TYR A 1 375 ? 19.987 19.947 -10.642 1.00 95.06 375 TYR A N 1
ATOM 2847 C CA . TYR A 1 375 ? 20.395 20.363 -11.994 1.00 95.06 375 TYR A CA 1
ATOM 2848 C C . TYR A 1 375 ? 21.852 20.844 -12.056 1.00 95.06 375 TYR A C 1
ATOM 2850 O O . TYR A 1 375 ? 22.231 21.682 -12.878 1.00 95.06 375 TYR A O 1
ATOM 2858 N N . GLU A 1 376 ? 22.687 20.298 -11.184 1.00 94.19 376 GLU A N 1
ATOM 2859 C CA . GLU A 1 376 ? 24.087 20.656 -11.023 1.00 94.19 376 GLU A CA 1
ATOM 2860 C C . GLU A 1 376 ? 24.975 19.407 -11.076 1.00 94.19 376 GLU A C 1
ATOM 2862 O O . GLU A 1 376 ? 24.536 18.280 -10.829 1.00 94.19 376 GLU A O 1
ATOM 2867 N N . GLU A 1 377 ? 26.262 19.593 -11.363 1.00 91.88 377 GLU A N 1
ATOM 2868 C CA . GLU A 1 377 ? 27.245 18.529 -11.154 1.00 91.88 377 GLU A CA 1
ATOM 2869 C C . GLU A 1 377 ? 27.385 18.230 -9.645 1.00 91.88 377 GLU A C 1
ATOM 2871 O O . GLU A 1 377 ? 27.327 19.156 -8.831 1.00 91.88 377 GLU A O 1
ATOM 2876 N N . PRO A 1 378 ? 27.593 16.964 -9.232 1.00 93.62 378 PRO A N 1
ATOM 2877 C CA . PRO A 1 378 ? 27.796 15.761 -10.050 1.00 93.62 378 PRO A CA 1
ATOM 2878 C C . PRO A 1 378 ? 26.504 14.979 -10.373 1.00 93.62 378 PRO A C 1
ATOM 2880 O O . PRO A 1 378 ? 26.582 13.837 -10.825 1.00 93.62 378 PRO A O 1
ATOM 2883 N N . TYR A 1 379 ? 25.322 15.545 -10.113 1.00 96.06 379 TYR A N 1
ATOM 2884 C CA . TYR A 1 379 ? 24.032 14.862 -10.272 1.00 96.06 379 TYR A CA 1
ATOM 2885 C C . TYR A 1 379 ? 23.607 14.734 -11.737 1.00 96.06 379 TYR A C 1
ATOM 2887 O O . TYR A 1 379 ? 22.980 13.742 -12.116 1.00 96.06 379 TYR A O 1
ATOM 2895 N N . MET A 1 380 ? 23.959 15.725 -12.557 1.00 94.69 380 MET A N 1
ATOM 2896 C CA . MET A 1 380 ? 23.538 15.843 -13.950 1.00 94.69 380 MET A CA 1
ATOM 2897 C C . MET A 1 380 ? 24.675 16.362 -14.839 1.00 94.69 380 MET A C 1
ATOM 2899 O O . MET A 1 380 ? 25.584 17.042 -14.363 1.00 94.69 380 MET A O 1
ATOM 2903 N N . ASP A 1 381 ? 24.632 16.047 -16.136 1.00 93.69 381 ASP A N 1
ATOM 2904 C CA . ASP A 1 381 ? 25.558 16.603 -17.120 1.00 93.69 381 ASP A CA 1
ATOM 2905 C C . ASP A 1 381 ? 25.266 18.087 -17.393 1.00 93.69 381 ASP A C 1
ATOM 2907 O O . ASP A 1 381 ? 24.145 18.568 -17.234 1.00 93.69 381 ASP A O 1
ATOM 2911 N N . ALA A 1 382 ? 26.273 18.826 -17.866 1.00 92.56 382 ALA A N 1
ATOM 2912 C CA . ALA A 1 382 ? 26.164 20.267 -18.124 1.00 92.56 382 ALA A CA 1
ATOM 2913 C C . ALA A 1 382 ? 25.088 20.658 -19.161 1.00 92.56 382 ALA A C 1
ATOM 2915 O O . ALA A 1 382 ? 24.761 21.835 -19.299 1.00 92.56 382 ALA A O 1
ATOM 2916 N N . ARG A 1 383 ? 24.570 19.690 -19.932 1.00 93.25 383 ARG A N 1
ATOM 2917 C CA . ARG A 1 383 ? 23.496 19.890 -20.919 1.00 93.25 383 ARG A CA 1
ATOM 2918 C C . ARG A 1 383 ? 22.112 19.534 -20.375 1.00 93.25 383 ARG A C 1
ATOM 2920 O O . ARG A 1 383 ? 21.138 19.698 -21.109 1.00 93.25 383 ARG A O 1
ATOM 2927 N N . HIS A 1 384 ? 22.038 19.028 -19.145 1.00 94.12 384 HIS A N 1
ATOM 2928 C CA . HIS A 1 384 ? 20.826 18.530 -18.499 1.00 94.12 384 HIS A CA 1
ATOM 2929 C C . HIS A 1 384 ? 20.084 17.464 -19.315 1.00 94.12 384 HIS A C 1
ATOM 2931 O O . HIS A 1 384 ? 18.863 17.330 -19.264 1.00 94.12 384 HIS A O 1
ATOM 2937 N N . GLU A 1 385 ? 20.829 16.702 -20.114 1.00 95.44 385 GLU A N 1
ATOM 2938 C CA . GLU A 1 385 ? 20.300 15.610 -20.927 1.00 95.44 385 GLU A CA 1
ATOM 2939 C C . GLU A 1 385 ? 20.349 14.290 -20.151 1.00 95.44 385 GLU A C 1
ATOM 2941 O O . GLU A 1 385 ? 19.429 13.466 -20.251 1.00 95.44 385 GLU A O 1
ATOM 2946 N N . TYR A 1 386 ? 21.414 14.115 -19.367 1.00 97.06 386 TYR A N 1
ATOM 2947 C CA . TYR A 1 386 ? 21.750 12.884 -18.671 1.00 97.06 386 TYR A CA 1
ATOM 2948 C C . TYR A 1 386 ? 22.110 13.140 -17.209 1.00 97.06 386 TYR A C 1
ATOM 2950 O O . TYR A 1 386 ? 22.679 14.177 -16.886 1.00 97.06 386 TYR A O 1
ATOM 2958 N N . GLY A 1 387 ? 21.842 12.184 -16.326 1.00 97.25 387 GLY A N 1
ATOM 2959 C CA . GLY A 1 387 ? 22.267 12.270 -14.930 1.00 97.25 387 GLY A CA 1
ATOM 2960 C C . GLY A 1 387 ? 22.105 10.965 -14.167 1.00 97.25 387 GLY A C 1
ATOM 2961 O O . GLY A 1 387 ? 21.819 9.917 -14.750 1.00 97.25 387 GLY A O 1
ATOM 2962 N N . TRP A 1 388 ? 22.283 11.038 -12.855 1.00 97.88 388 TRP A N 1
ATOM 2963 C CA . TRP A 1 388 ? 21.958 9.954 -11.936 1.00 97.88 388 TRP A CA 1
ATOM 2964 C C . TRP A 1 388 ? 20.448 9.862 -11.707 1.00 97.88 388 TRP A C 1
ATOM 2966 O O . TRP A 1 388 ? 19.770 10.882 -11.581 1.00 97.88 388 TRP A O 1
ATOM 2976 N N . ASP A 1 389 ? 19.928 8.637 -11.609 1.00 98.00 389 ASP A N 1
ATOM 2977 C CA . ASP A 1 389 ? 18.623 8.402 -10.987 1.00 98.00 389 ASP A CA 1
ATOM 2978 C C . ASP A 1 389 ? 18.779 8.625 -9.468 1.00 98.00 389 ASP A C 1
ATOM 2980 O O . ASP A 1 389 ? 19.601 7.943 -8.849 1.00 98.00 389 ASP A O 1
ATOM 2984 N N . PRO A 1 390 ? 18.024 9.541 -8.834 1.00 97.69 390 PRO A N 1
ATOM 2985 C CA . PRO A 1 390 ? 18.110 9.778 -7.392 1.00 97.69 390 PRO A CA 1
ATOM 2986 C C . PRO A 1 390 ? 17.872 8.544 -6.524 1.00 97.69 390 PRO A C 1
ATOM 2988 O O . PRO A 1 390 ? 18.303 8.507 -5.376 1.00 97.69 390 PRO A O 1
ATOM 2991 N N . SER A 1 391 ? 17.169 7.546 -7.060 1.00 97.38 391 SER A N 1
ATOM 2992 C CA . SER A 1 391 ? 16.878 6.294 -6.371 1.00 97.38 391 SER A CA 1
ATOM 2993 C C . SER A 1 391 ? 17.917 5.198 -6.616 1.00 97.38 391 SER A C 1
ATOM 2995 O O . SER A 1 391 ? 17.812 4.142 -6.008 1.00 97.38 391 SER A O 1
ATOM 2997 N N . ASP A 1 392 ? 18.896 5.388 -7.507 1.00 97.50 392 ASP A N 1
ATOM 2998 C CA . ASP A 1 392 ? 19.863 4.332 -7.829 1.00 97.50 392 ASP A CA 1
ATOM 2999 C C . ASP A 1 392 ? 20.559 3.808 -6.557 1.00 97.50 392 ASP A C 1
ATOM 3001 O O . ASP A 1 392 ? 21.104 4.628 -5.807 1.00 97.50 392 ASP A O 1
ATOM 3005 N N . PRO A 1 393 ? 20.539 2.484 -6.291 1.00 96.56 393 PRO A N 1
ATOM 3006 C CA . PRO A 1 393 ? 21.148 1.911 -5.095 1.00 96.56 393 PRO A CA 1
ATOM 3007 C C . PRO A 1 393 ? 22.685 1.871 -5.140 1.00 96.56 393 PRO A C 1
ATOM 3009 O O . PRO A 1 393 ? 23.306 1.424 -4.174 1.00 96.56 393 PRO A O 1
ATOM 3012 N N . ASP A 1 394 ? 23.324 2.289 -6.237 1.00 96.62 394 ASP A N 1
ATOM 3013 C CA . ASP A 1 394 ? 24.784 2.355 -6.328 1.00 96.62 394 ASP A CA 1
ATOM 3014 C C . ASP A 1 394 ? 25.378 3.290 -5.251 1.00 96.62 394 ASP A C 1
ATOM 3016 O O . ASP A 1 394 ? 24.955 4.442 -5.146 1.00 96.62 394 ASP A O 1
ATOM 3020 N N . PRO A 1 395 ? 26.364 2.837 -4.455 1.00 95.62 395 PRO A N 1
ATOM 3021 C CA . PRO A 1 395 ? 26.929 3.621 -3.354 1.00 95.62 395 PRO A CA 1
ATOM 3022 C C . PRO A 1 395 ? 27.690 4.879 -3.803 1.00 95.62 395 PRO A C 1
ATOM 3024 O O . PRO A 1 395 ? 27.984 5.738 -2.975 1.00 95.62 395 PRO A O 1
ATOM 3027 N N . GLU A 1 396 ? 28.038 5.009 -5.088 1.00 95.69 396 GLU A N 1
ATOM 3028 C CA . GLU A 1 396 ? 28.639 6.230 -5.636 1.00 95.69 396 GLU A CA 1
ATOM 3029 C C . GLU A 1 396 ? 27.600 7.294 -6.015 1.00 95.69 396 GLU A C 1
ATOM 3031 O O . GLU A 1 396 ? 27.979 8.377 -6.472 1.00 95.69 396 GLU A O 1
ATOM 3036 N N . ASN A 1 397 ? 26.305 7.002 -5.877 1.00 97.12 397 ASN A N 1
ATOM 3037 C CA . ASN A 1 397 ? 25.248 7.926 -6.247 1.00 97.12 397 ASN A CA 1
ATOM 3038 C C . ASN A 1 397 ? 25.283 9.175 -5.340 1.00 97.12 397 ASN A C 1
ATOM 3040 O O . ASN A 1 397 ? 25.009 9.082 -4.139 1.00 97.12 397 ASN A O 1
ATOM 3044 N N . PRO A 1 398 ? 25.563 10.375 -5.887 1.00 96.88 398 PRO A N 1
ATOM 3045 C CA . PRO A 1 398 ? 25.698 11.586 -5.081 1.00 96.88 398 PRO A CA 1
ATOM 3046 C C . PRO A 1 398 ? 24.396 11.986 -4.372 1.00 96.88 398 PRO A C 1
ATOM 3048 O O . PRO A 1 398 ? 24.444 12.702 -3.372 1.00 96.88 398 PRO A O 1
ATOM 3051 N N . TYR A 1 399 ? 23.235 11.512 -4.843 1.00 97.25 399 TYR A N 1
ATOM 3052 C CA . TYR A 1 399 ? 21.945 11.784 -4.208 1.00 97.25 399 TYR A CA 1
ATOM 3053 C C . TYR A 1 399 ? 21.821 11.193 -2.800 1.00 97.25 399 TYR A C 1
ATOM 3055 O O . TYR A 1 399 ? 21.045 11.732 -2.013 1.00 97.25 399 TYR A O 1
ATOM 3063 N N . HIS A 1 400 ? 22.600 10.167 -2.435 1.00 95.75 400 HIS A N 1
ATOM 3064 C CA . HIS A 1 400 ? 22.518 9.524 -1.111 1.00 95.75 400 HIS A CA 1
ATOM 3065 C C . HIS A 1 400 ? 22.852 10.469 0.053 1.00 95.75 400 HIS A C 1
ATOM 3067 O O . HIS A 1 400 ? 22.443 10.227 1.186 1.00 95.75 400 HIS A O 1
ATOM 3073 N N . ALA A 1 401 ? 23.564 11.569 -0.213 1.00 94.12 401 ALA A N 1
ATOM 3074 C CA . ALA A 1 401 ? 23.846 12.601 0.785 1.00 94.12 401 ALA A CA 1
ATOM 3075 C C . ALA A 1 401 ? 22.629 13.490 1.114 1.00 94.12 401 ALA A C 1
ATOM 3077 O O . ALA A 1 401 ? 22.637 14.186 2.128 1.00 94.12 401 ALA A O 1
ATOM 3078 N N . ILE A 1 402 ? 21.608 13.497 0.252 1.00 95.31 402 ILE A N 1
ATOM 3079 C CA . ILE A 1 402 ? 20.426 14.370 0.342 1.00 95.31 402 ILE A CA 1
ATOM 3080 C C . ILE A 1 402 ? 19.166 13.537 0.576 1.00 95.31 402 ILE A C 1
ATOM 3082 O O . ILE A 1 402 ? 18.345 13.872 1.429 1.00 95.31 402 ILE A O 1
ATOM 3086 N N . TYR A 1 403 ? 19.027 12.445 -0.172 1.00 93.44 403 TYR A N 1
ATOM 3087 C CA . TYR A 1 403 ? 17.945 11.483 -0.052 1.00 93.44 403 TYR A CA 1
ATOM 3088 C C . TYR A 1 403 ? 18.492 10.197 0.570 1.00 93.44 403 TYR A C 1
ATOM 3090 O O . TYR A 1 403 ? 19.315 9.536 -0.064 1.00 93.44 403 TYR A O 1
ATOM 3098 N N . PRO A 1 404 ? 18.046 9.814 1.781 1.00 92.56 404 PRO A N 1
ATOM 3099 C CA . PRO A 1 404 ? 18.389 8.519 2.350 1.00 92.56 404 PRO A CA 1
ATOM 3100 C C . PRO A 1 404 ? 17.982 7.398 1.378 1.00 92.56 404 PRO A C 1
ATOM 3102 O O . PRO A 1 404 ? 16.804 7.321 1.012 1.00 92.56 404 PRO A O 1
ATOM 3105 N N . PRO A 1 405 ? 18.922 6.555 0.921 1.00 91.12 405 PRO A N 1
ATOM 3106 C CA . PRO A 1 405 ? 18.611 5.516 -0.050 1.00 91.12 405 PRO A CA 1
ATOM 3107 C C . PRO A 1 405 ? 17.735 4.423 0.570 1.00 91.12 405 PRO A C 1
ATOM 3109 O O . PRO A 1 405 ? 17.977 3.992 1.696 1.00 91.12 405 PRO A O 1
ATOM 3112 N N . GLU A 1 406 ? 16.750 3.926 -0.187 1.00 92.00 406 GLU A N 1
ATOM 3113 C CA . GLU A 1 406 ? 15.952 2.761 0.235 1.00 92.00 406 GLU A CA 1
ATOM 3114 C C . GLU A 1 406 ? 16.820 1.489 0.301 1.00 92.00 406 GLU A C 1
ATOM 3116 O O . GLU A 1 406 ? 16.613 0.631 1.156 1.00 92.00 406 GLU A O 1
ATOM 3121 N N . TYR A 1 407 ? 17.805 1.378 -0.599 1.00 90.56 407 TYR A N 1
ATOM 3122 C CA . TYR A 1 407 ? 18.775 0.287 -0.667 1.00 90.56 407 TYR A CA 1
ATOM 3123 C C . TYR A 1 407 ? 20.140 0.828 -1.088 1.00 90.56 407 TYR A C 1
ATOM 3125 O O . TYR A 1 407 ? 20.216 1.713 -1.937 1.00 90.56 407 TYR A O 1
ATOM 3133 N N . VAL A 1 408 ? 21.210 0.246 -0.546 1.00 92.31 408 VAL A N 1
ATOM 3134 C CA . VAL A 1 408 ? 22.591 0.496 -0.976 1.00 92.31 408 VAL A CA 1
ATOM 3135 C C . VAL A 1 408 ? 23.221 -0.838 -1.347 1.00 92.31 408 VAL A C 1
ATOM 3137 O O . VAL A 1 408 ? 23.106 -1.800 -0.588 1.00 92.31 408 VAL A O 1
ATOM 3140 N N . LEU A 1 409 ? 23.860 -0.911 -2.514 1.00 92.25 409 LEU A N 1
ATOM 3141 C CA . LEU A 1 409 ? 24.564 -2.120 -2.936 1.00 92.25 409 LEU A CA 1
ATOM 3142 C C . LEU A 1 409 ? 25.804 -2.350 -2.063 1.00 92.25 409 LEU A C 1
ATOM 3144 O O . LEU A 1 409 ? 26.649 -1.469 -1.918 1.00 92.25 409 LEU A O 1
ATOM 3148 N N . ASP A 1 410 ? 25.936 -3.563 -1.534 1.00 87.31 410 ASP A N 1
ATOM 3149 C CA . ASP A 1 410 ? 27.083 -4.032 -0.747 1.00 87.31 410 ASP A CA 1
ATOM 3150 C C . ASP A 1 410 ? 28.052 -4.910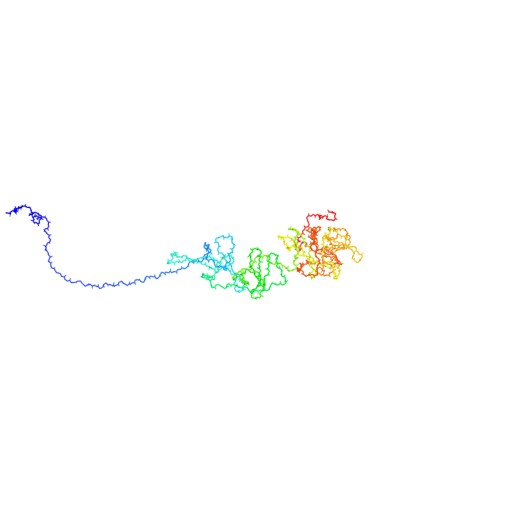 -1.565 1.00 87.31 410 ASP A C 1
ATOM 3152 O O . ASP A 1 410 ? 29.081 -5.368 -1.062 1.00 87.31 410 ASP A O 1
ATOM 3156 N N . GLY A 1 411 ? 27.755 -5.120 -2.849 1.00 84.56 411 GLY A N 1
ATOM 3157 C CA . GLY A 1 411 ? 28.541 -5.940 -3.758 1.00 84.56 411 GLY A CA 1
ATOM 3158 C C . GLY A 1 411 ? 27.982 -5.955 -5.184 1.00 84.56 411 GLY A C 1
ATOM 3159 O O . GLY A 1 411 ? 27.002 -5.269 -5.488 1.00 84.56 411 GLY A O 1
ATOM 3160 N N . PRO A 1 412 ? 28.608 -6.722 -6.095 1.00 83.88 412 PRO A N 1
ATOM 3161 C CA . PRO A 1 412 ? 28.122 -6.850 -7.461 1.00 83.88 412 PRO A CA 1
ATOM 3162 C C . PRO A 1 412 ? 26.769 -7.568 -7.493 1.00 83.88 412 PRO A C 1
ATOM 3164 O O . PRO A 1 412 ? 26.575 -8.602 -6.853 1.00 83.88 412 PRO A O 1
ATOM 3167 N N . VAL A 1 413 ? 25.850 -7.050 -8.304 1.00 87.94 413 VAL A N 1
ATOM 3168 C CA . VAL A 1 413 ? 24.533 -7.661 -8.500 1.00 87.94 413 VAL A CA 1
ATOM 3169 C C . VAL A 1 413 ? 24.681 -8.994 -9.236 1.00 87.94 413 VAL A C 1
ATOM 3171 O O . VAL A 1 413 ? 25.300 -9.066 -10.299 1.00 87.94 413 VAL A O 1
ATOM 3174 N N . ILE A 1 414 ? 24.092 -10.052 -8.673 1.00 87.19 414 ILE A N 1
ATOM 3175 C CA . ILE A 1 414 ? 24.087 -11.401 -9.257 1.00 87.19 414 ILE A CA 1
ATOM 3176 C C . ILE A 1 414 ? 23.424 -11.349 -10.634 1.00 87.19 414 ILE A C 1
ATOM 3178 O O . ILE A 1 414 ? 22.295 -10.877 -10.746 1.00 87.19 414 ILE A O 1
ATOM 3182 N N . ASP A 1 415 ? 24.095 -11.850 -11.671 1.00 88.75 415 ASP A N 1
ATOM 3183 C CA . ASP A 1 415 ? 23.567 -11.903 -13.038 1.00 88.75 415 ASP A CA 1
ATOM 3184 C C . ASP A 1 415 ? 22.617 -13.100 -13.226 1.00 88.75 415 ASP A C 1
ATOM 3186 O O . ASP A 1 415 ? 23.059 -14.240 -13.331 1.00 88.75 415 ASP A O 1
ATOM 3190 N N . LYS A 1 416 ? 21.311 -12.820 -13.305 1.00 85.38 416 LYS A N 1
ATOM 3191 C CA . LYS A 1 416 ? 20.220 -13.785 -13.533 1.00 85.38 416 LYS A CA 1
ATOM 3192 C C . LYS A 1 416 ? 19.911 -14.002 -15.024 1.00 85.38 416 LYS A C 1
ATOM 3194 O O . LYS A 1 416 ? 18.880 -14.569 -15.377 1.00 85.38 416 LYS A O 1
ATOM 3199 N N . SER A 1 417 ? 20.742 -13.483 -15.933 1.00 80.44 417 SER A N 1
ATOM 3200 C CA . SER A 1 417 ? 20.464 -13.540 -17.378 1.00 80.44 417 SER A CA 1
ATOM 3201 C C . SER A 1 417 ? 20.864 -14.852 -18.054 1.00 80.44 417 SER A C 1
ATOM 3203 O O . SER A 1 417 ? 20.452 -15.103 -19.200 1.00 80.44 417 SER A O 1
ATOM 3205 N N . LYS A 1 418 ? 21.663 -15.664 -17.356 1.00 64.31 418 LYS A N 1
ATOM 3206 C CA . LYS A 1 418 ? 22.169 -16.973 -17.768 1.00 64.31 418 LYS A CA 1
ATOM 3207 C C . LYS A 1 418 ? 21.713 -17.985 -16.720 1.00 64.31 418 LYS A C 1
ATOM 3209 O O . LYS A 1 418 ? 22.362 -18.066 -15.690 1.00 64.31 418 LYS A O 1
ATOM 3214 N N . ASP A 1 419 ? 20.605 -18.654 -17.028 1.00 46.66 419 ASP A N 1
ATOM 3215 C CA . ASP A 1 419 ? 19.927 -19.706 -16.253 1.00 46.66 419 ASP A CA 1
ATOM 3216 C C . ASP A 1 419 ? 19.885 -19.514 -14.728 1.00 46.66 419 ASP A C 1
ATOM 3218 O O . ASP A 1 419 ? 20.864 -19.860 -14.028 1.00 46.66 419 ASP A O 1
#

Foldseek 3Di:
DDDDDDDDPDPDDDDDDDDDDPDDDDDDDDDDDDDDDDDDDDDPDPPPDWDKDKADKDFFADPDCVQPDPLWDFDDDPDPGWGKTWFAAQQRDIWIKTKIWIFMDTNNHTDDIDIAIATDPPNSHHDPPGPDHDDPVPGRFHWFDFDADDLQKDFDPQWDQDPQQWIAGPVRFIWTWGHGPPDDIAIAGDDPNRTHDTRTHRDPDPGIDGNPFDPDWDPDFQAWAWEQAQQFQWIWIWGHDPRGTDTDDIFWKAFALDPPQADFDKFWFAFWFQKDFQQDDPNHIWIFGQWIDTDDRATETEQIFDDPPCVPVVVRQFGHFQVSLVCTRYHHDRHHIYGHQQVSVCCSPRPDGGHMYGYDNHHDDNGDDADDADQDPPAADPVNGTGHRLQNQDPPHPNCVPDVHPHHDPDDDDGGRPD

Mean predicted aligned error: 11.21 Å

Secondary structure (DSSP, 8-state):
--------SSSSSSS----S--------------PPPPPPPPPPP-PPPP-EEEPPPEE-----GGGS-TTPEEPP-SSTT--EEEEEBTTS-EEEEEEEEEEEEETTEEEEEEEEEEEE-TT-PBPTT--S-B-GGG--B--PEE-PPPTTEEE-TTEEE-TTS-EEETTS-EEEEEESTT---EEEEB-TTS-BPTTPPBP-S--EEETTS--SPPSSTT-EEEEEETTTTEEEEEEEETTEEEEEEEEEEE-BSSTTTSPPEEEE--EEEEEEEEEEETTEEEEEEEEEEEETTEEEEESPB-STTTTSHHHHTT-EEHHHHTTTTSS-BSSSEEE-HHHHHHHHHHPPTT-EEEEESS--PPPPPPPPP--STTTB-TTSSEE--TT---TT-GGGGTS--S---SSPPP--S--

Nearest PDB structures (foldseek):
  4xxt-assembly1_A  TM=8.059E-01  e=6.134E-08  Clostridium acetobutylicum ATCC 824
  7o21-assembly1_A  TM=6.085E-01  e=4.725E-04  Bdellovibrio bacteriovorus HD100
  5uwv-assembly6_F  TM=3.060E-01  e=6.743E-07  Mycobacteroides abscessus ATCC 19977
  7o21-assembly1_B  TM=6.295E-01  e=2.741E-03  Bdellovibrio bacteriovorus HD100
  8d34-assembly1_A  TM=1.921E-01  e=2.254E+00  Severe acute respiratory syndrome coronavirus 2